Protein AF-A0A953LEV6-F1 (afdb_monomer_lite)

pLDDT: mean 77.61, std 18.02, range [25.05, 96.81]

InterPro domains:
  IPR009057 Homedomain-like superfamily [SSF46689] (168-214)
  IPR009057 Homedomain-like superfamily [SSF46689] (217-268)
  IPR018060 AraC-like, DNA binding HTH domain [PF12833] (187-265)
  IPR018060 AraC-like, DNA binding HTH domain [PS01124] (168-266)
  IPR018060 AraC-like, DNA binding HTH domain [SM00342] (181-264)
  IPR018062 HTH domain AraC-type, conserved site [PS00041] (218-260)
  IPR020449 Transcription regulator HTH, AraC- type, HTH domain [PR00032] (233-248)
  IPR020449 Transcription regulator HTH, AraC- type, HTH domain [PR00032] (248-264)
  IPR050204 AraC/XylS family transcriptional regulators [PTHR46796] (107-268)

Sequence (484 aa):
MSDGLGLPALHYLGEQRLALGARRTVEVPSVRYGRFVWSDSCSLLAVGEGVRGRWSCRVAQGEVLLLCPDEQVWVTSLSDHAGELRLLHFETRGEGHGHSIASWVPPVPVRLPGVEPALQARADAANGGSAPLIDFFRIQAHLYELMAAYLSGARRRPGQYSLLSYAEQVRSQMAAHSEREYSIELIARNSGVSPHRFYEAFRLLTGLTPHKYLSALRLRKALRLLAGGFRSVAEVAHAVGYEDEFYFSRVFKRELGLAPSAFVRQIRARPDVNVPCGDLAIFGLAAPPHEAAERVPESAASPPACPREEEEAPPGAAWSRRVRKLGQLLGLESVAAHWTAIMERRLCHLKGLVRSRFGDTPFLVVGVDTDGYRVFGPRHPGLGDLLYISGGFTPCRTVHGLREVRVASLDEVAAFGCRTALFLVQGRARPSLPAEWADAVGPEGTRCLAVGWCGVEDAARYEWLVERLTLHLLEPEFAADTSG

Secondary structure (DSSP, 8-state):
------PPEEEEEEEEEEEE-TT-EEEE---SSEEEEE-SS--EEEEEESTT-SEEEEE-TT-EEEEPTT-EEEEEE-SSS-EEEEEEEEEEE-SSTT--GGGG--SSPPEEPP-HHHHHHHHHHTTTT--HHHHHHHHHHHHHHHHHHHHHHHHS-TT---HHHHHHHHHHHHHH-TTS---HHHHHHHTTS-HHHHHHHHHHHHSS-HHHHHHHHHHHHHHHHHHH--S-HHHHHHHTT-S-HHHHHHHHHHHHSS-HHHHHHHHHT-------HHHHHTTTSS--HHHHTTS--S--PPPPPP------PPTT-HHHHHHHHHHHHHT-HHHHHHHHHHHHHHHHHHHHHHHHHHTT-EEEEEEE-SS-EEEE-TT-TTHHIIIIIIS-PEEPGGGTT-SEEEESSHHHHHTT--SEEEEEE-SS--TTHHHHHHHHH-STT-EEEEEE--S--SHHHHHHHHHHHHHHHTSHHHHGGG--

Organism: Symbiobacterium thermophilum (NCBI:txid2734)

Structure (mmCIF, N/CA/C/O backbone):
data_AF-A0A953LEV6-F1
#
_entry.id   AF-A0A953LEV6-F1
#
loop_
_atom_site.group_PDB
_atom_site.id
_atom_site.type_symbol
_atom_site.label_atom_id
_atom_site.label_alt_id
_atom_site.label_comp_id
_atom_site.label_asym_id
_atom_site.label_entity_id
_atom_site.label_seq_id
_atom_site.pdbx_PDB_ins_code
_atom_site.Cartn_x
_atom_site.Cartn_y
_atom_site.Cartn_z
_atom_site.occupancy
_atom_site.B_iso_or_equiv
_atom_site.auth_seq_id
_atom_site.auth_comp_id
_atom_site.auth_asym_id
_atom_site.auth_atom_id
_atom_site.pdbx_PDB_model_num
ATOM 1 N N . MET A 1 1 ? 37.311 -30.566 1.651 1.00 29.33 1 MET A N 1
ATOM 2 C CA . MET A 1 1 ? 38.624 -29.966 1.358 1.00 29.33 1 MET A CA 1
ATOM 3 C C . MET A 1 1 ? 38.607 -28.580 1.949 1.00 29.33 1 MET A C 1
ATOM 5 O O . MET A 1 1 ? 37.731 -27.792 1.625 1.00 29.33 1 MET A O 1
ATOM 9 N N . SER A 1 2 ? 39.452 -28.408 2.954 1.00 37.62 2 SER A N 1
ATOM 10 C CA . SER A 1 2 ? 39.679 -27.190 3.712 1.00 37.62 2 SER A CA 1
ATOM 11 C C . SER A 1 2 ? 40.311 -26.132 2.814 1.00 37.62 2 SER A C 1
ATOM 13 O O . SER A 1 2 ? 41.514 -26.188 2.577 1.00 37.62 2 SER A O 1
ATOM 15 N N . ASP A 1 3 ? 39.516 -25.171 2.360 1.00 30.66 3 ASP A N 1
ATOM 16 C CA . ASP A 1 3 ? 40.049 -23.846 2.063 1.00 30.66 3 ASP A CA 1
ATOM 17 C C . ASP A 1 3 ? 39.884 -23.006 3.327 1.00 30.66 3 ASP A C 1
ATOM 19 O O . ASP A 1 3 ? 38.802 -22.950 3.913 1.00 30.66 3 ASP A O 1
ATOM 23 N N . GLY A 1 4 ? 41.001 -22.442 3.785 1.00 37.12 4 GLY A N 1
ATOM 24 C CA . GLY A 1 4 ? 41.209 -21.800 5.081 1.00 37.12 4 GLY A CA 1
ATOM 25 C C . GLY A 1 4 ? 40.422 -20.510 5.302 1.00 37.12 4 GLY A C 1
ATOM 26 O O . GLY A 1 4 ? 40.998 -19.462 5.571 1.00 37.12 4 GLY A O 1
ATOM 27 N N . LEU A 1 5 ? 39.097 -20.585 5.256 1.00 39.28 5 LEU A N 1
ATOM 28 C CA . LEU A 1 5 ? 38.225 -19.645 5.941 1.00 39.28 5 LEU A CA 1
ATOM 29 C C . LEU A 1 5 ? 38.174 -20.097 7.398 1.00 39.28 5 LEU A C 1
ATOM 31 O O . LEU A 1 5 ? 37.342 -20.923 7.766 1.00 39.28 5 LEU A O 1
ATOM 35 N N . GLY A 1 6 ? 39.107 -19.602 8.215 1.00 45.94 6 GLY A N 1
ATOM 36 C CA . GLY A 1 6 ? 39.040 -19.727 9.670 1.00 45.94 6 GLY A CA 1
ATOM 37 C C . GLY A 1 6 ? 37.751 -19.077 10.166 1.00 45.94 6 GLY A C 1
ATOM 38 O O . GLY A 1 6 ? 37.707 -17.877 10.426 1.00 45.94 6 GLY A O 1
ATOM 39 N N . LEU A 1 7 ? 36.662 -19.846 10.197 1.00 54.78 7 LEU A N 1
ATOM 40 C CA . LEU A 1 7 ? 35.380 -19.375 10.695 1.00 54.78 7 LEU A CA 1
ATOM 41 C C . LEU A 1 7 ? 35.519 -19.136 12.204 1.00 54.78 7 LEU A C 1
ATOM 43 O O . LEU A 1 7 ? 36.106 -19.970 12.896 1.00 54.78 7 LEU A O 1
ATOM 47 N N . PRO A 1 8 ? 34.994 -18.018 12.729 1.00 64.69 8 PRO A N 1
ATOM 48 C CA . PRO A 1 8 ? 35.050 -17.734 14.157 1.00 64.69 8 PRO A CA 1
ATOM 49 C C . PRO A 1 8 ? 34.295 -18.824 14.926 1.00 64.69 8 PRO A C 1
ATOM 51 O O . PRO A 1 8 ? 33.095 -19.023 14.723 1.00 64.69 8 PRO A O 1
ATOM 54 N N . ALA A 1 9 ? 34.979 -19.510 15.836 1.00 75.62 9 ALA A N 1
ATOM 55 C CA . ALA A 1 9 ? 34.325 -20.380 16.798 1.00 75.62 9 ALA A CA 1
ATOM 56 C C . ALA A 1 9 ? 33.719 -19.504 17.898 1.00 75.62 9 ALA A C 1
ATOM 58 O O . ALA A 1 9 ? 34.428 -18.761 18.577 1.00 75.62 9 ALA A O 1
ATOM 59 N N . LEU A 1 10 ? 32.402 -19.562 18.071 1.00 83.31 10 LEU A N 1
ATOM 60 C CA . LEU A 1 10 ? 31.743 -18.928 19.209 1.00 83.31 10 LEU A CA 1
ATOM 61 C C . LEU A 1 10 ? 31.865 -19.865 20.406 1.00 83.31 10 LEU A C 1
ATOM 63 O O . LEU A 1 10 ? 31.602 -21.055 20.273 1.00 83.31 10 LEU A O 1
ATOM 67 N N . HIS A 1 11 ? 32.221 -19.351 21.573 1.00 83.88 11 HIS A N 1
ATOM 68 C CA . HIS A 1 11 ? 32.265 -20.118 22.812 1.00 83.88 11 HIS A CA 1
ATOM 69 C C . HIS A 1 11 ? 31.371 -19.453 23.843 1.00 83.88 11 HIS A C 1
ATOM 71 O O . HIS A 1 11 ? 31.568 -18.292 24.199 1.00 83.88 11 HIS A O 1
ATOM 77 N N . TYR A 1 12 ? 30.377 -20.195 24.316 1.00 84.31 12 TYR A N 1
ATOM 78 C CA . TYR A 1 12 ? 29.511 -19.747 25.394 1.00 84.31 12 TYR A CA 1
ATOM 79 C C . TYR A 1 12 ? 30.299 -19.590 26.704 1.00 84.31 12 TYR A C 1
ATOM 81 O O . TYR A 1 12 ? 31.036 -20.492 27.102 1.00 84.31 12 TYR A O 1
ATOM 89 N N . LEU A 1 13 ? 30.120 -18.451 27.376 1.00 83.69 13 LEU A N 1
ATOM 90 C CA . LEU A 1 13 ? 30.796 -18.119 28.636 1.00 83.69 13 LEU A CA 1
ATOM 91 C C . LEU A 1 13 ? 29.868 -18.166 29.853 1.00 83.69 13 LEU A C 1
ATOM 93 O O . LEU A 1 13 ? 30.341 -18.303 30.979 1.00 83.69 13 LEU A O 1
ATOM 97 N N . GLY A 1 14 ? 28.558 -18.032 29.654 1.00 80.75 14 GLY A N 1
ATOM 98 C CA . GLY A 1 14 ? 27.596 -17.986 30.750 1.00 80.75 14 GLY A CA 1
ATOM 99 C C . GLY A 1 14 ? 26.373 -17.134 30.438 1.00 80.75 14 GLY A C 1
ATOM 100 O O . GLY A 1 14 ? 26.323 -16.425 29.435 1.00 80.75 14 GLY A O 1
ATOM 101 N N . GLU A 1 15 ? 25.390 -17.193 31.332 1.00 82.94 15 GLU A N 1
ATOM 102 C CA . GLU A 1 15 ? 24.239 -16.295 31.336 1.00 82.94 15 GLU A CA 1
ATOM 103 C C . GLU A 1 15 ? 24.248 -15.505 32.645 1.00 82.94 15 GLU A C 1
ATOM 105 O O . GLU A 1 15 ? 24.465 -16.072 33.717 1.00 82.94 15 GLU A O 1
ATOM 110 N N . GLN A 1 16 ? 23.992 -14.207 32.558 1.00 85.94 16 GLN A N 1
ATOM 111 C CA . GLN A 1 16 ? 23.816 -13.324 33.698 1.00 85.94 16 GLN A CA 1
ATOM 112 C C . GLN A 1 16 ? 22.400 -12.753 33.693 1.00 85.94 16 GLN A C 1
ATOM 114 O O . GLN A 1 16 ? 21.848 -12.413 32.648 1.00 85.94 16 GLN A O 1
ATOM 119 N N . ARG A 1 17 ? 21.829 -12.618 34.888 1.00 88.62 17 ARG A N 1
ATOM 120 C CA . ARG A 1 17 ? 20.534 -11.980 35.116 1.00 88.62 17 ARG A CA 1
ATOM 121 C C . ARG A 1 17 ? 20.736 -10.746 35.971 1.00 88.62 17 ARG A C 1
ATOM 123 O O . ARG A 1 17 ? 21.427 -10.802 36.988 1.00 88.62 17 ARG A O 1
ATOM 130 N N . LEU A 1 18 ? 20.160 -9.633 35.544 1.00 89.44 18 LEU A N 1
ATOM 131 C CA . LEU A 1 18 ? 20.200 -8.370 36.264 1.00 89.44 18 LEU A CA 1
ATOM 132 C C . LEU A 1 18 ? 18.776 -7.958 36.615 1.00 89.44 18 LEU A C 1
ATOM 134 O O . LEU A 1 18 ? 17.909 -7.866 35.744 1.00 89.44 18 LEU A O 1
ATOM 138 N N . ALA A 1 19 ? 18.548 -7.686 37.899 1.00 88.81 19 ALA A N 1
ATOM 139 C CA . ALA A 1 19 ? 17.288 -7.125 38.354 1.00 88.81 19 ALA A CA 1
ATOM 140 C C . ALA A 1 19 ? 17.109 -5.733 37.739 1.00 88.81 19 ALA A C 1
ATOM 142 O O . ALA A 1 19 ? 17.946 -4.847 37.925 1.00 88.81 19 ALA A O 1
ATOM 143 N N . LEU A 1 20 ? 16.011 -5.541 37.014 1.00 87.94 20 LEU A N 1
ATOM 144 C CA . LEU A 1 20 ? 15.707 -4.290 36.344 1.00 87.94 20 LEU A CA 1
ATOM 145 C C . LEU A 1 20 ? 14.454 -3.687 36.976 1.00 87.94 20 LEU A C 1
ATOM 147 O O . LEU A 1 20 ? 13.328 -4.095 36.702 1.00 87.94 20 LEU A O 1
ATOM 151 N N . GLY A 1 21 ? 14.650 -2.715 37.866 1.00 85.25 21 GLY A N 1
ATOM 152 C CA . GLY A 1 21 ? 13.537 -2.037 38.529 1.00 85.25 21 GLY A CA 1
ATOM 153 C C . GLY A 1 21 ? 12.610 -1.314 37.542 1.00 85.25 21 GLY A C 1
ATOM 154 O O . GLY A 1 21 ? 13.029 -0.903 36.457 1.00 85.25 21 GLY A O 1
ATOM 155 N N . ALA A 1 22 ? 11.357 -1.108 37.947 1.00 83.50 22 ALA A N 1
ATOM 156 C CA . ALA A 1 22 ? 10.373 -0.346 37.177 1.00 83.50 22 ALA A CA 1
ATOM 157 C C . ALA A 1 22 ? 10.913 1.046 36.814 1.00 83.50 22 ALA A C 1
ATOM 159 O O . ALA A 1 22 ? 11.345 1.795 37.696 1.00 83.50 22 ALA A O 1
ATOM 160 N N . ARG A 1 23 ? 10.920 1.383 35.518 1.00 78.94 23 ARG A N 1
ATOM 161 C CA . ARG A 1 23 ? 11.503 2.627 34.971 1.00 78.94 23 ARG A CA 1
ATOM 162 C C . ARG A 1 23 ? 12.918 2.964 35.454 1.00 78.94 23 ARG A C 1
ATOM 164 O O . ARG A 1 23 ? 13.320 4.130 35.447 1.00 78.94 23 ARG A O 1
ATOM 171 N N . ARG A 1 24 ? 13.687 1.971 35.902 1.00 86.50 24 ARG A N 1
ATOM 172 C CA . ARG A 1 24 ? 15.080 2.162 36.307 1.00 86.50 24 ARG A CA 1
ATOM 173 C C . ARG A 1 24 ? 16.007 1.875 35.140 1.00 86.50 24 ARG A C 1
ATOM 175 O O . ARG A 1 24 ? 15.707 1.069 34.260 1.00 86.50 24 ARG A O 1
ATOM 182 N N . THR A 1 25 ? 17.144 2.555 35.171 1.00 88.38 25 THR A N 1
ATOM 183 C CA . THR A 1 25 ? 18.267 2.307 34.276 1.00 88.38 25 THR A CA 1
ATOM 184 C C . THR A 1 25 ? 19.286 1.456 35.007 1.00 88.38 25 THR A C 1
ATOM 186 O O . THR A 1 25 ? 19.654 1.775 36.137 1.00 88.38 25 THR A O 1
ATOM 189 N N . VAL A 1 26 ? 19.737 0.393 34.357 1.00 91.44 26 VAL A N 1
ATOM 190 C CA . VAL A 1 26 ? 20.862 -0.427 34.797 1.00 91.44 26 VAL A CA 1
ATOM 191 C C . VAL A 1 26 ? 22.005 -0.214 33.820 1.00 91.44 26 VAL A C 1
ATOM 193 O O . VAL A 1 26 ? 21.813 -0.179 32.604 1.00 91.44 26 VAL A O 1
ATOM 196 N N . GLU A 1 27 ? 23.198 -0.041 34.368 1.00 90.88 27 GLU A N 1
ATOM 197 C CA . GLU A 1 27 ? 24.417 0.006 33.581 1.00 90.88 27 GLU A CA 1
ATOM 198 C C . GLU A 1 27 ? 24.892 -1.415 33.274 1.00 90.88 27 GLU A C 1
ATOM 200 O O . GLU A 1 27 ? 25.015 -2.261 34.160 1.00 90.88 27 GLU A O 1
ATOM 205 N N . VAL A 1 28 ? 25.163 -1.663 31.999 1.00 90.44 28 VAL A N 1
ATOM 206 C CA . VAL A 1 28 ? 25.793 -2.874 31.494 1.00 90.44 28 VAL 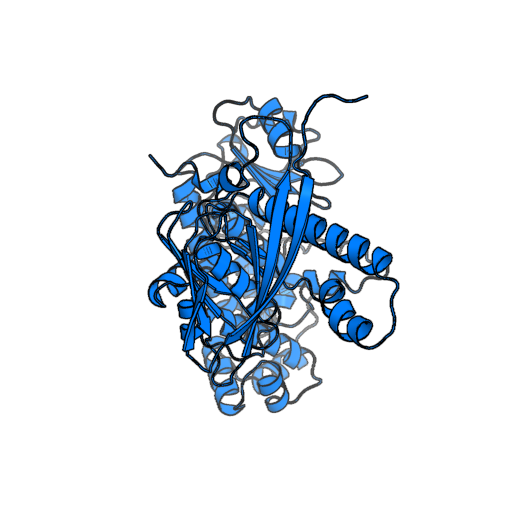A CA 1
ATOM 207 C C . VAL A 1 28 ? 27.232 -2.490 31.122 1.00 90.44 28 VAL A C 1
ATOM 209 O O . VAL A 1 28 ? 27.448 -1.856 30.083 1.00 90.44 28 VAL A O 1
ATOM 212 N N . PRO A 1 29 ? 28.223 -2.821 31.974 1.00 84.00 29 PRO A N 1
ATOM 213 C CA . PRO A 1 29 ? 29.586 -2.319 31.829 1.00 84.00 29 PRO A CA 1
ATOM 214 C C . PRO A 1 29 ? 30.242 -2.857 30.560 1.00 84.00 29 PRO A C 1
ATOM 216 O O . PRO A 1 29 ? 29.864 -3.915 30.055 1.00 84.00 29 PRO A O 1
ATOM 219 N N . SER A 1 30 ? 31.246 -2.150 30.058 1.00 85.62 30 SER A N 1
ATOM 220 C CA . SER A 1 30 ? 32.039 -2.592 28.910 1.00 85.62 30 SER A CA 1
ATOM 221 C C . SER A 1 30 ? 32.879 -3.835 29.248 1.00 85.62 30 SER A C 1
ATOM 223 O O . SER A 1 30 ? 33.445 -3.935 30.337 1.00 85.62 30 SER A O 1
ATOM 225 N N . VAL A 1 31 ? 32.926 -4.811 28.335 1.00 87.50 31 VAL A N 1
ATOM 226 C CA . VAL A 1 31 ? 33.660 -6.084 28.493 1.00 87.50 31 VAL A CA 1
ATOM 227 C C . VAL A 1 31 ? 34.287 -6.508 27.166 1.00 87.50 31 VAL A C 1
ATOM 229 O O . VAL A 1 31 ? 33.799 -6.138 26.105 1.00 87.50 31 VAL A O 1
ATOM 232 N N . ARG A 1 32 ? 35.326 -7.349 27.208 1.00 83.56 32 ARG A N 1
ATOM 233 C CA . ARG A 1 32 ? 36.086 -7.785 26.015 1.00 83.56 32 ARG A CA 1
ATOM 234 C C . ARG A 1 32 ? 35.421 -8.895 25.184 1.00 83.56 32 ARG A C 1
ATOM 236 O O . ARG A 1 32 ? 36.043 -9.438 24.276 1.00 83.56 32 ARG A O 1
ATOM 243 N N . TYR A 1 33 ? 34.188 -9.270 25.505 1.00 87.00 33 TYR A N 1
ATOM 244 C CA . TYR A 1 33 ? 33.454 -10.371 24.875 1.00 87.00 33 TYR A CA 1
ATOM 245 C C . TYR A 1 33 ? 32.042 -9.929 24.462 1.00 87.00 33 TYR A C 1
ATOM 247 O O . TYR A 1 33 ? 31.539 -8.900 24.912 1.00 87.00 33 TYR A O 1
ATOM 255 N N . GLY A 1 34 ? 31.410 -10.677 23.558 1.00 87.44 34 GLY A N 1
ATOM 256 C CA . GLY A 1 34 ? 30.091 -10.340 23.025 1.00 87.44 34 GLY A CA 1
ATOM 257 C C . GLY A 1 34 ? 28.971 -10.729 23.985 1.00 87.44 34 GLY A C 1
ATOM 258 O O . GLY A 1 34 ? 29.091 -11.696 24.745 1.00 87.44 34 GLY A O 1
ATOM 259 N N . ARG A 1 35 ? 27.868 -9.973 23.963 1.00 90.44 35 ARG A N 1
ATOM 260 C CA . ARG A 1 35 ? 26.691 -10.274 24.788 1.00 90.44 35 ARG A CA 1
ATOM 261 C C . ARG A 1 35 ? 25.405 -10.100 24.003 1.00 90.44 35 ARG A C 1
ATOM 263 O O . ARG A 1 35 ? 25.179 -9.042 23.427 1.00 90.44 35 ARG A O 1
ATOM 270 N N . PHE A 1 36 ? 24.535 -11.098 24.031 1.00 89.12 36 PHE A N 1
ATOM 271 C CA . PHE A 1 36 ? 23.142 -10.911 23.639 1.00 89.12 36 PHE A CA 1
ATOM 272 C C . PHE A 1 36 ? 22.331 -10.494 24.859 1.00 89.12 36 PHE A C 1
ATOM 274 O O . PHE A 1 36 ? 22.471 -11.107 25.914 1.00 89.12 36 PHE A O 1
ATOM 281 N N . VAL A 1 37 ? 21.508 -9.458 24.723 1.00 89.88 37 VAL A N 1
ATOM 282 C CA . VAL A 1 37 ? 20.691 -8.908 25.804 1.00 89.88 37 VAL A CA 1
ATOM 283 C C . VAL A 1 37 ? 19.219 -8.876 25.415 1.00 89.88 37 VAL A C 1
ATOM 285 O O . VAL A 1 37 ? 18.882 -8.487 24.296 1.00 89.88 37 VAL A O 1
ATOM 288 N N . TRP A 1 38 ? 18.346 -9.279 26.335 1.00 88.62 38 TRP A N 1
ATOM 289 C CA . TRP A 1 38 ? 16.894 -9.226 26.160 1.00 88.62 38 TRP A CA 1
ATOM 290 C C . TRP A 1 38 ? 16.172 -9.183 27.511 1.00 88.62 38 TRP A C 1
ATOM 292 O O . TRP A 1 38 ? 16.789 -9.325 28.571 1.00 88.62 38 TRP A O 1
ATOM 302 N N . SER A 1 39 ? 14.856 -8.981 27.478 1.00 87.00 39 SER A N 1
ATOM 303 C CA . SER A 1 39 ? 13.994 -9.157 28.645 1.00 87.00 39 SER A CA 1
ATOM 304 C C . SER A 1 39 ? 12.708 -9.870 28.254 1.00 87.00 39 SER A C 1
ATOM 306 O O . SER A 1 39 ? 12.046 -9.492 27.288 1.00 87.00 39 SER A O 1
ATOM 308 N N . ASP A 1 40 ? 12.341 -10.873 29.048 1.00 81.25 40 ASP A N 1
ATOM 309 C CA . ASP A 1 40 ? 11.124 -11.666 28.854 1.00 81.25 40 ASP A CA 1
ATOM 310 C C . ASP A 1 40 ? 9.891 -10.993 29.478 1.00 81.25 40 ASP A C 1
ATOM 312 O O . ASP A 1 40 ? 8.773 -11.458 29.283 1.00 81.25 40 ASP A O 1
ATOM 316 N N . SER A 1 41 ? 10.070 -9.913 30.249 1.00 78.56 41 SER A N 1
ATOM 317 C CA . SER A 1 41 ? 9.011 -9.305 31.071 1.00 78.56 41 SER A CA 1
ATOM 318 C C . SER A 1 41 ? 8.799 -7.811 30.841 1.00 78.56 41 SER A C 1
ATOM 320 O O . SER A 1 41 ? 7.786 -7.271 31.291 1.00 78.56 41 SER A O 1
ATOM 322 N N . CYS A 1 42 ? 9.710 -7.125 30.145 1.00 81.31 42 CYS A N 1
ATOM 323 C CA . CYS A 1 42 ? 9.587 -5.694 29.890 1.00 81.31 42 CYS A CA 1
ATOM 324 C C . CYS A 1 42 ? 10.219 -5.264 28.561 1.00 81.31 42 CYS A C 1
ATOM 326 O O . CYS A 1 42 ? 11.167 -5.867 28.071 1.00 81.31 42 CYS A O 1
ATOM 328 N N . SER A 1 43 ? 9.693 -4.183 27.980 1.00 82.56 43 SER A N 1
ATOM 329 C CA . SER A 1 43 ? 10.365 -3.487 26.875 1.00 82.56 43 SER A CA 1
ATOM 330 C C . SER A 1 43 ? 11.474 -2.583 27.410 1.00 82.56 43 SER A C 1
ATOM 332 O O . SER A 1 43 ? 11.350 -2.009 28.494 1.00 82.56 43 SER A O 1
ATOM 334 N N . LEU A 1 44 ? 12.532 -2.408 26.627 1.00 84.69 44 LEU A N 1
ATOM 335 C CA . LEU A 1 44 ? 13.763 -1.741 27.030 1.00 84.69 44 LEU A CA 1
ATOM 336 C C . LEU A 1 44 ? 14.080 -0.556 26.114 1.00 84.69 44 LEU A C 1
ATOM 338 O O . LEU A 1 44 ? 13.766 -0.561 24.923 1.00 84.69 44 LEU A O 1
ATOM 342 N N . LEU A 1 45 ? 14.766 0.445 26.656 1.00 81.50 45 LEU A N 1
ATOM 343 C CA . LEU A 1 45 ? 15.525 1.432 25.896 1.00 81.50 45 LEU A CA 1
ATOM 344 C C . LEU A 1 45 ? 17.004 1.238 26.226 1.00 81.50 45 LEU A C 1
ATOM 346 O O . LEU A 1 45 ? 17.426 1.522 27.342 1.00 81.50 45 LEU A O 1
ATOM 350 N N . ALA A 1 46 ? 17.777 0.760 25.260 1.00 82.56 46 ALA A N 1
ATOM 351 C CA . ALA A 1 46 ? 19.223 0.656 25.360 1.00 82.56 46 ALA A CA 1
ATOM 352 C C . ALA A 1 46 ? 19.868 1.895 24.733 1.00 82.56 46 ALA A C 1
ATOM 354 O O . ALA A 1 46 ? 19.518 2.280 23.619 1.00 82.56 46 ALA A O 1
ATOM 355 N N . VAL A 1 47 ? 20.803 2.517 25.437 1.00 74.25 47 VAL A N 1
ATOM 356 C CA . VAL A 1 47 ? 21.646 3.607 24.939 1.00 74.25 47 VAL A CA 1
ATOM 357 C C . VAL A 1 47 ? 23.083 3.156 25.102 1.00 74.25 47 VAL A C 1
ATOM 359 O O . VAL A 1 47 ? 23.461 2.776 26.204 1.00 74.25 47 VAL A O 1
ATOM 362 N N . GLY A 1 48 ? 23.869 3.165 24.033 1.00 78.00 48 GLY A N 1
ATOM 363 C CA . GLY A 1 48 ? 25.240 2.672 24.064 1.00 78.00 48 GLY A CA 1
ATOM 364 C C . GLY A 1 48 ? 26.240 3.641 23.461 1.00 78.00 48 GLY A C 1
ATOM 365 O O . GLY A 1 48 ? 25.889 4.514 22.662 1.00 78.00 48 GLY A O 1
ATOM 366 N N . GLU A 1 49 ? 27.490 3.470 23.871 1.00 74.94 49 GLU A N 1
ATOM 367 C CA . GLU A 1 49 ? 28.655 4.186 23.369 1.00 74.94 49 GLU A CA 1
ATOM 368 C C . GLU A 1 49 ? 29.845 3.219 23.275 1.00 74.94 49 GLU A C 1
ATOM 370 O O . GLU A 1 49 ? 30.044 2.371 24.149 1.00 74.94 49 GLU A O 1
ATOM 375 N N . GLY A 1 50 ? 30.617 3.305 22.189 1.00 75.19 50 GLY A N 1
ATOM 376 C CA . GLY A 1 50 ? 31.767 2.432 21.956 1.00 75.19 50 GLY A CA 1
ATOM 377 C C . GLY A 1 50 ? 32.057 2.239 20.472 1.00 75.19 50 GLY A C 1
ATOM 378 O O . GLY A 1 50 ? 32.042 3.197 19.702 1.00 75.19 50 GLY A O 1
ATOM 379 N N . VAL A 1 51 ? 32.297 0.992 20.060 1.00 65.62 51 VAL A N 1
ATOM 380 C CA . VAL A 1 51 ? 32.723 0.620 18.695 1.00 65.62 51 VAL A CA 1
ATOM 381 C C . VAL A 1 51 ? 31.764 1.119 17.599 1.00 65.62 51 VAL A C 1
ATOM 383 O O . VAL A 1 51 ? 32.212 1.464 16.509 1.00 65.62 51 VAL A O 1
ATOM 386 N N . ARG A 1 52 ? 30.456 1.215 17.880 1.00 62.06 52 ARG A N 1
ATOM 387 C CA . ARG A 1 52 ? 29.440 1.763 16.955 1.00 62.06 52 ARG A CA 1
ATOM 388 C C . ARG A 1 52 ? 29.250 3.287 17.049 1.00 62.06 52 ARG A C 1
ATOM 390 O O . ARG A 1 52 ? 28.349 3.831 16.416 1.00 62.06 52 ARG A O 1
ATOM 397 N N . GLY A 1 53 ? 30.040 3.991 17.856 1.00 65.12 53 GLY A N 1
ATOM 398 C CA . GLY A 1 53 ? 29.738 5.361 18.273 1.00 65.12 53 GLY A CA 1
ATOM 399 C C . GLY A 1 53 ? 28.550 5.412 19.240 1.00 65.12 53 GLY A C 1
ATOM 400 O O . GLY A 1 53 ? 28.239 4.424 19.906 1.00 65.12 53 GLY A O 1
ATOM 401 N N . ARG A 1 54 ? 27.888 6.570 19.342 1.00 63.50 54 ARG A N 1
ATOM 402 C CA . ARG A 1 54 ? 26.735 6.761 20.236 1.00 63.50 54 ARG A CA 1
ATOM 403 C C . ARG A 1 54 ? 25.439 6.322 19.557 1.00 63.50 54 ARG A C 1
ATOM 405 O O . ARG A 1 54 ? 25.097 6.834 18.493 1.00 63.50 54 ARG A O 1
ATOM 412 N N . TRP A 1 55 ? 24.681 5.438 20.198 1.00 70.69 55 TRP A N 1
ATOM 413 C CA . TRP A 1 55 ? 23.441 4.887 19.649 1.00 70.69 55 TRP A CA 1
ATOM 414 C C . TRP A 1 55 ? 22.348 4.731 20.708 1.00 70.69 55 TRP A C 1
ATOM 416 O O . TRP A 1 55 ? 22.608 4.693 21.909 1.00 70.69 55 TRP A O 1
ATOM 426 N N . SER A 1 56 ? 21.099 4.625 20.257 1.00 69.56 56 SER A N 1
ATOM 427 C CA . SER A 1 56 ? 19.977 4.210 21.097 1.00 69.56 56 SER A CA 1
ATOM 428 C C . SER A 1 56 ? 19.058 3.253 20.344 1.00 69.56 56 SER A C 1
ATOM 430 O O . SER A 1 56 ? 18.941 3.303 19.120 1.00 69.56 56 SER A O 1
ATOM 432 N N . CYS A 1 57 ? 18.434 2.334 21.073 1.00 72.56 57 CYS A N 1
ATOM 433 C CA . CYS A 1 57 ? 17.598 1.287 20.514 1.00 72.56 57 CYS A CA 1
ATOM 434 C C . CYS A 1 57 ? 16.499 0.906 21.500 1.00 72.56 57 CYS A C 1
ATOM 436 O O . CYS A 1 57 ? 16.778 0.542 22.640 1.00 72.56 57 CYS A O 1
ATOM 438 N N . ARG A 1 58 ? 15.242 0.944 21.053 1.00 73.44 58 ARG A N 1
ATOM 439 C CA . ARG A 1 58 ? 14.140 0.321 21.791 1.00 73.44 58 ARG A CA 1
ATOM 440 C C . ARG A 1 58 ? 14.081 -1.155 21.450 1.00 73.44 58 ARG A C 1
ATOM 442 O O . ARG A 1 58 ? 14.088 -1.483 20.271 1.00 73.44 58 ARG A O 1
ATOM 449 N N . VAL A 1 59 ? 14.029 -2.001 22.465 1.00 75.31 59 VAL A N 1
ATOM 450 C CA . VAL A 1 59 ? 13.957 -3.459 22.344 1.00 75.31 59 VAL A CA 1
ATOM 451 C C . VAL A 1 59 ? 12.621 -3.874 22.945 1.00 75.31 59 VAL A C 1
ATOM 453 O O . VAL A 1 59 ? 12.355 -3.565 24.108 1.00 75.31 59 VAL A O 1
ATOM 456 N N . ALA A 1 60 ? 11.739 -4.474 22.152 1.00 74.38 60 ALA A N 1
ATOM 457 C CA . ALA A 1 60 ? 10.472 -4.973 22.668 1.00 74.38 60 ALA A CA 1
ATOM 458 C C . ALA A 1 60 ? 10.705 -6.166 23.609 1.00 74.38 60 ALA A C 1
ATOM 460 O O . ALA A 1 60 ? 11.774 -6.774 23.620 1.00 74.38 60 ALA A O 1
ATOM 461 N N . GLN A 1 61 ? 9.695 -6.499 24.408 1.00 79.38 61 GLN A N 1
ATOM 462 C CA . GLN A 1 61 ? 9.710 -7.728 25.200 1.00 79.38 61 GLN A CA 1
ATOM 463 C C . GLN A 1 61 ? 9.955 -8.932 24.274 1.00 79.38 61 GLN A C 1
ATOM 465 O O . GLN A 1 61 ? 9.341 -9.018 23.211 1.00 79.38 61 GLN A O 1
ATOM 470 N N . GLY A 1 62 ? 10.885 -9.807 24.654 1.00 73.06 62 GLY A N 1
ATOM 471 C CA . GLY A 1 62 ? 11.300 -10.968 23.862 1.00 73.06 62 GLY A CA 1
ATOM 472 C C . GLY A 1 62 ? 12.295 -10.669 22.730 1.00 73.06 62 GLY A C 1
ATOM 473 O O . GLY A 1 62 ? 12.988 -11.582 22.289 1.00 73.06 62 GLY A O 1
ATOM 474 N N . GLU A 1 63 ? 12.447 -9.418 22.273 1.00 78.62 63 GLU A N 1
ATOM 475 C CA . GLU A 1 63 ? 13.455 -9.077 21.258 1.00 78.62 63 GLU A CA 1
ATOM 476 C C . GLU A 1 63 ? 14.876 -9.142 21.830 1.00 78.62 63 GLU A C 1
ATOM 478 O O . GLU A 1 63 ? 15.138 -8.739 22.965 1.00 78.62 63 GLU A O 1
ATOM 483 N N . VAL A 1 64 ? 15.817 -9.598 21.001 1.00 83.25 64 VAL A N 1
ATOM 484 C CA . VAL A 1 64 ? 17.219 -9.767 21.395 1.00 83.25 64 VAL A CA 1
ATOM 485 C C . VAL A 1 64 ? 18.096 -8.729 20.705 1.00 83.25 64 VAL A C 1
ATOM 487 O O . VAL A 1 64 ? 17.986 -8.495 19.501 1.00 83.25 64 VAL A O 1
ATOM 490 N N . LEU A 1 65 ? 19.003 -8.122 21.461 1.00 86.12 65 LEU A N 1
ATOM 491 C CA . LEU A 1 65 ? 19.968 -7.135 20.988 1.00 86.12 65 LEU A CA 1
ATOM 492 C C . LEU A 1 65 ? 21.401 -7.652 21.180 1.00 86.12 65 LEU A C 1
ATOM 494 O O . LEU A 1 65 ? 21.730 -8.171 22.242 1.00 86.12 65 LEU A O 1
ATOM 498 N N . LEU A 1 66 ? 22.277 -7.476 20.184 1.00 87.75 66 LEU A N 1
ATOM 499 C CA . LEU A 1 66 ? 23.710 -7.760 20.340 1.00 87.75 66 LEU A CA 1
ATOM 500 C C . LEU A 1 66 ? 24.480 -6.529 20.839 1.00 87.75 66 LEU A C 1
ATOM 502 O O . LEU A 1 66 ? 24.591 -5.524 20.127 1.00 87.75 66 LEU A O 1
ATOM 506 N N . LEU A 1 67 ? 25.104 -6.666 22.005 1.00 88.50 67 LEU A N 1
ATOM 507 C CA . LEU A 1 67 ? 26.110 -5.752 22.538 1.00 88.50 67 LEU A CA 1
ATOM 508 C C . LEU A 1 67 ? 27.501 -6.230 22.118 1.00 88.50 67 LEU A C 1
ATOM 510 O O . LEU A 1 67 ? 27.864 -7.393 22.335 1.00 88.50 67 LEU A O 1
ATOM 514 N N . CYS A 1 68 ? 28.275 -5.340 21.511 1.00 84.50 68 CYS A N 1
ATOM 515 C CA . CYS A 1 68 ? 29.613 -5.671 21.048 1.00 84.50 68 CYS A CA 1
ATOM 516 C C . CYS A 1 68 ? 30.640 -5.591 22.185 1.00 84.50 68 CYS A C 1
ATOM 518 O O . CYS A 1 68 ? 30.411 -4.892 23.178 1.00 84.50 68 CYS A O 1
ATOM 520 N N . PRO A 1 69 ? 31.777 -6.296 22.047 1.00 85.00 69 PRO A N 1
ATOM 521 C CA . PRO A 1 69 ? 32.937 -6.071 22.885 1.00 85.00 69 PRO A CA 1
ATOM 522 C C . PRO A 1 69 ? 33.281 -4.587 22.934 1.00 85.00 69 PRO A C 1
ATOM 524 O O . PRO A 1 69 ? 33.124 -3.864 21.949 1.00 85.00 69 PRO A O 1
ATOM 527 N N . ASP A 1 70 ? 33.740 -4.162 24.098 1.00 82.06 70 ASP A N 1
ATOM 528 C CA . ASP A 1 70 ? 34.185 -2.809 24.396 1.00 82.06 70 ASP A CA 1
ATOM 529 C C . ASP A 1 70 ? 33.085 -1.717 24.329 1.00 82.06 70 ASP A C 1
ATOM 531 O O . ASP A 1 70 ? 33.384 -0.540 24.527 1.00 82.06 70 ASP A O 1
ATOM 535 N N . GLU A 1 71 ? 31.802 -2.071 24.146 1.00 83.81 71 GLU A N 1
ATOM 536 C CA . GLU A 1 71 ? 30.667 -1.139 24.276 1.00 83.81 71 GLU A CA 1
ATOM 537 C C . GLU A 1 71 ? 30.165 -1.023 25.724 1.00 83.81 71 GLU A C 1
ATOM 539 O O . GLU A 1 71 ? 29.876 -2.025 26.390 1.00 83.81 71 GLU A O 1
ATOM 544 N N . GLN A 1 72 ? 29.979 0.215 26.183 1.00 86.94 72 GLN A N 1
ATOM 545 C CA . GLN A 1 72 ? 29.274 0.533 27.423 1.00 86.94 72 GLN A CA 1
ATOM 546 C C . GLN A 1 72 ? 27.816 0.864 27.101 1.00 86.94 72 GLN A C 1
ATOM 548 O O . GLN A 1 72 ? 27.539 1.614 26.163 1.00 86.94 72 GLN A O 1
ATOM 553 N N . VAL A 1 73 ? 26.874 0.282 27.849 1.00 89.50 73 VAL A N 1
ATOM 554 C CA . VAL A 1 73 ? 25.445 0.379 27.525 1.00 89.50 73 VAL A CA 1
ATOM 555 C C . VAL A 1 73 ? 24.620 0.629 28.778 1.00 89.50 73 VAL A C 1
ATOM 557 O O . VAL A 1 73 ? 24.762 -0.056 29.783 1.00 89.50 73 VAL A O 1
ATOM 560 N N . TRP A 1 74 ? 23.695 1.577 28.701 1.00 92.00 74 TRP A N 1
ATOM 561 C CA . TRP A 1 74 ? 22.680 1.836 29.713 1.00 92.00 74 TRP A CA 1
ATOM 562 C C . TRP A 1 74 ? 21.341 1.307 29.222 1.00 92.00 74 TRP A C 1
ATOM 564 O O . TRP A 1 74 ? 20.868 1.690 28.152 1.00 92.00 74 TRP A O 1
ATOM 574 N N . VAL A 1 75 ? 20.724 0.425 30.003 1.00 89.06 75 VAL A N 1
ATOM 575 C CA . VAL A 1 75 ? 19.442 -0.190 29.664 1.00 89.06 75 VAL A CA 1
ATOM 576 C C . VAL A 1 75 ? 18.381 0.296 30.635 1.00 89.06 75 VAL A C 1
ATOM 578 O O . VAL A 1 75 ? 18.447 0.034 31.834 1.00 89.06 75 VAL A O 1
ATOM 581 N N . THR A 1 76 ? 17.387 1.002 30.113 1.00 85.00 76 THR A N 1
ATOM 582 C CA . THR A 1 76 ? 16.251 1.521 30.874 1.00 85.00 76 THR A CA 1
ATOM 583 C C . THR A 1 76 ? 15.025 0.651 30.640 1.00 85.00 76 THR A C 1
ATOM 585 O O . THR A 1 76 ? 14.620 0.457 29.492 1.00 85.00 76 THR A O 1
ATOM 588 N N . SER A 1 77 ? 14.394 0.164 31.712 1.00 86.50 77 SER A N 1
ATOM 589 C CA . SER A 1 77 ? 13.062 -0.442 31.599 1.00 86.50 77 SER A CA 1
ATOM 590 C C . SER A 1 77 ? 12.047 0.612 31.176 1.00 86.50 77 SER A C 1
ATOM 592 O O . SER A 1 77 ? 11.976 1.696 31.753 1.00 86.50 77 SER A O 1
ATOM 594 N N . LEU A 1 78 ? 11.234 0.288 30.177 1.00 76.69 78 LEU A N 1
ATOM 595 C CA . LEU A 1 78 ? 10.093 1.100 29.760 1.00 76.69 78 LEU A CA 1
ATOM 596 C C . LEU A 1 78 ? 8.786 0.641 30.422 1.00 76.69 78 LEU A C 1
ATOM 598 O O . LEU A 1 78 ? 7.718 1.100 30.029 1.00 76.69 78 LEU A O 1
ATOM 602 N N . SER A 1 79 ? 8.865 -0.283 31.385 1.00 74.06 79 SER A N 1
ATOM 603 C CA . SER A 1 79 ? 7.718 -0.878 32.076 1.00 74.06 79 SER A CA 1
ATOM 604 C C . SER A 1 79 ? 7.555 -0.345 33.501 1.00 74.06 79 SER A C 1
ATOM 606 O O . SER A 1 79 ? 8.524 0.069 34.146 1.00 74.06 79 SER A O 1
ATOM 608 N N . ASP A 1 80 ? 6.309 -0.362 33.978 1.00 77.62 80 ASP A N 1
ATOM 609 C CA . ASP A 1 80 ? 5.917 0.111 35.315 1.00 77.62 80 ASP A CA 1
ATOM 610 C C . ASP A 1 80 ? 6.062 -0.968 36.400 1.00 77.62 80 ASP A C 1
ATOM 612 O O . ASP A 1 80 ? 5.950 -0.690 37.592 1.00 77.62 80 ASP A O 1
ATOM 616 N N . HIS A 1 81 ? 6.369 -2.196 35.994 1.00 79.81 81 HIS A N 1
ATOM 617 C CA . HIS A 1 81 ? 6.724 -3.313 36.856 1.00 79.81 81 HIS A CA 1
ATOM 618 C C . HIS A 1 81 ? 8.224 -3.601 36.784 1.00 79.81 81 HIS A C 1
ATOM 620 O O . HIS A 1 81 ? 8.903 -3.290 35.801 1.00 79.81 81 HIS A O 1
ATOM 626 N N . ALA A 1 82 ? 8.750 -4.186 37.861 1.00 84.69 82 ALA A N 1
ATOM 627 C CA . ALA A 1 82 ? 10.103 -4.718 37.851 1.00 84.69 82 ALA A CA 1
ATOM 628 C C . ALA A 1 82 ? 10.182 -5.891 36.864 1.00 84.69 82 ALA A C 1
ATOM 630 O O . ALA A 1 82 ? 9.270 -6.716 36.787 1.00 84.69 82 ALA A O 1
ATOM 631 N N . GLY A 1 83 ? 11.275 -5.941 36.117 1.00 86.38 83 GLY A N 1
ATOM 632 C CA . GLY A 1 83 ? 11.588 -7.007 35.185 1.00 86.38 83 GLY A CA 1
ATOM 633 C C . GLY A 1 83 ? 12.981 -7.566 35.432 1.00 86.38 83 GLY A C 1
ATOM 634 O O . GLY A 1 83 ? 13.673 -7.218 36.393 1.00 86.38 83 GLY A O 1
ATOM 635 N N . GLU A 1 84 ? 13.400 -8.432 34.523 1.00 88.25 84 GLU A N 1
ATOM 636 C CA . GLU A 1 84 ? 14.732 -9.022 34.531 1.00 88.25 84 GLU A CA 1
ATOM 637 C C . GLU A 1 84 ? 15.381 -8.792 33.171 1.00 88.25 84 GLU A C 1
ATOM 639 O O . GLU A 1 84 ? 14.756 -8.999 32.127 1.00 88.25 84 GLU A O 1
ATOM 644 N N . LEU A 1 85 ? 16.630 -8.340 33.193 1.00 89.19 85 LEU A N 1
ATOM 645 C CA . LEU A 1 85 ? 17.474 -8.248 32.016 1.00 89.19 85 LEU A CA 1
ATOM 646 C C . LEU A 1 85 ? 18.355 -9.494 31.959 1.00 89.19 85 LEU A C 1
ATOM 648 O O . LEU A 1 85 ? 19.081 -9.785 32.912 1.00 89.19 85 LEU A O 1
ATOM 652 N N . ARG A 1 86 ? 18.307 -10.215 30.843 1.00 88.81 86 ARG A N 1
ATOM 653 C CA . ARG A 1 86 ? 19.085 -11.434 30.619 1.00 88.81 86 ARG A CA 1
ATOM 654 C C . ARG A 1 86 ? 20.216 -11.140 29.651 1.00 88.81 86 ARG A C 1
ATOM 656 O O . ARG A 1 86 ? 20.005 -10.485 28.633 1.00 88.81 86 ARG A O 1
ATOM 663 N N . LEU A 1 87 ? 21.413 -11.604 29.989 1.00 89.12 87 LEU A N 1
ATOM 664 C CA . LEU A 1 87 ? 22.619 -11.429 29.195 1.00 89.12 87 LEU A CA 1
ATOM 665 C C . LEU A 1 87 ? 23.246 -12.790 28.926 1.00 89.12 87 LEU A C 1
ATOM 667 O O . LEU A 1 87 ? 23.647 -13.480 29.857 1.00 89.12 87 LEU A O 1
ATOM 671 N N . LEU A 1 88 ? 23.369 -13.162 27.657 1.00 87.31 88 LEU A N 1
ATOM 672 C CA . LEU A 1 88 ? 24.084 -14.359 27.225 1.00 87.31 88 LEU A CA 1
ATOM 673 C C . LEU A 1 88 ? 25.471 -13.960 26.732 1.00 87.31 88 LEU A C 1
ATOM 675 O O . LEU A 1 88 ? 25.598 -13.194 25.777 1.00 87.31 88 LEU A O 1
ATOM 679 N N . HIS A 1 89 ? 26.502 -14.458 27.406 1.00 88.75 89 HIS A N 1
ATOM 680 C CA . HIS A 1 89 ? 27.893 -14.080 27.189 1.00 88.75 89 HIS A CA 1
ATOM 681 C C . HIS A 1 89 ? 28.587 -15.094 26.285 1.00 88.75 89 HIS A C 1
ATOM 683 O O . HIS A 1 89 ? 28.438 -16.307 26.466 1.00 88.75 89 HIS A O 1
ATOM 689 N N . PHE A 1 90 ? 29.387 -14.604 25.341 1.00 88.50 90 PHE A N 1
ATOM 690 C CA . PHE A 1 90 ? 30.177 -15.460 24.468 1.00 88.50 90 PHE A CA 1
ATOM 691 C C . PHE A 1 90 ? 31.473 -14.790 24.013 1.00 88.50 90 PHE A C 1
ATOM 693 O O . PHE A 1 90 ? 31.537 -13.575 23.838 1.00 88.50 90 PHE A O 1
ATOM 700 N N . GLU A 1 91 ? 32.494 -15.597 23.751 1.00 88.06 91 GLU A N 1
ATOM 701 C CA . GLU A 1 91 ? 33.740 -15.168 23.114 1.00 88.06 91 GLU A CA 1
ATOM 702 C C . GLU A 1 91 ? 33.890 -15.764 21.712 1.00 88.06 91 GLU A C 1
ATOM 704 O O . GLU A 1 91 ? 33.287 -16.782 21.380 1.00 88.06 91 GLU A O 1
ATOM 709 N N . THR A 1 92 ? 34.708 -15.127 20.881 1.00 78.31 92 THR A N 1
ATOM 710 C CA . THR A 1 92 ? 35.088 -15.610 19.548 1.00 78.31 92 THR A CA 1
ATOM 711 C C . THR A 1 92 ? 36.525 -16.132 19.601 1.00 78.31 92 THR A C 1
ATOM 713 O O . THR A 1 92 ? 37.430 -15.362 19.922 1.00 78.31 92 THR A O 1
ATOM 716 N N . ARG A 1 93 ? 36.764 -17.406 19.268 1.00 70.62 93 ARG A N 1
ATOM 717 C CA . ARG A 1 93 ? 38.107 -17.993 19.107 1.00 70.62 93 ARG A CA 1
ATOM 718 C C . ARG A 1 93 ? 38.379 -18.305 17.633 1.00 70.62 93 ARG A C 1
ATOM 720 O O . ARG A 1 93 ? 37.496 -18.770 16.920 1.00 70.62 93 ARG A O 1
ATOM 727 N N . GLY A 1 94 ? 39.604 -18.067 17.179 1.00 58.38 94 GLY A N 1
ATOM 728 C CA . GLY A 1 94 ? 40.065 -18.418 15.834 1.00 58.38 94 GLY A CA 1
ATOM 729 C C . GLY A 1 94 ? 41.531 -18.033 15.643 1.00 58.38 94 GLY A C 1
ATOM 730 O O . GLY A 1 94 ? 41.989 -17.053 16.230 1.00 58.38 94 GLY A O 1
ATOM 731 N N . GLU A 1 95 ? 42.272 -18.804 14.852 1.00 47.22 95 GLU A N 1
ATOM 732 C CA . GLU A 1 95 ? 43.665 -18.504 14.508 1.00 47.22 95 GLU A CA 1
ATOM 733 C C . GLU A 1 95 ? 43.710 -17.515 13.330 1.00 47.22 95 GLU A C 1
ATOM 735 O O . GLU A 1 95 ? 43.451 -17.888 12.190 1.00 47.22 95 GLU A O 1
ATOM 740 N N . GLY A 1 96 ? 44.021 -16.240 13.600 1.00 46.91 96 GLY A N 1
ATOM 741 C CA . GLY A 1 96 ? 44.164 -15.213 12.559 1.00 46.91 96 GLY A CA 1
ATOM 742 C C . GLY A 1 96 ? 43.941 -13.778 13.051 1.00 46.91 96 GLY A C 1
ATOM 743 O O . GLY A 1 96 ? 43.177 -13.521 13.979 1.00 46.91 96 GLY A O 1
ATOM 744 N N . HIS A 1 97 ? 44.627 -12.810 12.435 1.00 38.47 97 HIS A N 1
ATOM 745 C CA . HIS A 1 97 ? 44.471 -11.383 12.742 1.00 38.47 97 HIS A CA 1
ATOM 746 C C . HIS A 1 97 ? 43.191 -10.853 12.066 1.00 38.47 97 HIS A C 1
ATOM 748 O O . HIS A 1 97 ? 43.152 -10.736 10.846 1.00 38.47 97 HIS A O 1
ATOM 754 N N . GLY A 1 98 ? 42.141 -10.544 12.841 1.00 45.28 98 GLY A N 1
ATOM 755 C CA . GLY A 1 98 ? 40.907 -9.918 12.318 1.00 45.28 98 GLY A CA 1
ATOM 756 C C . GLY A 1 98 ? 39.567 -10.483 12.813 1.00 45.28 98 GLY A C 1
ATOM 757 O O . GLY A 1 98 ? 38.519 -10.057 12.333 1.00 45.28 98 GLY A O 1
ATOM 758 N N . HIS A 1 99 ? 39.561 -11.418 13.767 1.00 53.00 99 HIS A N 1
ATOM 759 C CA . HIS A 1 99 ? 38.347 -12.134 14.200 1.00 53.00 99 HIS A CA 1
ATOM 760 C C . HIS A 1 99 ? 37.576 -11.485 15.360 1.00 53.00 99 HIS A C 1
ATOM 762 O O . HIS A 1 99 ? 36.722 -12.129 15.967 1.00 53.00 99 HIS A O 1
ATOM 768 N N . SER A 1 100 ? 37.856 -10.218 15.685 1.00 57.56 100 SER A N 1
ATOM 769 C CA . SER A 1 100 ? 36.993 -9.474 16.606 1.00 57.56 100 SER A CA 1
ATOM 770 C C . SER A 1 100 ? 35.636 -9.287 15.945 1.00 57.56 100 SER A C 1
ATOM 772 O O . SER A 1 100 ? 35.582 -8.790 14.822 1.00 57.56 100 SER A O 1
ATOM 774 N N . ILE A 1 101 ? 34.548 -9.637 16.640 1.00 61.47 101 ILE A N 1
ATOM 775 C CA . ILE A 1 101 ? 33.185 -9.475 16.118 1.00 61.47 101 ILE A CA 1
ATOM 776 C C . ILE A 1 101 ? 32.959 -8.063 15.564 1.00 61.47 101 ILE A C 1
ATOM 778 O O . ILE A 1 101 ? 32.246 -7.924 14.579 1.00 61.47 101 ILE A O 1
ATOM 782 N N . ALA A 1 102 ? 33.639 -7.059 16.142 1.00 57.94 102 ALA A N 1
ATOM 783 C CA . ALA A 1 102 ? 33.680 -5.659 15.725 1.00 57.94 102 ALA A CA 1
ATOM 784 C C . ALA A 1 102 ? 33.897 -5.453 14.215 1.00 57.94 102 ALA A C 1
ATOM 786 O O . ALA A 1 102 ? 33.345 -4.509 13.659 1.00 57.94 102 ALA A O 1
ATOM 787 N N . SER A 1 103 ? 34.640 -6.334 13.535 1.00 57.31 103 SER A N 1
ATOM 788 C CA . SER A 1 103 ? 34.888 -6.239 12.088 1.00 57.31 103 SER A CA 1
ATOM 789 C C . SER A 1 103 ? 33.655 -6.548 11.224 1.00 57.31 103 SER A C 1
ATOM 791 O O . SER A 1 103 ? 33.629 -6.196 10.045 1.00 57.31 103 SER A O 1
ATOM 793 N N . TRP A 1 104 ? 32.611 -7.156 11.799 1.00 55.38 104 TRP A N 1
ATOM 794 C CA . TRP A 1 104 ? 31.338 -7.487 11.139 1.00 55.38 104 TRP A CA 1
ATOM 795 C C . TRP A 1 104 ? 30.141 -6.737 11.732 1.00 55.38 104 TRP A C 1
ATOM 797 O O . TRP A 1 104 ? 28.985 -7.053 11.438 1.00 55.38 104 TRP A O 1
ATOM 807 N N . VAL A 1 105 ? 30.402 -5.765 12.605 1.00 59.75 105 VAL A N 1
ATOM 808 C CA . VAL A 1 105 ? 29.363 -5.031 13.321 1.00 59.75 105 VAL A CA 1
ATOM 809 C C . VAL A 1 105 ? 28.833 -3.890 12.454 1.00 59.75 105 VAL A C 1
ATOM 811 O O . VAL A 1 105 ? 29.608 -3.051 12.000 1.00 59.75 105 VAL A O 1
ATOM 814 N N . PRO A 1 106 ? 27.511 -3.804 12.245 1.00 55.62 106 PRO A N 1
ATOM 815 C CA . PRO A 1 106 ? 26.917 -2.655 11.600 1.00 55.62 106 PRO A CA 1
ATOM 816 C C . PRO A 1 106 ? 26.931 -1.427 12.519 1.00 55.62 106 PRO A C 1
ATOM 818 O O . PRO A 1 106 ? 26.876 -1.578 13.743 1.00 55.62 106 PRO A O 1
ATOM 821 N N . PRO A 1 107 ? 26.925 -0.205 11.952 1.00 48.91 107 PRO A N 1
ATOM 822 C CA . PRO A 1 107 ? 27.029 1.040 12.721 1.00 48.91 107 PRO A CA 1
ATOM 823 C C . PRO A 1 107 ? 25.784 1.343 13.572 1.00 48.91 107 PRO A C 1
ATOM 825 O O . PRO A 1 107 ? 25.745 2.338 14.285 1.00 48.91 107 PRO A O 1
ATOM 828 N N . VAL A 1 108 ? 24.749 0.501 13.493 1.00 51.28 108 VAL A N 1
ATOM 829 C CA . VAL A 1 108 ? 23.487 0.637 14.222 1.00 51.28 108 VAL A CA 1
ATOM 830 C C . VAL A 1 108 ? 23.168 -0.701 14.899 1.00 51.28 108 VAL A C 1
ATOM 832 O O . VAL A 1 108 ? 23.386 -1.751 14.290 1.00 51.28 108 VAL A O 1
ATOM 835 N N . PRO A 1 109 ? 22.637 -0.703 16.134 1.00 56.28 109 PRO A N 1
ATOM 836 C CA . PRO A 1 109 ? 22.178 -1.918 16.802 1.00 56.28 109 PRO A CA 1
ATOM 837 C C . PRO A 1 109 ? 21.148 -2.691 15.961 1.00 56.28 109 PRO A C 1
ATOM 839 O O . PRO A 1 109 ? 20.148 -2.132 15.507 1.00 56.28 109 PRO A O 1
ATOM 842 N N . VAL A 1 110 ? 21.374 -3.996 15.791 1.00 63.06 110 VAL A N 1
ATOM 843 C CA . VAL A 1 110 ? 20.441 -4.920 15.123 1.00 63.06 110 VAL A CA 1
ATOM 844 C C . VAL A 1 110 ? 19.639 -5.663 16.183 1.00 63.06 110 VAL A C 1
ATOM 846 O O . VAL A 1 110 ? 20.215 -6.227 17.115 1.00 63.06 110 VAL A O 1
ATOM 849 N N . ARG A 1 111 ? 18.313 -5.671 16.021 1.00 65.94 111 ARG A N 1
ATOM 850 C CA . ARG A 1 111 ? 17.385 -6.439 16.856 1.00 65.94 111 ARG A CA 1
ATOM 851 C C . ARG A 1 111 ? 16.983 -7.719 16.150 1.00 65.94 111 ARG A C 1
ATOM 853 O O . ARG A 1 111 ? 16.727 -7.706 14.946 1.00 65.94 111 ARG A O 1
ATOM 860 N N . LEU A 1 112 ? 16.897 -8.793 16.913 1.00 67.88 112 LEU A N 1
ATOM 861 C CA . LEU A 1 112 ? 16.358 -10.065 16.468 1.00 67.88 112 LEU A CA 1
ATOM 862 C C . LEU A 1 112 ? 14.941 -10.220 17.032 1.00 67.88 112 LEU A C 1
ATOM 864 O O . LEU A 1 112 ? 14.759 -9.998 18.233 1.00 67.88 112 LEU A O 1
ATOM 868 N N . PRO A 1 113 ? 13.943 -10.584 16.205 1.00 58.78 113 PRO A N 1
ATOM 869 C CA . PRO A 1 113 ? 12.633 -10.979 16.711 1.00 58.78 113 PRO A CA 1
ATOM 870 C C . PRO A 1 113 ? 12.771 -12.207 17.623 1.00 58.78 113 PRO A C 1
ATOM 872 O O . PRO A 1 113 ? 13.691 -13.007 17.442 1.00 58.78 113 PRO A O 1
ATOM 875 N N . GLY A 1 114 ? 11.881 -12.314 18.613 1.00 57.56 114 GLY A N 1
ATOM 876 C CA . GLY A 1 114 ? 12.027 -13.210 19.761 1.00 57.56 114 GLY A CA 1
ATOM 877 C C . GLY A 1 114 ? 12.401 -14.647 19.413 1.00 57.56 114 GLY A C 1
ATOM 878 O O . GLY A 1 114 ? 11.740 -15.323 18.627 1.00 57.56 114 GLY A O 1
ATOM 879 N N . VAL A 1 115 ? 13.489 -15.123 20.018 1.00 55.88 115 VAL A N 1
ATOM 880 C CA . VAL A 1 115 ? 14.080 -16.458 19.785 1.00 55.88 115 VAL A CA 1
ATOM 881 C C . VAL A 1 115 ? 13.473 -17.476 20.763 1.00 55.88 115 VAL A C 1
ATOM 883 O O . VAL A 1 115 ? 14.141 -18.319 21.364 1.00 55.88 115 VAL A O 1
ATOM 886 N N . GLU A 1 116 ? 12.165 -17.337 20.971 1.00 53.34 116 GLU A N 1
ATOM 887 C CA . GLU A 1 116 ? 11.448 -17.821 22.149 1.00 53.34 116 GLU A CA 1
ATOM 888 C C . GLU A 1 116 ? 11.300 -19.351 22.251 1.00 53.34 116 GLU A C 1
ATOM 890 O O . GLU A 1 116 ? 11.384 -19.843 23.370 1.00 53.34 116 GLU A O 1
ATOM 895 N N . PRO A 1 117 ? 11.216 -20.188 21.197 1.00 46.41 117 PRO A N 1
ATOM 896 C CA . PRO A 1 117 ? 11.036 -21.630 21.425 1.00 46.41 117 PRO A CA 1
ATOM 897 C C . PRO A 1 117 ? 12.253 -22.308 22.077 1.00 46.41 117 PRO A C 1
ATOM 899 O O . PRO A 1 117 ? 12.125 -23.291 22.804 1.00 46.41 117 PRO A O 1
ATOM 902 N N . ALA A 1 118 ? 13.451 -21.784 21.822 1.00 49.59 118 ALA A N 1
ATOM 903 C CA . ALA A 1 118 ? 14.703 -22.473 22.101 1.00 49.59 118 ALA A CA 1
ATOM 904 C C . ALA A 1 118 ? 15.312 -22.061 23.460 1.00 49.59 118 ALA A C 1
ATOM 906 O O . ALA A 1 118 ? 15.876 -22.899 24.170 1.00 49.59 118 ALA A O 1
ATOM 907 N N . LEU A 1 119 ? 15.158 -20.787 23.847 1.00 52.38 119 LEU A N 1
ATOM 908 C CA . LEU A 1 119 ? 15.598 -20.245 25.141 1.00 52.38 119 LEU A CA 1
ATOM 909 C C . LEU A 1 119 ? 14.582 -20.498 26.269 1.00 52.38 119 LEU A C 1
ATOM 911 O O . LEU A 1 119 ? 14.994 -20.625 27.426 1.00 52.38 119 LEU A O 1
ATOM 915 N N . GLN A 1 120 ? 13.287 -20.634 25.948 1.00 50.03 120 GLN A N 1
ATOM 916 C CA . GLN A 1 120 ? 12.231 -20.942 26.923 1.00 50.03 120 GLN A CA 1
ATOM 917 C C . GLN A 1 120 ? 12.304 -22.392 27.418 1.00 50.03 120 GLN A C 1
ATOM 919 O O . GLN A 1 120 ? 12.152 -22.633 28.612 1.00 50.03 120 GLN A O 1
ATOM 924 N N . ALA A 1 121 ? 12.679 -23.341 26.546 1.00 48.66 121 ALA A N 1
ATOM 925 C CA . ALA A 1 121 ? 12.906 -24.749 26.908 1.00 48.66 121 ALA A CA 1
ATOM 926 C C . ALA A 1 121 ? 13.952 -24.937 28.035 1.00 48.66 121 ALA A C 1
ATOM 928 O O . ALA A 1 121 ? 14.016 -25.987 28.672 1.00 48.66 121 ALA A O 1
ATOM 929 N N . ARG A 1 122 ? 14.763 -23.906 28.309 1.00 52.81 122 ARG A N 1
ATOM 930 C CA . ARG A 1 122 ? 15.745 -23.841 29.401 1.00 52.81 122 ARG A CA 1
ATOM 931 C C . ARG A 1 122 ? 15.109 -23.564 30.767 1.00 52.81 122 ARG A C 1
ATOM 933 O O . ARG A 1 122 ? 15.606 -24.077 31.766 1.00 52.81 122 ARG A O 1
ATOM 940 N N . ALA A 1 123 ? 14.040 -22.764 30.815 1.00 48.88 123 ALA A N 1
ATOM 941 C CA . ALA A 1 123 ? 13.298 -22.507 32.052 1.00 48.88 123 ALA A CA 1
ATOM 942 C C . ALA A 1 123 ? 12.648 -23.797 32.577 1.00 48.88 123 ALA A C 1
ATOM 944 O O . ALA A 1 123 ? 12.629 -24.028 33.784 1.00 48.88 123 ALA A O 1
ATOM 945 N N . ASP A 1 124 ? 12.228 -24.669 31.659 1.00 44.12 124 ASP A N 1
ATOM 946 C CA . ASP A 1 124 ? 11.614 -25.953 31.992 1.00 44.12 124 ASP A CA 1
ATOM 947 C C . ASP A 1 124 ? 12.664 -27.038 32.307 1.00 44.12 124 ASP A C 1
ATOM 949 O O . ASP A 1 124 ? 12.483 -27.821 33.238 1.00 44.12 124 ASP A O 1
ATOM 953 N N . ALA A 1 125 ? 13.806 -27.058 31.601 1.00 47.56 125 ALA A N 1
ATOM 954 C CA . ALA A 1 125 ? 14.876 -28.044 31.816 1.00 47.56 125 ALA A CA 1
ATOM 955 C C . ALA A 1 125 ? 15.684 -27.829 33.112 1.00 47.56 125 ALA A C 1
ATOM 957 O O . ALA A 1 125 ? 16.143 -28.799 33.715 1.00 47.56 125 ALA A O 1
ATOM 958 N N . ALA A 1 126 ? 15.807 -26.587 33.600 1.00 48.22 126 ALA A N 1
ATOM 959 C CA . ALA A 1 126 ? 16.455 -26.297 34.886 1.00 48.22 126 ALA A CA 1
ATOM 960 C C . ALA A 1 126 ? 15.742 -26.955 36.087 1.00 48.22 126 ALA A C 1
ATOM 962 O O . ALA A 1 126 ? 16.352 -27.142 37.138 1.00 48.22 126 ALA A O 1
ATOM 963 N N . ASN A 1 127 ? 14.476 -27.352 35.915 1.00 50.44 127 ASN A N 1
ATOM 964 C CA . ASN A 1 127 ? 13.679 -28.047 36.923 1.00 50.44 127 ASN A CA 1
ATOM 965 C C . ASN A 1 127 ? 13.684 -29.581 36.764 1.00 50.44 127 ASN A C 1
ATOM 967 O O . ASN A 1 127 ? 13.033 -30.271 37.548 1.00 50.44 127 ASN A O 1
ATOM 971 N N . GLY A 1 128 ? 14.409 -30.139 35.785 1.00 50.91 128 GLY A N 1
ATOM 972 C CA . GLY A 1 128 ? 14.346 -31.565 35.463 1.00 50.91 128 GLY A CA 1
ATOM 973 C C . GLY A 1 128 ? 15.644 -32.142 34.906 1.00 50.91 128 GLY A C 1
ATOM 974 O O . GLY A 1 128 ? 15.716 -32.414 33.717 1.00 50.91 128 GLY A O 1
ATOM 975 N N . GLY A 1 129 ? 16.634 -32.375 35.775 1.00 53.44 129 GLY A N 1
ATOM 976 C CA . GLY A 1 129 ? 17.673 -33.415 35.648 1.00 53.44 129 GLY A CA 1
ATOM 977 C C . GLY A 1 129 ? 18.268 -33.729 34.264 1.00 53.44 129 GLY A C 1
ATOM 978 O O . GLY A 1 129 ? 18.539 -34.899 33.992 1.00 53.44 129 GLY A O 1
ATOM 979 N N . SER A 1 130 ? 18.476 -32.751 33.379 1.00 53.81 130 SER A N 1
ATOM 980 C CA . SER A 1 130 ? 19.137 -32.976 32.090 1.00 53.81 130 SER A CA 1
ATOM 981 C C . SER A 1 130 ? 20.637 -33.218 32.276 1.00 53.81 130 SER A C 1
ATOM 983 O O . SER A 1 130 ? 21.295 -32.620 33.128 1.00 53.81 130 SER A O 1
ATOM 985 N N . ALA A 1 131 ? 21.204 -34.126 31.474 1.00 60.94 131 ALA A N 1
ATOM 986 C CA . ALA A 1 131 ? 22.639 -34.386 31.475 1.00 60.94 131 ALA A CA 1
ATOM 987 C C . ALA A 1 131 ? 23.403 -33.116 31.022 1.00 60.94 131 ALA A C 1
ATOM 989 O O . ALA A 1 131 ? 23.129 -32.633 29.920 1.00 60.94 131 ALA A O 1
ATOM 990 N N . PRO A 1 132 ? 24.396 -32.610 31.787 1.00 67.12 132 PRO A N 1
ATOM 991 C CA . PRO A 1 132 ? 25.073 -31.324 31.541 1.00 67.12 132 PRO A CA 1
ATOM 992 C C . PRO A 1 132 ? 25.629 -31.127 30.121 1.00 67.12 132 PRO A C 1
ATOM 994 O O . PRO A 1 132 ? 25.732 -30.009 29.620 1.00 67.12 132 PRO A O 1
ATOM 997 N N . LEU A 1 133 ? 25.979 -32.229 29.453 1.00 66.12 133 LEU A N 1
ATOM 998 C CA . LEU A 1 133 ? 26.509 -32.232 28.093 1.00 66.12 133 LEU A CA 1
ATOM 999 C C . LEU A 1 133 ? 25.443 -31.890 27.033 1.00 66.12 133 LEU A C 1
ATOM 1001 O O . LEU A 1 133 ? 25.750 -31.232 26.042 1.00 66.12 133 LEU A O 1
ATOM 1005 N N . ILE A 1 134 ? 24.188 -32.301 27.241 1.00 67.12 134 ILE A N 1
ATOM 1006 C CA . ILE A 1 134 ? 23.075 -32.006 26.324 1.00 67.12 134 ILE A CA 1
ATOM 1007 C C . ILE A 1 134 ? 22.767 -30.506 26.348 1.00 67.12 134 ILE A C 1
ATOM 1009 O O . ILE A 1 134 ? 22.578 -29.894 25.295 1.00 67.12 134 ILE A O 1
ATOM 1013 N N . ASP A 1 135 ? 22.771 -29.903 27.537 1.00 66.00 135 ASP A N 1
ATOM 1014 C CA . ASP A 1 135 ? 22.525 -28.470 27.700 1.00 66.00 135 ASP A CA 1
ATOM 1015 C C . ASP A 1 135 ? 23.645 -27.632 27.091 1.00 66.00 135 ASP A C 1
ATOM 1017 O O . ASP A 1 135 ? 23.366 -26.635 26.425 1.00 66.00 135 ASP A O 1
ATOM 1021 N N . PHE A 1 136 ? 24.899 -28.073 27.231 1.00 71.19 136 PHE A N 1
ATOM 1022 C CA . PHE A 1 136 ? 26.035 -27.450 26.557 1.00 71.19 136 PHE A CA 1
ATOM 1023 C C . PHE A 1 136 ? 25.835 -27.395 25.034 1.00 71.19 136 PHE A C 1
ATOM 1025 O O . PHE A 1 136 ? 25.901 -26.313 24.452 1.00 71.19 136 PHE A O 1
ATOM 1032 N N . PHE A 1 137 ? 25.529 -28.525 24.384 1.00 73.62 137 PHE A N 1
ATOM 1033 C CA . PHE A 1 137 ? 25.345 -28.553 22.927 1.00 73.62 137 PHE A CA 1
ATOM 1034 C C . PHE A 1 137 ? 24.141 -27.734 22.458 1.00 73.62 137 PHE A C 1
ATOM 1036 O O . PHE A 1 137 ? 24.225 -27.080 21.420 1.00 73.62 137 PHE A O 1
ATOM 1043 N N . ARG A 1 138 ? 23.045 -27.716 23.225 1.00 71.56 138 ARG A N 1
ATOM 1044 C CA . ARG A 1 138 ? 21.874 -26.881 22.918 1.00 71.56 138 ARG A CA 1
ATOM 1045 C C . ARG A 1 138 ? 22.201 -25.394 23.003 1.00 71.56 138 ARG A C 1
ATOM 1047 O O . ARG A 1 138 ? 21.926 -24.663 22.063 1.00 71.56 138 ARG A O 1
ATOM 1054 N N . ILE A 1 139 ? 22.838 -24.952 24.088 1.00 71.06 139 ILE A N 1
ATOM 1055 C CA . ILE A 1 139 ? 23.244 -23.547 24.256 1.00 71.06 139 ILE A CA 1
ATOM 1056 C C . ILE A 1 139 ? 24.202 -23.130 23.140 1.00 71.06 139 ILE A C 1
ATOM 1058 O O . ILE A 1 139 ? 24.079 -22.044 22.576 1.00 71.06 139 ILE A O 1
ATOM 1062 N N . GLN A 1 140 ? 25.139 -24.012 22.804 1.00 78.44 140 GLN A N 1
ATOM 1063 C CA . GLN A 1 140 ? 26.105 -23.772 21.750 1.00 78.44 140 GLN A CA 1
ATOM 1064 C C . GLN A 1 140 ? 25.432 -23.659 20.371 1.00 78.44 140 GLN A C 1
ATOM 1066 O O . GLN A 1 140 ? 25.777 -22.754 19.613 1.00 78.44 140 GLN A O 1
ATOM 1071 N N . ALA A 1 141 ? 24.452 -24.513 20.055 1.00 75.44 141 ALA A N 1
ATOM 1072 C CA . ALA A 1 141 ? 23.661 -24.421 18.825 1.00 75.44 141 ALA A CA 1
ATOM 1073 C C . ALA A 1 141 ? 22.868 -23.106 18.755 1.00 75.44 141 ALA A C 1
ATOM 1075 O O . ALA A 1 141 ? 22.956 -22.393 17.758 1.00 75.44 141 ALA A O 1
ATOM 1076 N N . HIS A 1 142 ? 22.195 -22.722 19.842 1.00 74.56 142 HIS A N 1
ATOM 1077 C CA . HIS A 1 142 ? 21.408 -21.485 19.907 1.00 74.56 142 HIS A CA 1
ATOM 1078 C C . HIS A 1 142 ? 22.267 -20.237 19.754 1.00 74.56 142 HIS A C 1
ATOM 1080 O O . HIS A 1 142 ? 21.858 -19.273 19.116 1.00 74.56 142 HIS A O 1
ATOM 1086 N N . LEU A 1 143 ? 23.474 -20.242 20.320 1.00 80.38 143 LEU A N 1
ATOM 1087 C CA . LEU A 1 143 ? 24.432 -19.159 20.133 1.00 80.38 143 LEU A CA 1
ATOM 1088 C C . LEU A 1 143 ? 24.813 -19.006 18.651 1.00 80.38 143 LEU A C 1
ATOM 1090 O O . LEU A 1 143 ? 24.872 -17.883 18.144 1.00 80.38 143 LEU A O 1
ATOM 1094 N N . TYR A 1 144 ? 25.024 -20.119 17.944 1.00 80.94 144 TYR A N 1
ATOM 1095 C CA . TYR A 1 144 ? 25.260 -20.094 16.500 1.00 80.94 144 TYR A CA 1
ATOM 1096 C C . TYR A 1 144 ? 24.024 -19.650 15.711 1.00 80.94 144 TYR A C 1
ATOM 1098 O O . TYR A 1 144 ? 24.177 -18.887 14.761 1.00 80.94 144 TYR A O 1
ATOM 1106 N N . GLU A 1 145 ? 22.814 -20.043 16.110 1.00 76.88 145 GLU A N 1
ATOM 1107 C CA . GLU A 1 145 ? 21.564 -19.585 15.487 1.00 76.88 145 GLU A CA 1
ATOM 1108 C C . GLU A 1 145 ? 21.343 -18.080 15.676 1.00 76.88 145 GLU A C 1
ATOM 1110 O O . GLU A 1 145 ? 21.066 -17.374 14.707 1.00 76.88 145 GLU A O 1
ATOM 1115 N N . LEU A 1 146 ? 21.541 -17.563 16.893 1.00 78.31 146 LEU A N 1
ATOM 1116 C CA . LEU A 1 146 ? 21.485 -16.133 17.202 1.00 78.31 146 LEU A CA 1
ATOM 1117 C C . LEU A 1 146 ? 22.497 -15.349 16.370 1.00 78.31 146 LEU A C 1
ATOM 1119 O O . LEU A 1 146 ? 22.161 -14.314 15.791 1.00 78.31 146 LEU A O 1
ATOM 1123 N N . MET A 1 147 ? 23.730 -15.852 16.269 1.00 81.12 147 MET A N 1
ATOM 1124 C CA . MET A 1 147 ? 24.756 -15.218 15.450 1.00 81.12 147 MET A CA 1
ATOM 1125 C C . MET A 1 147 ? 24.421 -15.289 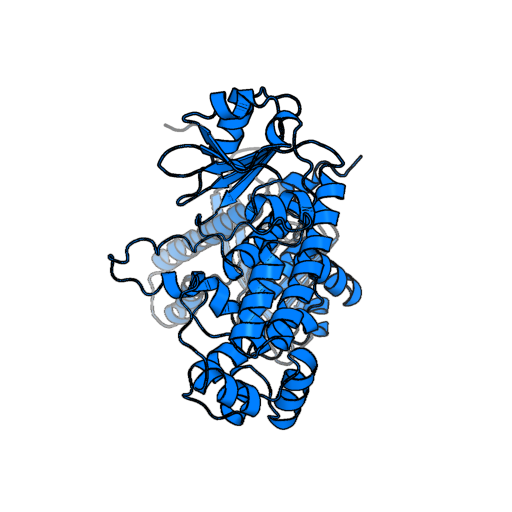13.961 1.00 81.12 147 MET A C 1
ATOM 1127 O O . MET A 1 147 ? 24.585 -14.300 13.254 1.00 81.12 147 MET A O 1
ATOM 1131 N N . ALA A 1 148 ? 23.915 -16.416 13.465 1.00 74.62 148 ALA A N 1
ATOM 1132 C CA . ALA A 1 148 ? 23.501 -16.562 12.074 1.00 74.62 148 ALA A CA 1
ATOM 1133 C C . ALA A 1 148 ? 22.324 -15.635 11.739 1.00 74.62 148 ALA A C 1
ATOM 1135 O O . ALA A 1 148 ? 22.334 -14.998 10.685 1.00 74.62 148 ALA A O 1
ATOM 1136 N N . ALA A 1 149 ? 21.347 -15.500 12.639 1.00 70.94 149 ALA A N 1
ATOM 1137 C CA . ALA A 1 149 ? 20.227 -14.574 12.509 1.00 70.94 149 ALA A CA 1
ATOM 1138 C C . ALA A 1 149 ? 20.703 -13.114 12.535 1.00 70.94 149 ALA A C 1
ATOM 1140 O O . ALA A 1 149 ? 20.306 -12.326 11.676 1.00 70.94 149 ALA A O 1
ATOM 1141 N N . TYR A 1 150 ? 21.616 -12.772 13.448 1.00 76.19 150 TYR A N 1
ATOM 1142 C CA . TYR A 1 150 ? 22.264 -11.461 13.507 1.00 76.19 150 TYR A CA 1
ATOM 1143 C C . TYR A 1 150 ? 23.026 -11.145 12.226 1.00 76.19 150 TYR A C 1
ATOM 1145 O O . TYR A 1 150 ? 22.796 -10.100 11.628 1.00 76.19 150 TYR A O 1
ATOM 1153 N N . LEU A 1 151 ? 23.876 -12.055 11.751 1.00 72.00 151 LEU A N 1
ATOM 1154 C CA . LEU A 1 151 ? 24.650 -11.873 10.526 1.00 72.00 151 LEU A CA 1
ATOM 1155 C C . LEU A 1 151 ? 23.752 -11.850 9.283 1.00 72.00 151 LEU A C 1
ATOM 1157 O O . LEU A 1 151 ? 24.036 -11.110 8.348 1.00 72.00 151 LEU A O 1
ATOM 1161 N N . SER A 1 152 ? 22.643 -12.590 9.269 1.00 64.56 152 SER A N 1
ATOM 1162 C CA . SER A 1 152 ? 21.644 -12.536 8.191 1.00 64.56 152 SER A CA 1
ATOM 1163 C C . SER A 1 152 ? 20.887 -11.206 8.191 1.00 64.56 152 SER A C 1
ATOM 1165 O O . SER A 1 152 ? 20.671 -10.617 7.131 1.00 64.56 152 SER A O 1
ATOM 1167 N N . GLY A 1 153 ? 20.541 -10.694 9.375 1.00 57.72 153 GLY A N 1
ATOM 1168 C CA . GLY A 1 153 ? 19.990 -9.354 9.566 1.00 57.72 153 GLY A CA 1
ATOM 1169 C C . GLY A 1 153 ? 20.992 -8.242 9.239 1.00 57.72 153 GLY A C 1
ATOM 1170 O O . GLY A 1 153 ? 20.595 -7.220 8.697 1.00 57.72 153 GLY A O 1
ATOM 1171 N N . ALA A 1 154 ? 22.287 -8.457 9.488 1.00 53.88 154 ALA A N 1
ATOM 1172 C CA . ALA A 1 154 ? 23.369 -7.516 9.194 1.00 53.88 154 ALA A CA 1
ATOM 1173 C C . ALA A 1 154 ? 23.822 -7.545 7.719 1.00 53.88 154 ALA A C 1
ATOM 1175 O O . ALA A 1 154 ? 24.266 -6.527 7.194 1.00 53.88 154 ALA A O 1
ATOM 1176 N N . ARG A 1 155 ? 23.690 -8.681 7.014 1.00 47.00 155 ARG A N 1
ATOM 1177 C CA . ARG A 1 155 ? 23.922 -8.793 5.557 1.00 47.00 155 ARG A CA 1
ATOM 1178 C C . ARG A 1 155 ? 22.803 -8.150 4.738 1.00 47.00 155 ARG A C 1
ATOM 1180 O O . ARG A 1 155 ? 23.049 -7.685 3.627 1.00 47.00 155 ARG A O 1
ATOM 1187 N N . ARG A 1 156 ? 21.591 -8.054 5.293 1.00 46.38 156 ARG A N 1
ATOM 1188 C CA . ARG A 1 156 ? 20.547 -7.139 4.811 1.00 46.38 156 ARG A CA 1
ATOM 1189 C C . ARG A 1 156 ? 20.939 -5.724 5.239 1.00 46.38 156 ARG A C 1
ATOM 1191 O O . ARG A 1 156 ? 20.545 -5.284 6.309 1.00 46.38 156 ARG A O 1
ATOM 1198 N N . ARG A 1 157 ? 21.797 -5.071 4.441 1.00 35.75 157 ARG A N 1
ATOM 1199 C CA . ARG A 1 157 ? 22.447 -3.774 4.725 1.00 35.75 157 ARG A CA 1
ATOM 1200 C C . ARG A 1 157 ? 21.696 -2.904 5.759 1.00 35.75 157 ARG A C 1
ATOM 1202 O O . ARG A 1 157 ? 20.693 -2.273 5.423 1.00 35.75 157 ARG A O 1
ATOM 1209 N N . PRO A 1 158 ? 22.214 -2.786 6.989 1.00 37.72 158 PRO A N 1
ATOM 1210 C CA . PRO A 1 158 ? 21.728 -1.854 7.997 1.00 37.72 158 PRO A CA 1
ATOM 1211 C C . PRO A 1 158 ? 22.280 -0.461 7.689 1.00 37.72 158 PRO A C 1
ATOM 1213 O O . PRO A 1 158 ? 23.278 -0.013 8.245 1.00 37.72 158 PRO A O 1
ATOM 1216 N N . GLY A 1 159 ? 21.628 0.204 6.739 1.00 37.78 159 GLY A N 1
ATOM 1217 C CA . GLY A 1 159 ? 21.835 1.622 6.444 1.00 37.78 159 GLY A CA 1
ATOM 1218 C C . GLY A 1 159 ? 20.540 2.429 6.391 1.00 37.78 159 GLY A C 1
ATOM 1219 O O . GLY A 1 159 ? 20.587 3.650 6.468 1.00 37.78 159 GLY A O 1
ATOM 1220 N N . GLN A 1 160 ? 19.374 1.786 6.264 1.00 38.00 160 GLN A N 1
ATOM 1221 C CA . GLN A 1 160 ? 18.108 2.486 6.048 1.00 38.00 160 GLN A CA 1
ATOM 1222 C C . GLN A 1 160 ? 16.910 1.652 6.532 1.00 38.00 160 GLN A C 1
ATOM 1224 O O . GLN A 1 160 ? 16.160 1.122 5.720 1.00 38.00 160 GLN A O 1
ATOM 1229 N N . TYR A 1 161 ? 16.616 1.631 7.836 1.00 43.69 161 TYR A N 1
ATOM 1230 C CA . TYR A 1 161 ? 15.194 1.769 8.169 1.00 43.69 161 TYR A CA 1
ATOM 1231 C C . TYR A 1 161 ? 14.869 3.239 7.925 1.00 43.69 161 TYR A C 1
ATOM 1233 O O . TYR A 1 161 ? 14.927 4.070 8.829 1.00 43.69 161 TYR A O 1
ATOM 1241 N N . SER A 1 162 ? 14.637 3.598 6.660 1.00 59.78 162 SER A N 1
ATOM 1242 C CA . SER A 1 162 ? 14.099 4.915 6.361 1.00 59.78 162 SER A CA 1
ATOM 1243 C C . SER A 1 162 ? 12.759 5.007 7.079 1.00 59.78 162 SER A C 1
ATOM 1245 O O . SER A 1 162 ? 12.049 4.012 7.241 1.00 59.78 162 SER A O 1
ATOM 1247 N N . LEU A 1 163 ? 12.377 6.199 7.503 1.00 65.75 163 LEU A N 1
ATOM 1248 C CA . LEU A 1 163 ? 11.044 6.443 8.036 1.00 65.75 163 LEU A CA 1
ATOM 1249 C C . LEU A 1 163 ? 9.922 5.865 7.137 1.00 65.75 163 LEU A C 1
ATOM 1251 O O . LEU A 1 163 ? 8.848 5.538 7.633 1.00 65.75 163 LEU A O 1
ATOM 1255 N N . LEU A 1 164 ? 10.200 5.668 5.839 1.00 67.19 164 LEU A N 1
ATOM 1256 C CA . LEU A 1 164 ? 9.332 4.974 4.888 1.00 67.19 164 LEU A CA 1
ATOM 1257 C C . LEU A 1 164 ? 9.169 3.480 5.175 1.00 67.19 164 LEU A C 1
ATOM 1259 O O . LEU A 1 164 ? 8.054 2.993 5.087 1.00 67.19 164 LEU A O 1
ATOM 1263 N N . SER A 1 165 ? 10.224 2.759 5.554 1.00 63.25 165 SER A N 1
ATOM 1264 C CA . SER A 1 165 ? 10.124 1.337 5.929 1.00 63.25 165 SER A CA 1
ATOM 1265 C C . SER A 1 165 ? 9.258 1.125 7.177 1.00 63.25 165 SER A C 1
ATOM 1267 O O . SER A 1 165 ? 8.419 0.229 7.213 1.00 63.25 165 SER A O 1
ATOM 1269 N N . TYR A 1 166 ? 9.382 2.003 8.178 1.00 67.88 166 TYR A N 1
ATOM 1270 C CA . TYR A 1 166 ? 8.506 1.968 9.347 1.00 67.88 166 TYR A CA 1
ATOM 1271 C C . TYR A 1 166 ? 7.066 2.362 8.983 1.00 67.88 166 TYR A C 1
ATOM 1273 O O . TYR A 1 166 ? 6.113 1.715 9.413 1.00 67.88 166 TYR A O 1
ATOM 1281 N N . ALA A 1 167 ? 6.888 3.387 8.143 1.00 77.81 167 ALA A N 1
ATOM 1282 C CA . ALA A 1 167 ? 5.573 3.738 7.613 1.00 77.81 167 ALA A CA 1
ATOM 1283 C C . ALA A 1 167 ? 4.945 2.588 6.801 1.00 77.81 167 ALA A C 1
ATOM 1285 O O . ALA A 1 167 ? 3.734 2.395 6.871 1.00 77.81 167 ALA A O 1
ATOM 1286 N N . GLU A 1 168 ? 5.748 1.802 6.080 1.00 74.06 168 GLU A N 1
ATOM 1287 C CA . GLU A 1 168 ? 5.313 0.629 5.318 1.00 74.06 168 GLU A CA 1
ATOM 1288 C C . GLU A 1 168 ? 4.836 -0.488 6.236 1.00 74.06 168 GLU A C 1
ATOM 1290 O O . GLU A 1 168 ? 3.724 -0.988 6.047 1.00 74.06 168 GLU A O 1
ATOM 1295 N N . GLN A 1 169 ? 5.585 -0.770 7.302 1.00 70.06 169 GLN A N 1
ATOM 1296 C CA . GLN A 1 169 ? 5.163 -1.706 8.337 1.00 70.06 169 GLN A CA 1
ATOM 1297 C C . GLN A 1 169 ? 3.820 -1.287 8.955 1.00 70.06 169 GLN A C 1
ATOM 1299 O O . GLN A 1 169 ? 2.906 -2.105 9.068 1.00 70.06 169 GLN A O 1
ATOM 1304 N N . VAL A 1 170 ? 3.663 -0.007 9.312 1.00 78.12 170 VAL A N 1
ATOM 1305 C CA . VAL A 1 170 ? 2.409 0.521 9.877 1.00 78.12 170 VAL A CA 1
ATOM 1306 C C . VAL A 1 170 ? 1.265 0.438 8.865 1.00 78.12 170 VAL A C 1
ATOM 1308 O O . VAL A 1 170 ? 0.162 0.027 9.222 1.00 78.12 170 VAL A O 1
ATOM 1311 N N . ARG A 1 171 ? 1.509 0.791 7.597 1.00 84.12 171 ARG A N 1
ATOM 1312 C CA . ARG A 1 171 ? 0.526 0.672 6.510 1.00 84.12 171 ARG A CA 1
ATOM 1313 C C . ARG A 1 171 ? 0.051 -0.775 6.374 1.00 84.12 171 ARG A C 1
ATOM 1315 O O . ARG A 1 171 ? -1.154 -1.009 6.340 1.00 84.12 171 ARG A O 1
ATOM 1322 N N . SER A 1 172 ? 0.978 -1.733 6.342 1.00 73.88 172 SER A N 1
ATOM 1323 C CA . SER A 1 172 ? 0.684 -3.168 6.263 1.00 73.88 172 SER A CA 1
ATOM 1324 C C . SER A 1 172 ? -0.146 -3.644 7.462 1.00 73.88 172 SER A C 1
ATOM 1326 O O . SER A 1 172 ? -1.171 -4.307 7.295 1.00 73.88 172 SER A O 1
ATOM 1328 N N . GLN A 1 173 ? 0.210 -3.208 8.676 1.00 71.81 173 GLN A N 1
ATOM 1329 C CA . GLN A 1 173 ? -0.566 -3.497 9.885 1.00 71.81 173 GLN A CA 1
ATOM 1330 C C . GLN A 1 173 ? -1.990 -2.933 9.817 1.00 71.81 173 GLN A C 1
ATOM 1332 O O . GLN A 1 173 ? -2.930 -3.646 10.160 1.00 71.81 173 GLN A O 1
ATOM 1337 N N . MET A 1 174 ? -2.158 -1.681 9.374 1.00 84.38 174 MET A N 1
ATOM 1338 C CA . MET A 1 174 ? -3.474 -1.054 9.192 1.00 84.38 174 MET A CA 1
ATOM 1339 C C . MET A 1 174 ? -4.314 -1.779 8.141 1.00 84.38 174 MET A C 1
ATOM 1341 O O . MET A 1 174 ? -5.509 -1.971 8.352 1.00 84.38 174 MET A O 1
ATOM 1345 N N . ALA A 1 175 ? -3.703 -2.197 7.029 1.00 76.44 175 ALA A N 1
ATOM 1346 C CA . ALA A 1 175 ? -4.380 -2.941 5.972 1.00 76.44 175 ALA A CA 1
ATOM 1347 C C . ALA A 1 175 ? -4.898 -4.301 6.465 1.00 76.44 175 ALA A C 1
ATOM 1349 O O . ALA A 1 175 ? -6.018 -4.682 6.130 1.00 76.44 175 ALA A O 1
ATOM 1350 N N . ALA A 1 176 ? -4.113 -4.999 7.291 1.00 72.06 176 ALA A N 1
ATOM 1351 C CA . ALA A 1 176 ? -4.491 -6.292 7.857 1.00 72.06 176 ALA A CA 1
ATOM 1352 C C . ALA A 1 176 ? -5.524 -6.184 8.996 1.00 72.06 176 ALA A C 1
ATOM 1354 O O . ALA A 1 176 ? -6.392 -7.043 9.112 1.00 72.06 176 ALA A O 1
ATOM 1355 N N . HIS A 1 177 ? -5.447 -5.135 9.824 1.00 77.56 177 HIS A N 1
ATOM 1356 C CA . HIS A 1 177 ? -6.214 -5.028 11.073 1.00 77.56 177 HIS A CA 1
ATOM 1357 C C . HIS A 1 177 ? -6.887 -3.661 11.248 1.00 77.56 177 HIS A C 1
ATOM 1359 O O . HIS A 1 177 ? -6.775 -3.012 12.289 1.00 77.56 177 HIS A O 1
ATOM 1365 N N . SER A 1 178 ? -7.609 -3.199 10.225 1.00 86.94 178 SER A N 1
ATOM 1366 C CA . SER A 1 178 ? -8.208 -1.854 10.215 1.00 86.94 178 SER A CA 1
ATOM 1367 C C . SER A 1 178 ? -9.194 -1.587 11.364 1.00 86.94 178 SER A C 1
ATOM 1369 O O . SER A 1 178 ? -9.465 -0.431 11.683 1.00 86.94 178 SER A O 1
ATOM 1371 N N . GLU A 1 179 ? -9.760 -2.640 11.964 1.00 86.56 179 GLU A N 1
ATOM 1372 C CA . GLU A 1 179 ? -10.685 -2.547 13.100 1.00 86.56 179 GLU A CA 1
ATOM 1373 C C . GLU A 1 179 ? -10.015 -2.145 14.416 1.00 86.56 179 GLU A C 1
ATOM 1375 O O . GLU A 1 179 ? -10.703 -1.697 15.328 1.00 86.56 179 GLU A O 1
ATOM 1380 N N . ARG A 1 180 ? -8.689 -2.279 14.526 1.00 84.50 180 ARG A N 1
ATOM 1381 C CA . ARG A 1 180 ? -7.960 -1.912 15.742 1.00 84.50 180 ARG A CA 1
ATOM 1382 C C . ARG A 1 180 ? -7.877 -0.400 15.907 1.00 84.50 180 ARG A C 1
ATOM 1384 O O . ARG A 1 180 ? -7.996 0.367 14.946 1.00 84.50 180 ARG A O 1
ATOM 1391 N N . GLU A 1 181 ? -7.647 0.026 17.140 1.00 82.12 181 GLU A N 1
ATOM 1392 C CA . GLU A 1 181 ? -7.331 1.411 17.457 1.00 82.12 181 GLU A CA 1
ATOM 1393 C C . GLU A 1 181 ? -5.847 1.699 17.184 1.00 82.12 181 GLU A C 1
ATOM 1395 O O . GLU A 1 181 ? -4.968 0.900 17.512 1.00 82.12 181 GLU A O 1
ATOM 1400 N N . TYR A 1 182 ? -5.565 2.847 16.565 1.00 81.25 182 TYR A N 1
ATOM 1401 C CA . TYR A 1 182 ? -4.210 3.278 16.228 1.00 81.25 182 TYR A CA 1
ATOM 1402 C C . TYR A 1 182 ? -3.967 4.684 16.779 1.00 81.25 182 TYR A C 1
ATOM 1404 O O . TYR A 1 182 ? -4.550 5.650 16.287 1.00 81.25 182 TYR A O 1
ATOM 1412 N N . SER A 1 183 ? -3.050 4.818 17.743 1.00 82.75 183 SER A N 1
ATOM 1413 C CA . SER A 1 183 ? -2.505 6.125 18.129 1.00 82.75 183 SER A CA 1
ATOM 1414 C C . SER A 1 183 ? -1.353 6.486 17.195 1.00 82.75 183 SER A C 1
ATOM 1416 O O . SER A 1 183 ? -0.241 5.964 17.321 1.00 82.75 183 SER A O 1
ATOM 1418 N N . ILE A 1 184 ? -1.612 7.382 16.242 1.00 79.31 184 ILE A N 1
ATOM 1419 C CA . ILE A 1 184 ? -0.609 7.811 15.257 1.00 79.31 184 ILE A CA 1
ATOM 1420 C C . ILE A 1 184 ? 0.555 8.534 15.943 1.00 79.31 184 ILE A C 1
ATOM 1422 O O . ILE A 1 184 ? 1.705 8.412 15.528 1.00 79.31 184 ILE A O 1
ATOM 1426 N N . GLU A 1 185 ? 0.279 9.231 17.041 1.00 75.88 185 GLU A N 1
ATOM 1427 C CA . GLU A 1 185 ? 1.265 9.918 17.868 1.00 75.88 185 GLU A CA 1
ATOM 1428 C C . GLU A 1 185 ? 2.213 8.921 18.538 1.00 75.88 185 GLU A C 1
ATOM 1430 O O . GLU A 1 185 ? 3.427 9.136 18.545 1.00 75.88 185 GLU A O 1
ATOM 1435 N N . LEU A 1 186 ? 1.680 7.819 19.077 1.00 69.31 186 LEU A N 1
ATOM 1436 C CA . LEU A 1 186 ? 2.484 6.756 19.675 1.00 69.31 186 LEU A CA 1
ATOM 1437 C C . LEU A 1 186 ? 3.313 6.029 18.613 1.00 69.31 186 LEU A C 1
ATOM 1439 O O . LEU A 1 186 ? 4.504 5.806 18.817 1.00 69.31 186 LEU A O 1
ATOM 1443 N N . ILE A 1 187 ? 2.707 5.724 17.464 1.00 69.31 187 ILE A N 1
ATOM 1444 C CA . ILE A 1 187 ? 3.382 5.111 16.314 1.00 69.31 187 ILE A CA 1
ATOM 1445 C C . ILE A 1 187 ? 4.555 5.987 15.855 1.00 69.31 187 ILE A C 1
ATOM 1447 O O . ILE A 1 187 ? 5.683 5.514 15.734 1.00 69.31 187 ILE A O 1
ATOM 1451 N N . ALA A 1 188 ? 4.339 7.294 15.701 1.00 65.56 188 ALA A N 1
ATOM 1452 C CA . ALA A 1 188 ? 5.410 8.215 15.346 1.00 65.56 188 ALA A CA 1
ATOM 1453 C C . ALA A 1 188 ? 6.516 8.267 16.412 1.00 65.56 188 ALA A C 1
ATOM 1455 O O . ALA A 1 188 ? 7.694 8.164 16.075 1.00 65.56 188 ALA A O 1
ATOM 1456 N N . ARG A 1 189 ? 6.172 8.337 17.705 1.00 61.09 189 ARG A N 1
ATOM 1457 C CA . ARG A 1 189 ? 7.173 8.291 18.789 1.00 61.09 189 ARG A CA 1
ATOM 1458 C C . ARG A 1 189 ? 7.982 6.993 18.778 1.00 61.09 189 ARG A C 1
ATOM 1460 O O . ARG A 1 189 ? 9.182 7.022 19.035 1.00 61.09 189 ARG A O 1
ATOM 1467 N N . ASN A 1 190 ? 7.350 5.867 18.460 1.00 51.97 190 ASN A N 1
ATOM 1468 C CA . ASN A 1 190 ? 8.009 4.563 18.388 1.00 51.97 190 ASN A CA 1
ATOM 1469 C C . ASN A 1 190 ? 8.999 4.461 17.221 1.00 51.97 190 ASN A C 1
ATOM 1471 O O . ASN A 1 190 ? 9.964 3.710 17.318 1.00 51.97 190 ASN A O 1
ATOM 1475 N N . SER A 1 191 ? 8.818 5.272 16.176 1.00 53.41 191 SER A N 1
ATOM 1476 C CA . SER A 1 191 ? 9.772 5.407 15.068 1.00 53.41 191 SER A CA 1
ATOM 1477 C C . SER A 1 191 ? 10.977 6.308 15.359 1.00 53.41 191 SER A C 1
ATOM 1479 O O . SER A 1 191 ? 11.868 6.428 14.523 1.00 53.41 191 SER A O 1
ATOM 1481 N N . GLY A 1 192 ? 11.012 6.970 16.523 1.00 52.19 192 GLY A N 1
ATOM 1482 C CA . GLY A 1 192 ? 12.095 7.883 16.898 1.00 52.19 192 GLY A CA 1
ATOM 1483 C C . GLY A 1 192 ? 12.075 9.237 16.176 1.00 52.19 192 GLY A C 1
ATOM 1484 O O . GLY A 1 192 ? 13.018 10.011 16.327 1.00 52.19 192 GLY A O 1
ATOM 1485 N N . VAL A 1 193 ? 11.018 9.557 15.415 1.00 59.16 193 VAL A N 1
ATOM 1486 C CA . VAL A 1 193 ? 10.849 10.862 14.751 1.00 59.16 193 VAL A CA 1
ATOM 1487 C C . VAL A 1 193 ? 9.634 11.630 15.273 1.00 59.16 193 VAL A C 1
ATOM 1489 O O . VAL A 1 193 ? 8.763 11.089 15.953 1.00 59.16 193 VAL A O 1
ATOM 1492 N N . SER A 1 194 ? 9.548 12.920 14.935 1.00 68.50 194 SER A N 1
ATOM 1493 C CA . SER A 1 194 ? 8.350 13.707 15.229 1.00 68.50 194 SER A CA 1
ATOM 1494 C C . SER A 1 194 ? 7.134 13.184 14.446 1.00 68.50 194 SER A C 1
ATOM 1496 O O . SER A 1 194 ? 7.298 12.719 13.311 1.00 68.50 194 SER A O 1
ATOM 1498 N N . PRO A 1 195 ? 5.904 13.328 14.985 1.00 77.56 195 PRO A N 1
ATOM 1499 C CA . PRO A 1 195 ? 4.674 13.002 14.266 1.00 77.56 195 PRO A CA 1
ATOM 1500 C C . PRO A 1 195 ? 4.659 13.581 12.860 1.00 77.56 195 PRO A C 1
ATOM 1502 O O . PRO A 1 195 ? 4.498 12.837 11.903 1.00 77.56 195 PRO A O 1
ATOM 1505 N N . HIS A 1 196 ? 4.957 14.871 12.709 1.00 81.06 196 HIS A N 1
ATOM 1506 C CA . HIS A 1 196 ? 4.993 15.529 11.404 1.00 81.06 196 HIS A CA 1
ATOM 1507 C C . HIS A 1 196 ? 5.849 14.783 10.366 1.00 81.06 196 HIS A C 1
ATOM 1509 O O . HIS A 1 196 ? 5.398 14.552 9.247 1.00 81.06 196 HIS A O 1
ATOM 1515 N N . ARG A 1 197 ? 7.067 14.350 10.729 1.00 74.25 197 ARG A N 1
ATOM 1516 C CA . ARG A 1 197 ? 7.929 13.600 9.801 1.00 74.25 197 ARG A CA 1
ATOM 1517 C C . ARG A 1 197 ? 7.311 12.252 9.438 1.00 74.25 197 ARG A C 1
ATOM 1519 O O . ARG A 1 197 ? 7.362 11.871 8.272 1.00 74.25 197 ARG A O 1
ATOM 1526 N N . PHE A 1 198 ? 6.716 11.549 10.403 1.00 80.06 198 PHE A N 1
ATOM 1527 C CA . PHE A 1 198 ? 6.019 10.288 10.140 1.00 80.06 198 PHE A CA 1
ATOM 1528 C C . PHE A 1 198 ? 4.814 10.487 9.211 1.00 80.06 198 PHE A C 1
ATOM 1530 O O . PHE A 1 198 ? 4.650 9.729 8.261 1.00 80.06 198 PHE A O 1
ATOM 1537 N N . TYR A 1 199 ? 4.011 11.533 9.429 1.00 86.75 199 TYR A N 1
ATOM 1538 C CA . TYR A 1 199 ? 2.896 11.895 8.550 1.00 86.75 199 TYR A CA 1
ATOM 1539 C C . TYR A 1 199 ? 3.364 12.148 7.112 1.00 86.75 199 TYR A C 1
ATOM 1541 O O . TYR A 1 199 ? 2.751 11.630 6.180 1.00 86.75 199 TYR A O 1
ATOM 1549 N N . GLU A 1 200 ? 4.456 12.894 6.929 1.00 82.75 200 GLU A N 1
ATOM 1550 C CA . GLU A 1 200 ? 5.035 13.147 5.606 1.00 82.75 200 GLU A CA 1
ATOM 1551 C C . GLU A 1 200 ? 5.545 11.863 4.949 1.00 82.75 200 GLU A C 1
ATOM 1553 O O . GLU A 1 200 ? 5.244 11.621 3.785 1.00 82.75 200 GLU A O 1
ATOM 1558 N N . ALA A 1 201 ? 6.239 10.993 5.684 1.00 80.50 201 ALA A N 1
ATOM 1559 C CA . ALA A 1 201 ? 6.694 9.714 5.145 1.00 80.50 201 ALA A CA 1
ATOM 1560 C C . ALA A 1 201 ? 5.534 8.772 4.797 1.00 80.50 201 ALA A C 1
ATOM 1562 O O . ALA A 1 201 ? 5.546 8.130 3.752 1.00 80.50 201 ALA A O 1
ATOM 1563 N N . PHE A 1 202 ? 4.495 8.715 5.628 1.00 86.62 202 PHE A N 1
ATOM 1564 C CA . PHE A 1 202 ? 3.313 7.904 5.352 1.00 86.62 202 PHE A CA 1
ATOM 1565 C C . PHE A 1 202 ? 2.539 8.433 4.139 1.00 86.62 202 PHE A C 1
ATOM 1567 O O . PHE A 1 202 ? 2.054 7.654 3.315 1.00 86.62 202 PHE A O 1
ATOM 1574 N N . ARG A 1 203 ? 2.460 9.761 3.985 1.00 87.25 203 ARG A N 1
ATOM 1575 C CA . ARG A 1 203 ? 1.889 10.396 2.794 1.00 87.25 203 ARG A CA 1
ATOM 1576 C C . ARG A 1 203 ? 2.742 10.134 1.562 1.00 87.25 203 ARG A C 1
ATOM 1578 O O . ARG A 1 203 ? 2.187 9.821 0.517 1.00 87.25 203 ARG A O 1
ATOM 1585 N N . LEU A 1 204 ? 4.063 10.200 1.694 1.00 81.94 204 LEU A N 1
ATOM 1586 C CA . LEU A 1 204 ? 5.002 9.842 0.637 1.00 81.94 204 LEU A CA 1
ATOM 1587 C C . LEU A 1 204 ? 4.838 8.373 0.222 1.00 81.94 204 LEU A C 1
ATOM 1589 O O . LEU A 1 204 ? 4.971 8.062 -0.951 1.00 81.94 204 LEU A O 1
ATOM 1593 N N . LEU A 1 205 ? 4.483 7.485 1.148 1.00 81.38 205 LEU A N 1
ATOM 1594 C CA . LEU A 1 205 ? 4.247 6.074 0.861 1.00 81.38 205 LEU A CA 1
ATOM 1595 C C . LEU A 1 205 ? 2.879 5.793 0.213 1.00 81.38 205 LEU A C 1
ATOM 1597 O O . LEU A 1 205 ? 2.774 4.957 -0.676 1.00 81.38 205 LEU A O 1
ATOM 1601 N N . THR A 1 206 ? 1.815 6.447 0.687 1.00 82.69 206 THR A N 1
ATOM 1602 C CA . THR A 1 206 ? 0.421 6.042 0.392 1.00 82.69 206 THR A CA 1
ATOM 1603 C C . THR A 1 206 ? -0.395 7.076 -0.387 1.00 82.69 206 THR A C 1
ATOM 1605 O O . THR A 1 206 ? -1.536 6.807 -0.772 1.00 82.69 206 THR A O 1
ATOM 1608 N N . GLY A 1 207 ? 0.135 8.288 -0.563 1.00 83.06 207 GLY A N 1
ATOM 1609 C CA . GLY A 1 207 ? -0.594 9.462 -1.054 1.00 83.06 207 GLY A CA 1
ATOM 1610 C C . GLY A 1 207 ? -1.619 10.034 -0.061 1.00 83.06 207 GLY A C 1
ATOM 1611 O O . GLY A 1 207 ? -2.282 11.028 -0.361 1.00 83.06 207 GLY A O 1
ATOM 1612 N N . LEU A 1 208 ? -1.778 9.433 1.125 1.00 87.88 208 LEU A N 1
ATOM 1613 C CA . LEU A 1 208 ? -2.779 9.793 2.132 1.00 87.88 208 LEU A CA 1
ATOM 1614 C C . LEU A 1 208 ? -2.134 9.986 3.509 1.00 87.88 208 LEU A C 1
ATOM 1616 O O . LEU A 1 208 ? -1.076 9.447 3.809 1.00 87.88 208 LEU A O 1
ATOM 1620 N N . THR A 1 209 ? -2.788 10.745 4.388 1.00 90.19 209 THR A N 1
ATOM 1621 C CA . THR A 1 209 ? -2.389 10.770 5.803 1.00 90.19 209 THR A CA 1
ATOM 1622 C C . THR A 1 209 ? -2.821 9.467 6.496 1.00 90.19 209 THR A C 1
ATOM 1624 O O . THR A 1 209 ? -3.829 8.886 6.079 1.00 90.19 209 THR A O 1
ATOM 1627 N N . PRO A 1 210 ? -2.148 9.030 7.580 1.00 91.50 210 PRO A N 1
ATOM 1628 C CA . PRO A 1 210 ? -2.497 7.806 8.310 1.00 91.50 210 PRO A CA 1
ATOM 1629 C C . PRO A 1 210 ? -3.987 7.699 8.673 1.00 91.50 210 PRO A C 1
ATOM 1631 O O . PRO A 1 210 ? -4.628 6.695 8.376 1.00 91.50 210 PRO A O 1
ATOM 1634 N N . HIS A 1 211 ? -4.586 8.765 9.218 1.00 92.06 211 HIS A N 1
ATOM 1635 C CA . HIS A 1 211 ? -6.015 8.775 9.555 1.00 92.06 211 HIS A CA 1
ATOM 1636 C C . HIS A 1 211 ? -6.935 8.631 8.336 1.00 92.06 211 HIS A C 1
ATOM 1638 O O . HIS A 1 211 ? -7.946 7.931 8.411 1.00 92.06 211 HIS A O 1
ATOM 1644 N N . LYS A 1 212 ? -6.603 9.276 7.207 1.00 91.06 212 LYS A N 1
ATOM 1645 C CA . LYS A 1 212 ? -7.384 9.150 5.965 1.00 91.06 212 LYS A CA 1
ATOM 1646 C C . LYS A 1 212 ? -7.258 7.748 5.378 1.00 91.06 212 LYS A C 1
ATOM 1648 O O . LYS A 1 212 ? -8.255 7.203 4.918 1.00 91.06 212 LYS A O 1
ATOM 1653 N N . TYR A 1 213 ? -6.063 7.165 5.431 1.00 91.56 213 TYR A N 1
ATOM 1654 C CA . TYR A 1 213 ? -5.815 5.797 4.990 1.00 91.56 213 TYR A CA 1
ATOM 1655 C C . TYR A 1 213 ? -6.616 4.787 5.822 1.00 91.56 213 TYR A C 1
ATOM 1657 O O . TYR A 1 213 ? -7.381 4.007 5.260 1.00 91.56 213 TYR A O 1
ATOM 1665 N N . LEU A 1 214 ? -6.535 4.871 7.155 1.00 93.56 214 LEU A N 1
ATOM 1666 C CA . LEU A 1 214 ? -7.305 4.010 8.056 1.00 93.56 214 LEU A CA 1
ATOM 1667 C C . LEU A 1 214 ? -8.817 4.173 7.840 1.00 93.56 214 LEU A C 1
ATOM 1669 O O . LEU A 1 214 ? -9.532 3.182 7.718 1.00 93.56 214 LEU A O 1
ATOM 1673 N N . SER A 1 215 ? -9.305 5.411 7.719 1.00 93.12 215 SER A N 1
ATOM 1674 C CA . SER A 1 215 ? -10.725 5.677 7.444 1.00 93.12 215 SER A CA 1
ATOM 1675 C C . SER A 1 215 ? -11.175 5.058 6.116 1.00 93.12 215 SER A C 1
ATOM 1677 O O . SER A 1 215 ? -12.234 4.438 6.063 1.00 93.12 215 SER A O 1
ATOM 1679 N N . ALA A 1 216 ? -10.362 5.158 5.059 1.00 91.62 216 ALA A N 1
ATOM 1680 C CA . ALA A 1 216 ? -10.661 4.549 3.764 1.00 91.62 216 ALA A CA 1
ATOM 1681 C C . ALA A 1 216 ? -10.722 3.013 3.843 1.00 91.62 216 ALA A C 1
ATOM 1683 O O . ALA A 1 216 ? -11.637 2.407 3.284 1.00 91.62 216 ALA A O 1
ATOM 1684 N N . LEU A 1 217 ? -9.803 2.377 4.583 1.00 92.00 217 LEU A N 1
ATOM 1685 C CA . LEU A 1 217 ? -9.831 0.929 4.822 1.00 92.00 217 LEU A CA 1
ATOM 1686 C C . LEU A 1 217 ? -11.109 0.498 5.552 1.00 92.00 217 LEU A C 1
ATOM 1688 O O . LEU A 1 217 ? -11.789 -0.434 5.115 1.00 92.00 217 LEU A O 1
ATOM 1692 N N . ARG A 1 218 ? -11.472 1.214 6.624 1.00 95.25 218 ARG A N 1
ATOM 1693 C CA . ARG A 1 218 ? -12.681 0.936 7.412 1.00 95.25 218 ARG A CA 1
ATOM 1694 C C . ARG A 1 218 ? -13.950 1.097 6.581 1.00 95.25 218 ARG A C 1
ATOM 1696 O O . ARG A 1 218 ? -14.809 0.220 6.615 1.00 95.25 218 ARG A O 1
ATOM 1703 N N . LEU A 1 219 ? -14.052 2.159 5.781 1.00 94.94 219 LEU A N 1
ATOM 1704 C CA . LEU A 1 219 ? -15.191 2.379 4.884 1.00 94.94 219 LEU A CA 1
ATOM 1705 C C . LEU A 1 219 ? -15.282 1.312 3.792 1.00 94.94 219 LEU A C 1
ATOM 1707 O O . LEU A 1 219 ? -16.371 0.810 3.524 1.00 94.94 219 LEU A O 1
ATOM 1711 N N . ARG A 1 220 ? -14.154 0.893 3.210 1.00 92.06 220 ARG A N 1
ATOM 1712 C CA . ARG A 1 220 ? -14.129 -0.201 2.228 1.00 92.06 220 ARG A CA 1
ATOM 1713 C C . ARG A 1 220 ? -14.573 -1.528 2.845 1.00 92.06 220 ARG A C 1
ATOM 1715 O O . ARG A 1 220 ? -15.330 -2.275 2.227 1.00 92.06 220 ARG A O 1
ATOM 1722 N N . LYS A 1 221 ? -14.135 -1.830 4.071 1.00 92.62 221 LYS A N 1
ATOM 1723 C CA . LYS A 1 221 ? -14.606 -2.998 4.837 1.00 92.62 221 LYS A CA 1
ATOM 1724 C C . LYS A 1 221 ? -16.104 -2.881 5.143 1.00 92.62 221 LYS A C 1
ATOM 1726 O O . LYS A 1 221 ? -16.827 -3.856 4.969 1.00 92.62 221 LYS A O 1
ATOM 1731 N N . ALA A 1 222 ? -16.583 -1.691 5.504 1.00 95.06 222 ALA A N 1
ATOM 1732 C CA . ALA A 1 222 ? -17.992 -1.443 5.791 1.00 95.06 222 ALA A CA 1
ATOM 1733 C C . ALA A 1 222 ? -18.884 -1.642 4.560 1.00 95.06 222 ALA A C 1
ATOM 1735 O O . ALA A 1 222 ? -19.892 -2.333 4.665 1.00 95.06 222 ALA A O 1
ATOM 1736 N N . LEU A 1 223 ? -18.494 -1.116 3.392 1.00 94.62 223 LEU A N 1
ATOM 1737 C CA . LEU A 1 223 ? -19.202 -1.338 2.126 1.00 94.62 223 LEU A CA 1
ATOM 1738 C C . LEU A 1 223 ? -19.388 -2.836 1.850 1.00 94.62 223 LEU A C 1
ATOM 1740 O O . LEU A 1 223 ? -20.501 -3.270 1.565 1.00 94.62 223 LEU A O 1
ATOM 1744 N N . ARG A 1 224 ? -18.324 -3.635 2.022 1.00 91.81 224 ARG A N 1
ATOM 1745 C CA . ARG A 1 224 ? -18.378 -5.098 1.857 1.00 91.81 224 ARG A CA 1
ATOM 1746 C C . ARG A 1 224 ? -19.335 -5.770 2.835 1.00 91.81 224 ARG A C 1
ATOM 1748 O O . ARG A 1 224 ? -20.164 -6.580 2.430 1.00 91.81 224 ARG A O 1
ATOM 1755 N N . LEU A 1 225 ? -19.233 -5.439 4.121 1.00 92.50 225 LEU A N 1
ATOM 1756 C CA . LEU A 1 225 ? -20.080 -6.044 5.151 1.00 92.50 225 LEU A CA 1
ATOM 1757 C C . LEU A 1 225 ? -21.561 -5.677 4.968 1.00 92.50 225 LEU A C 1
ATOM 1759 O O . LEU A 1 225 ? -22.423 -6.540 5.122 1.00 92.50 225 LEU A O 1
ATOM 1763 N N . LEU A 1 226 ? -21.850 -4.428 4.594 1.00 93.38 226 LEU A N 1
ATOM 1764 C CA . LEU A 1 226 ? -23.209 -3.956 4.319 1.00 93.38 226 LEU A CA 1
ATOM 1765 C C . LEU A 1 226 ? -23.793 -4.608 3.062 1.00 93.38 226 LEU A C 1
ATOM 1767 O O . LEU A 1 226 ? -24.952 -5.016 3.075 1.00 93.38 226 LEU A O 1
ATOM 1771 N N . ALA A 1 227 ? -22.995 -4.746 1.999 1.00 90.25 227 ALA A N 1
ATOM 1772 C CA . ALA A 1 227 ? -23.419 -5.414 0.770 1.00 90.25 227 ALA A CA 1
ATOM 1773 C C . ALA A 1 227 ? -23.683 -6.914 0.979 1.00 90.25 227 ALA A C 1
ATOM 1775 O O . ALA A 1 227 ? -24.578 -7.467 0.347 1.00 90.25 227 ALA A O 1
ATOM 1776 N N . GLY A 1 228 ? -22.951 -7.559 1.896 1.00 84.75 228 GLY A N 1
ATOM 1777 C CA . GLY A 1 228 ? -23.171 -8.958 2.269 1.00 84.75 228 GLY A CA 1
ATOM 1778 C C . GLY A 1 228 ? -24.503 -9.217 2.985 1.00 84.75 228 GLY A C 1
ATOM 1779 O O . GLY A 1 228 ? -24.985 -10.339 2.964 1.00 84.75 228 GLY A O 1
ATOM 1780 N N . GLY A 1 229 ? -25.125 -8.204 3.599 1.00 75.50 229 GLY A N 1
ATOM 1781 C CA . GLY A 1 229 ? -26.500 -8.283 4.113 1.00 75.50 229 GLY A CA 1
ATOM 1782 C C . GLY A 1 229 ? -26.712 -9.056 5.424 1.00 75.50 229 GLY A C 1
ATOM 1783 O O . GLY A 1 229 ? -27.846 -9.120 5.891 1.00 75.50 229 GLY A O 1
ATOM 1784 N N . PHE A 1 230 ? -25.658 -9.595 6.042 1.00 66.50 230 PHE A N 1
ATOM 1785 C CA . PHE A 1 230 ? -25.755 -10.449 7.238 1.00 66.50 230 PHE A CA 1
ATOM 1786 C C . PHE A 1 230 ? -25.641 -9.710 8.582 1.00 66.50 230 PHE A C 1
ATOM 1788 O O . PHE A 1 230 ? -25.644 -10.363 9.620 1.00 66.50 230 PHE A O 1
ATOM 1795 N N . ARG A 1 231 ? -25.473 -8.380 8.585 1.00 82.38 231 ARG A N 1
ATOM 1796 C CA . ARG A 1 231 ? -25.184 -7.596 9.800 1.00 82.38 231 ARG A CA 1
ATOM 1797 C C . ARG A 1 231 ? -25.990 -6.302 9.861 1.00 82.38 231 ARG A C 1
ATOM 1799 O O . ARG A 1 231 ? -26.246 -5.681 8.826 1.00 82.38 231 ARG A O 1
ATOM 1806 N N . SER A 1 232 ? -26.358 -5.880 11.068 1.00 90.88 232 SER A N 1
ATOM 1807 C CA . SER A 1 232 ? -26.947 -4.561 11.321 1.00 90.88 232 SER A CA 1
ATOM 1808 C C . SER A 1 232 ? -25.913 -3.439 11.136 1.00 90.88 232 SER A C 1
ATOM 1810 O O . SER A 1 232 ? -24.704 -3.675 11.147 1.00 90.88 232 SER A O 1
ATOM 1812 N N . VAL A 1 233 ? -26.366 -2.190 10.974 1.00 92.19 233 VAL A N 1
ATOM 1813 C CA . VAL A 1 233 ? -25.456 -1.032 10.849 1.00 92.19 233 VAL A CA 1
ATOM 1814 C C . VAL A 1 233 ? -24.572 -0.884 12.096 1.00 92.19 233 VAL A C 1
ATOM 1816 O O . VAL A 1 233 ? -23.382 -0.606 11.953 1.00 92.19 233 VAL A O 1
ATOM 1819 N N . ALA A 1 234 ? -25.125 -1.146 13.285 1.00 93.88 234 ALA A N 1
ATOM 1820 C CA . ALA A 1 234 ? -24.403 -1.150 14.557 1.00 93.88 234 ALA A CA 1
ATOM 1821 C C . ALA A 1 234 ? -23.268 -2.187 14.573 1.00 93.88 234 ALA A C 1
ATOM 1823 O O . ALA A 1 234 ? -22.113 -1.867 14.860 1.00 93.88 234 ALA A O 1
ATOM 1824 N N . GLU A 1 235 ? -23.582 -3.428 14.188 1.00 94.31 235 GLU A N 1
ATOM 1825 C CA . GLU A 1 235 ? -22.614 -4.527 14.116 1.00 94.31 235 GLU A CA 1
ATOM 1826 C C . GLU A 1 235 ? -21.515 -4.251 13.091 1.00 94.31 235 GLU A C 1
ATOM 1828 O O . GLU A 1 235 ? -20.350 -4.578 13.323 1.00 94.31 235 GLU A O 1
ATOM 1833 N N . VAL A 1 236 ? -21.860 -3.639 11.952 1.00 95.19 236 VAL A N 1
ATOM 1834 C CA . VAL A 1 236 ? -20.864 -3.220 10.962 1.00 95.19 236 VAL A CA 1
ATOM 1835 C C . VAL A 1 236 ? -19.960 -2.134 11.533 1.00 95.19 236 VAL A C 1
ATOM 1837 O O . VAL A 1 236 ? -18.747 -2.250 11.373 1.00 95.19 236 VAL A O 1
ATOM 1840 N N . ALA A 1 237 ? -20.511 -1.121 12.210 1.00 95.50 237 ALA A N 1
ATOM 1841 C CA . ALA A 1 237 ? -19.724 -0.055 12.828 1.00 95.50 237 ALA A CA 1
ATOM 1842 C C . ALA A 1 237 ? -18.657 -0.635 13.770 1.00 95.50 237 ALA A C 1
ATOM 1844 O O . ALA A 1 237 ? -17.469 -0.354 13.596 1.00 95.50 237 ALA A O 1
ATOM 1845 N N . HIS A 1 238 ? -19.063 -1.538 14.667 1.00 94.31 238 HIS A N 1
ATOM 1846 C CA . HIS A 1 238 ? -18.151 -2.209 15.595 1.00 94.31 238 HIS A CA 1
ATOM 1847 C C . HIS A 1 238 ? -17.132 -3.093 14.863 1.00 94.31 238 HIS A C 1
ATOM 1849 O O . HIS A 1 238 ? -15.933 -3.014 15.122 1.00 94.31 238 HIS A O 1
ATOM 1855 N N . ALA A 1 239 ? -17.569 -3.890 13.883 1.00 92.50 239 ALA A N 1
ATOM 1856 C CA . ALA A 1 239 ? -16.695 -4.807 13.145 1.00 92.50 239 ALA A CA 1
ATOM 1857 C C . ALA A 1 239 ? -15.608 -4.114 12.301 1.00 92.50 239 ALA A C 1
ATOM 1859 O O . ALA A 1 239 ? -14.619 -4.750 11.911 1.00 92.50 239 ALA A O 1
ATOM 1860 N N . VAL A 1 240 ? -15.795 -2.832 11.976 1.00 94.00 240 VAL A N 1
ATOM 1861 C CA . VAL A 1 240 ? -14.797 -2.019 11.271 1.00 94.00 240 VAL A CA 1
ATOM 1862 C C . VAL A 1 240 ? -14.049 -1.055 12.197 1.00 94.00 240 VAL A C 1
ATOM 1864 O O . VAL A 1 240 ? -13.234 -0.280 11.708 1.00 94.00 240 VAL A O 1
ATOM 1867 N N . GLY A 1 241 ? -14.262 -1.120 13.515 1.00 92.75 241 GLY A N 1
ATOM 1868 C CA . GLY A 1 241 ? -13.485 -0.368 14.506 1.00 92.75 241 GLY A CA 1
ATOM 1869 C C . GLY A 1 241 ? -14.043 1.007 14.880 1.00 92.75 241 GLY A C 1
ATOM 1870 O O . GLY A 1 241 ? -13.269 1.896 15.240 1.00 92.75 241 GLY A O 1
ATOM 1871 N N . TYR A 1 242 ? -15.356 1.220 14.755 1.00 93.81 242 TYR A N 1
ATOM 1872 C CA . TYR A 1 242 ? -16.049 2.365 15.352 1.00 93.81 242 TYR A CA 1
ATOM 1873 C C . TYR A 1 242 ? -16.862 1.915 16.565 1.00 93.81 242 TYR A C 1
ATOM 1875 O O . TYR A 1 242 ? -17.701 1.025 16.451 1.00 93.81 242 TYR A O 1
ATOM 1883 N N . GLU A 1 243 ? -16.647 2.575 17.699 1.00 90.06 243 GLU A N 1
ATOM 1884 C CA . GLU A 1 243 ? -17.389 2.316 18.941 1.00 90.06 243 GLU A CA 1
ATOM 1885 C C . GLU A 1 243 ? -18.824 2.857 18.884 1.00 90.06 243 GLU A C 1
ATOM 1887 O O . GLU A 1 243 ? -19.745 2.255 19.422 1.00 90.06 243 GLU A O 1
ATOM 1892 N N . ASP A 1 244 ? -19.029 3.984 18.196 1.00 93.19 244 ASP A N 1
ATOM 1893 C CA . ASP A 1 244 ? -20.328 4.650 18.079 1.00 93.19 244 ASP A CA 1
ATOM 1894 C C . ASP A 1 244 ? -20.892 4.513 16.654 1.00 93.19 244 ASP A C 1
ATOM 1896 O O . ASP A 1 244 ? -20.315 5.001 15.672 1.00 93.19 244 ASP A O 1
ATOM 1900 N N . GLU A 1 245 ? -22.063 3.882 16.541 1.00 94.75 245 GLU A N 1
ATOM 1901 C CA . GLU A 1 245 ? -22.798 3.708 15.286 1.00 94.75 245 GLU A CA 1
ATOM 1902 C C . GLU A 1 245 ? -23.262 5.032 14.656 1.00 94.75 245 GLU A C 1
ATOM 1904 O O . GLU A 1 245 ? -23.308 5.158 13.424 1.00 94.75 245 GLU A O 1
ATOM 1909 N N . PHE A 1 246 ? -23.573 6.045 15.469 1.00 95.00 246 PHE A N 1
ATOM 1910 C CA . PHE A 1 246 ? -24.000 7.359 15.001 1.00 95.00 246 PHE A CA 1
ATOM 1911 C C . PHE A 1 246 ? -22.804 8.139 14.469 1.00 95.00 246 PHE A C 1
ATOM 1913 O O . PHE A 1 246 ? -22.898 8.809 13.435 1.00 95.00 246 PHE A O 1
ATOM 1920 N N . TYR A 1 247 ? -21.653 8.040 15.137 1.00 95.75 247 TYR A N 1
ATOM 1921 C CA . TYR A 1 247 ? -20.396 8.550 14.603 1.00 95.75 247 TYR A CA 1
ATOM 1922 C C . TYR A 1 247 ? -20.024 7.862 13.286 1.00 95.75 247 TYR A C 1
ATOM 1924 O O . TYR A 1 247 ? -19.794 8.559 12.294 1.00 95.75 247 TYR A O 1
ATOM 1932 N N . PHE A 1 248 ? -20.058 6.526 13.232 1.00 96.62 248 PHE A N 1
ATOM 1933 C CA . PHE A 1 248 ? -19.835 5.773 11.996 1.00 96.62 248 PHE A CA 1
ATOM 1934 C C . PHE A 1 248 ? -20.768 6.240 10.876 1.00 96.62 248 PHE A C 1
ATOM 1936 O O . PHE A 1 248 ? -20.303 6.563 9.787 1.00 96.62 248 PHE A O 1
ATOM 1943 N N . SER A 1 249 ? -22.069 6.354 11.145 1.00 96.62 249 SER A N 1
ATOM 1944 C CA . SER A 1 249 ? -23.060 6.772 10.148 1.00 96.62 249 SER A CA 1
ATOM 1945 C C . SER A 1 249 ? -22.799 8.184 9.618 1.00 96.62 249 SER A C 1
ATOM 1947 O O . SER A 1 249 ? -22.952 8.429 8.419 1.00 96.62 249 SER A O 1
ATOM 1949 N N . ARG A 1 250 ? -22.360 9.112 10.482 1.00 96.38 250 ARG A N 1
ATOM 1950 C CA . ARG A 1 250 ? -21.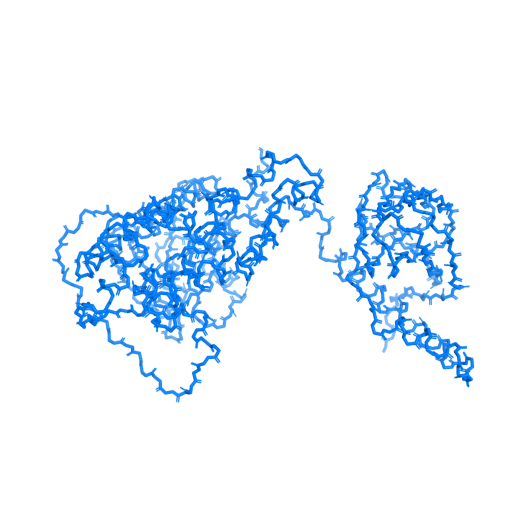943 10.464 10.076 1.00 96.38 250 ARG A CA 1
ATOM 1951 C C . ARG A 1 250 ? -20.698 10.432 9.196 1.00 96.38 250 ARG A C 1
ATOM 1953 O O . ARG A 1 250 ? -20.687 11.103 8.167 1.00 96.38 250 ARG A O 1
ATOM 1960 N N . VAL A 1 251 ? -19.677 9.658 9.570 1.00 95.56 251 VAL A N 1
ATOM 1961 C CA . VAL A 1 251 ? -18.449 9.502 8.773 1.00 95.56 251 VAL A CA 1
ATOM 1962 C C . VAL A 1 251 ? -18.767 8.863 7.424 1.00 95.56 251 VAL A C 1
ATOM 1964 O O . VAL A 1 251 ? -18.410 9.420 6.392 1.00 95.56 251 VAL A O 1
ATOM 1967 N N . PHE A 1 252 ? -19.511 7.759 7.414 1.00 96.75 252 PHE A N 1
ATOM 1968 C CA . PHE A 1 252 ? -19.926 7.057 6.204 1.00 96.75 252 PHE A CA 1
ATOM 1969 C C . PHE A 1 252 ? -20.693 7.989 5.258 1.00 96.75 252 PHE A C 1
ATOM 1971 O O . PHE A 1 252 ? -20.323 8.116 4.094 1.00 96.75 252 PHE A O 1
ATOM 1978 N N . LYS A 1 253 ? -21.695 8.723 5.761 1.00 96.81 253 LYS A N 1
ATOM 1979 C CA . LYS A 1 253 ? -22.458 9.683 4.950 1.00 96.81 253 LYS A CA 1
ATOM 1980 C C . LYS A 1 253 ? -21.603 10.845 4.448 1.00 96.81 253 LYS A C 1
ATOM 1982 O O . LYS A 1 253 ? -21.774 11.260 3.307 1.00 96.81 253 LYS A O 1
ATOM 1987 N N . ARG A 1 254 ? -20.703 11.379 5.278 1.00 95.38 254 ARG A N 1
ATOM 1988 C CA . ARG A 1 254 ? -19.815 12.484 4.892 1.00 95.38 254 ARG A CA 1
ATOM 1989 C C . ARG A 1 254 ? -18.866 12.076 3.769 1.00 95.38 254 ARG A C 1
ATOM 1991 O O . ARG A 1 254 ? -18.683 12.842 2.834 1.00 95.38 254 ARG A O 1
ATOM 1998 N N . GLU A 1 255 ? -18.259 10.898 3.881 1.00 93.31 255 GLU A N 1
ATOM 1999 C CA . GLU A 1 255 ? -17.241 10.446 2.931 1.00 93.31 255 GLU A CA 1
ATOM 2000 C C . GLU A 1 255 ? -17.859 9.860 1.656 1.00 93.31 255 GLU A C 1
ATOM 2002 O O . GLU A 1 255 ? -17.366 10.131 0.564 1.00 93.31 255 GLU A O 1
ATOM 2007 N N . LEU A 1 256 ? -18.942 9.085 1.780 1.00 94.50 256 LEU A N 1
ATOM 2008 C CA . LEU A 1 256 ? -19.548 8.340 0.671 1.00 94.50 256 LEU A CA 1
ATOM 2009 C C . LEU A 1 256 ? -20.823 8.979 0.120 1.00 94.50 256 LEU A C 1
ATOM 2011 O O . LEU A 1 256 ? -21.354 8.483 -0.864 1.00 94.50 256 LEU A O 1
ATOM 2015 N N . GLY A 1 257 ? -21.340 10.050 0.726 1.00 94.44 257 GLY A N 1
ATOM 2016 C CA . GLY A 1 257 ? -22.494 10.823 0.242 1.00 94.44 257 GLY A CA 1
ATOM 2017 C C . GLY A 1 257 ? -23.878 10.257 0.584 1.00 94.44 257 GLY A C 1
ATOM 2018 O O . GLY A 1 257 ? -24.875 10.961 0.437 1.00 94.44 257 GLY A O 1
ATOM 2019 N N . LEU A 1 258 ? -23.968 9.029 1.098 1.00 95.06 258 LEU A N 1
ATOM 2020 C CA . LEU A 1 258 ? -25.227 8.392 1.498 1.00 95.06 258 LEU A CA 1
ATOM 2021 C C . LEU A 1 258 ? -25.105 7.696 2.853 1.00 95.06 258 LEU A C 1
ATOM 2023 O O . LEU A 1 258 ? -24.023 7.281 3.244 1.00 95.06 258 LEU A O 1
ATOM 2027 N N . ALA A 1 259 ? -26.212 7.572 3.586 1.00 95.44 259 ALA A N 1
ATOM 2028 C CA . ALA A 1 259 ? -26.223 6.866 4.869 1.00 95.44 259 ALA A CA 1
ATOM 2029 C C . ALA A 1 259 ? -26.060 5.339 4.679 1.00 95.44 259 ALA A C 1
ATOM 2031 O O . ALA A 1 259 ? -26.514 4.818 3.655 1.00 95.44 259 ALA A O 1
ATOM 2032 N N . PRO A 1 260 ? -25.517 4.597 5.667 1.00 95.50 260 PRO A N 1
ATOM 2033 C CA . PRO A 1 260 ? -25.350 3.140 5.574 1.00 95.50 260 PRO A CA 1
ATOM 2034 C C . PRO A 1 260 ? -26.639 2.386 5.212 1.00 95.50 260 PRO A C 1
ATOM 2036 O O . PRO A 1 260 ? -26.633 1.498 4.364 1.00 95.50 260 PRO A O 1
ATOM 2039 N N . SER A 1 261 ? -27.773 2.776 5.801 1.00 92.81 261 SER A N 1
ATOM 2040 C CA . SER A 1 261 ? -29.084 2.178 5.512 1.00 92.81 261 SER A CA 1
ATOM 2041 C C . SER A 1 261 ? -29.561 2.450 4.081 1.00 92.81 261 SER A C 1
ATOM 2043 O O . SER A 1 261 ? -30.123 1.566 3.434 1.00 92.81 261 SER A O 1
ATOM 2045 N N . ALA A 1 262 ? -29.302 3.654 3.562 1.00 93.12 262 ALA A N 1
ATOM 2046 C CA . ALA A 1 262 ? -29.602 4.004 2.177 1.00 93.12 262 ALA A CA 1
ATOM 2047 C C . ALA A 1 262 ? -28.738 3.192 1.203 1.00 93.12 262 ALA A C 1
ATOM 2049 O O . ALA A 1 262 ? -29.262 2.697 0.209 1.00 93.12 262 ALA A O 1
ATOM 2050 N N . PHE A 1 263 ? -27.457 2.987 1.528 1.00 94.75 263 PHE A N 1
ATOM 2051 C CA . PHE A 1 263 ? -26.560 2.128 0.756 1.00 94.75 263 PHE A CA 1
ATOM 2052 C C . PHE A 1 263 ? -27.082 0.687 0.680 1.00 94.75 263 PHE A C 1
ATOM 2054 O O . PHE A 1 263 ? -27.221 0.149 -0.413 1.00 94.75 263 PHE A O 1
ATOM 2061 N N . VAL A 1 264 ? -27.463 0.084 1.812 1.00 92.38 264 VAL A N 1
ATOM 2062 C CA . VAL A 1 264 ? -28.026 -1.282 1.837 1.00 92.38 264 VAL A CA 1
ATOM 2063 C C . VAL A 1 264 ? -29.279 -1.391 0.966 1.00 92.38 264 VAL A C 1
ATOM 2065 O O . VAL A 1 264 ? -29.426 -2.353 0.213 1.00 92.38 264 VAL A O 1
ATOM 2068 N N . ARG A 1 265 ? -30.177 -0.401 1.034 1.00 90.75 265 ARG A N 1
ATOM 2069 C CA . ARG A 1 265 ? -31.378 -0.365 0.188 1.00 90.75 265 ARG A CA 1
ATOM 2070 C C . ARG A 1 265 ? -31.018 -0.312 -1.298 1.00 90.75 265 ARG A C 1
ATOM 2072 O O . ARG A 1 265 ? -31.617 -1.045 -2.077 1.00 90.75 265 ARG A O 1
ATOM 2079 N N . GLN A 1 266 ? -30.035 0.509 -1.663 1.00 90.69 266 GLN A N 1
ATOM 2080 C CA . GLN A 1 266 ? -29.570 0.646 -3.041 1.00 90.69 266 GLN A CA 1
ATOM 2081 C C . GLN A 1 266 ? -28.973 -0.664 -3.569 1.00 90.69 266 GLN A C 1
ATOM 2083 O O . GLN A 1 266 ? -29.334 -1.113 -4.651 1.00 90.69 266 GLN A O 1
ATOM 2088 N N . ILE A 1 267 ? -28.124 -1.328 -2.776 1.00 89.31 267 ILE A N 1
ATOM 2089 C CA . ILE A 1 267 ? -27.517 -2.610 -3.154 1.00 89.31 267 ILE A CA 1
ATOM 2090 C C . ILE A 1 267 ? -28.560 -3.711 -3.342 1.00 89.31 267 ILE A C 1
ATOM 2092 O O . ILE A 1 267 ? -28.437 -4.509 -4.266 1.00 89.31 267 ILE A O 1
ATOM 2096 N N . ARG A 1 268 ? -29.599 -3.757 -2.501 1.00 86.19 268 ARG A N 1
ATOM 2097 C CA . ARG A 1 268 ? -30.684 -4.744 -2.634 1.00 86.19 268 ARG A CA 1
ATOM 2098 C C . ARG A 1 268 ? -31.535 -4.535 -3.885 1.00 86.19 268 ARG A C 1
ATOM 2100 O O . ARG A 1 268 ? -32.078 -5.501 -4.401 1.00 86.19 268 ARG A O 1
ATOM 2107 N N . ALA A 1 269 ? -31.655 -3.293 -4.345 1.00 85.00 269 ALA A N 1
ATOM 2108 C CA . ALA A 1 269 ? -32.431 -2.919 -5.525 1.00 85.00 269 ALA A CA 1
ATOM 2109 C C . ALA A 1 269 ? -31.583 -2.839 -6.809 1.00 85.00 269 ALA A C 1
ATOM 2111 O O . ALA A 1 269 ? -32.074 -2.360 -7.831 1.00 85.00 269 ALA A O 1
ATOM 2112 N N . ARG A 1 270 ? -30.307 -3.246 -6.760 1.00 82.12 270 ARG A N 1
ATOM 2113 C CA . ARG A 1 270 ? -29.389 -3.075 -7.889 1.00 82.12 270 ARG A CA 1
ATOM 2114 C C . ARG A 1 270 ? -29.795 -3.954 -9.083 1.00 82.12 270 ARG A C 1
ATOM 2116 O O . ARG A 1 270 ? -30.233 -5.086 -8.872 1.00 82.12 270 ARG A O 1
ATOM 2123 N N . PRO A 1 271 ? -29.583 -3.483 -10.321 1.00 77.12 271 PRO A N 1
ATOM 2124 C CA . PRO A 1 271 ? -29.686 -4.335 -11.498 1.00 77.12 271 PRO A CA 1
ATOM 2125 C C . PRO A 1 271 ? -28.547 -5.364 -11.529 1.00 77.12 271 PRO A C 1
ATOM 2127 O O . PRO A 1 271 ? -27.458 -5.113 -11.004 1.00 77.12 271 PRO A O 1
ATOM 2130 N N . ASP A 1 272 ? -28.775 -6.504 -12.183 1.00 77.88 272 ASP A N 1
ATOM 2131 C CA . ASP A 1 272 ? -27.693 -7.427 -12.526 1.00 77.88 272 ASP A CA 1
ATOM 2132 C C . ASP A 1 272 ? -26.812 -6.783 -13.602 1.00 77.88 272 ASP A C 1
ATOM 2134 O O . ASP A 1 272 ? -27.243 -6.540 -14.730 1.00 77.88 272 ASP A O 1
ATOM 2138 N N . VAL A 1 273 ? -25.568 -6.473 -13.237 1.00 79.00 273 VAL A N 1
ATOM 2139 C CA . VAL A 1 273 ? -24.589 -5.853 -14.134 1.00 79.00 273 VAL A CA 1
ATOM 2140 C C . VAL A 1 273 ? -23.460 -6.843 -14.396 1.00 79.00 273 VAL A C 1
ATOM 2142 O O . VAL A 1 273 ? -22.774 -7.271 -13.468 1.00 79.00 273 VAL A O 1
ATOM 2145 N N . ASN A 1 274 ? -23.237 -7.181 -15.667 1.00 80.12 274 ASN A N 1
ATOM 2146 C CA . ASN A 1 274 ? -22.122 -8.028 -16.083 1.00 80.12 274 ASN A CA 1
ATOM 2147 C C . ASN A 1 274 ? -20.853 -7.181 -16.276 1.00 80.12 274 ASN A C 1
ATOM 2149 O O . ASN A 1 274 ? -20.626 -6.613 -17.343 1.00 80.12 274 ASN A O 1
ATOM 2153 N N . VAL A 1 275 ? -20.051 -7.055 -15.219 1.00 81.75 275 VAL A N 1
ATOM 2154 C CA . VAL A 1 275 ? -18.790 -6.294 -15.190 1.00 81.75 275 VAL A CA 1
ATOM 2155 C C . VAL A 1 275 ? -17.709 -7.065 -14.423 1.00 81.75 275 VAL A C 1
ATOM 2157 O O . VAL A 1 275 ? -18.044 -7.917 -13.594 1.00 81.75 275 VAL A O 1
ATOM 2160 N N . PRO A 1 276 ? -16.411 -6.774 -14.649 1.00 81.12 276 PRO A N 1
ATOM 2161 C CA . PRO A 1 276 ? -15.323 -7.408 -13.908 1.00 81.12 276 PRO A CA 1
ATOM 2162 C C . PRO A 1 276 ? -15.500 -7.294 -12.388 1.00 81.12 276 PRO A C 1
ATOM 2164 O O . PRO A 1 276 ? -15.853 -6.235 -11.863 1.00 81.12 276 PRO A O 1
ATOM 2167 N N . CYS A 1 277 ? -15.197 -8.367 -11.655 1.00 83.62 277 CYS A N 1
ATOM 2168 C CA . CYS A 1 277 ? -15.389 -8.409 -10.204 1.00 83.62 277 CYS A CA 1
ATOM 2169 C C . CYS A 1 277 ? -14.610 -7.308 -9.463 1.00 83.62 277 CYS A C 1
ATOM 2171 O O . CYS A 1 277 ? -15.118 -6.753 -8.490 1.00 83.62 277 CYS A O 1
ATOM 2173 N N . GLY A 1 278 ? -13.422 -6.919 -9.936 1.00 84.88 278 GLY A N 1
ATOM 2174 C CA . GLY A 1 278 ? -12.666 -5.829 -9.323 1.00 84.88 278 GLY A CA 1
ATOM 2175 C C . GLY A 1 278 ? -13.259 -4.433 -9.557 1.00 84.88 278 GLY A C 1
ATOM 2176 O O . GLY A 1 278 ? -13.061 -3.561 -8.712 1.00 84.88 278 GLY A O 1
ATOM 2177 N N . ASP A 1 279 ? -14.054 -4.225 -10.615 1.00 89.50 279 ASP A N 1
ATOM 2178 C CA . ASP A 1 279 ? -14.830 -2.988 -10.804 1.00 89.50 279 ASP A CA 1
ATOM 2179 C C . ASP A 1 279 ? -16.025 -2.932 -9.830 1.00 89.50 279 ASP A C 1
ATOM 2181 O O . ASP A 1 279 ? -16.428 -1.855 -9.406 1.00 89.50 279 ASP A O 1
ATOM 2185 N N . LEU A 1 280 ? -16.569 -4.079 -9.408 1.00 89.81 280 LEU A N 1
ATOM 2186 C CA . LEU A 1 280 ? -17.599 -4.154 -8.361 1.00 89.81 280 LEU A CA 1
ATOM 2187 C C . LEU A 1 280 ? -17.009 -4.062 -6.945 1.00 89.81 280 LEU A C 1
ATOM 2189 O O . LEU A 1 280 ? -17.657 -3.558 -6.023 1.00 89.81 280 LEU A O 1
ATOM 2193 N N . ALA A 1 281 ? -15.771 -4.520 -6.754 1.00 88.81 281 ALA A N 1
ATOM 2194 C CA . ALA A 1 281 ? -15.112 -4.554 -5.451 1.00 88.81 281 ALA A CA 1
ATOM 2195 C C . ALA A 1 281 ? -14.918 -3.157 -4.831 1.00 88.81 281 ALA A C 1
ATOM 2197 O O . ALA A 1 281 ? -14.932 -3.032 -3.605 1.00 88.81 281 ALA A O 1
ATOM 2198 N N . ILE A 1 282 ? -14.782 -2.098 -5.640 1.00 90.25 282 ILE A N 1
ATOM 2199 C CA . ILE A 1 282 ? -14.680 -0.712 -5.134 1.00 90.25 282 ILE A CA 1
ATOM 2200 C C . ILE A 1 282 ? -15.986 -0.227 -4.483 1.00 90.25 282 ILE A C 1
ATOM 2202 O O . ILE A 1 282 ? -15.951 0.624 -3.600 1.00 90.25 282 ILE A O 1
ATOM 2206 N N . PHE A 1 283 ? -17.123 -0.819 -4.862 1.00 91.75 283 PHE A N 1
ATOM 2207 C CA . PHE A 1 283 ? -18.438 -0.573 -4.264 1.00 91.75 283 PHE A CA 1
ATOM 2208 C C . PHE A 1 283 ? -18.753 -1.545 -3.116 1.00 91.75 283 PHE A C 1
ATOM 2210 O O . PHE A 1 283 ? -19.848 -1.514 -2.565 1.00 91.75 283 PHE A O 1
ATOM 2217 N N . GLY A 1 284 ? -17.817 -2.433 -2.759 1.00 88.69 284 GLY A N 1
ATOM 2218 C CA . GLY A 1 284 ? -18.022 -3.484 -1.759 1.00 88.69 284 GLY A CA 1
ATOM 2219 C C . GLY A 1 284 ? -18.851 -4.674 -2.249 1.00 88.69 284 GLY A C 1
ATOM 2220 O O . GLY A 1 284 ? -19.274 -5.488 -1.439 1.00 88.69 284 GLY A O 1
ATOM 2221 N N . LEU A 1 285 ? -19.078 -4.795 -3.559 1.00 87.88 285 LEU A N 1
ATOM 2222 C CA 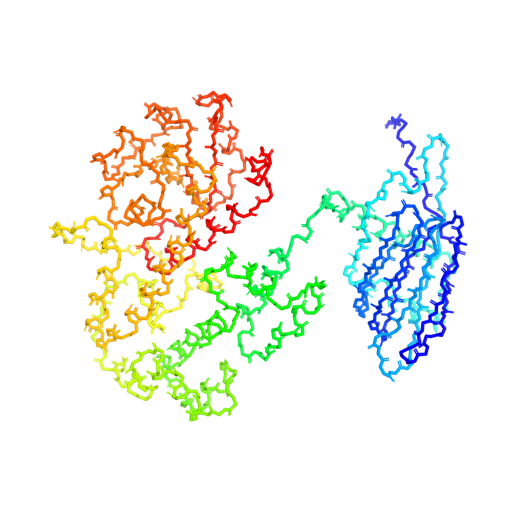. LEU A 1 285 ? -20.012 -5.765 -4.141 1.00 87.88 285 LEU A CA 1
ATOM 2223 C C . LEU A 1 285 ? -19.374 -7.086 -4.588 1.00 87.88 285 LEU A C 1
ATOM 2225 O O . LEU A 1 285 ? -20.075 -7.973 -5.069 1.00 87.88 285 LEU A O 1
ATOM 2229 N N . ALA A 1 286 ? -18.060 -7.210 -4.435 1.00 80.94 286 ALA A N 1
ATOM 2230 C CA . ALA A 1 286 ? -17.290 -8.414 -4.702 1.00 80.94 286 ALA A CA 1
ATOM 2231 C C . ALA A 1 286 ? -16.076 -8.465 -3.765 1.00 80.94 286 ALA A C 1
ATOM 2233 O O . ALA A 1 286 ? -15.597 -7.425 -3.293 1.00 80.94 286 ALA A O 1
ATOM 2234 N N . ALA A 1 287 ? -15.570 -9.670 -3.497 1.00 65.44 287 ALA A N 1
ATOM 2235 C CA . ALA A 1 287 ? -14.315 -9.828 -2.775 1.00 65.44 287 ALA A CA 1
ATOM 2236 C C . ALA A 1 287 ? -13.156 -9.275 -3.626 1.00 65.44 287 ALA A C 1
ATOM 2238 O O . ALA A 1 287 ? -13.118 -9.519 -4.837 1.00 65.44 287 ALA A O 1
ATOM 2239 N N . PRO A 1 288 ? -12.212 -8.525 -3.033 1.00 60.12 288 PRO A N 1
ATOM 2240 C CA . PRO A 1 288 ? -11.044 -8.072 -3.761 1.00 60.12 288 PRO A CA 1
ATOM 2241 C C . PRO A 1 288 ? -10.221 -9.281 -4.246 1.00 60.12 288 PRO A C 1
ATOM 2243 O O . PRO A 1 288 ? -10.117 -10.287 -3.539 1.00 60.12 288 PRO A O 1
ATOM 2246 N N . PRO A 1 289 ? -9.579 -9.191 -5.422 1.00 55.75 289 PRO A N 1
ATOM 2247 C CA . PRO A 1 289 ? -8.943 -10.347 -6.055 1.00 55.75 289 PRO A CA 1
ATOM 2248 C C . PRO A 1 289 ? -7.835 -11.035 -5.235 1.00 55.75 289 PRO A C 1
ATOM 2250 O O . PRO A 1 289 ? -7.559 -12.209 -5.453 1.00 55.75 289 PRO A O 1
ATOM 2253 N N . HIS A 1 290 ? -7.183 -10.322 -4.308 1.00 51.06 290 HIS A N 1
ATOM 2254 C CA . HIS A 1 290 ? -6.128 -10.878 -3.447 1.00 51.06 290 HIS A CA 1
ATOM 2255 C C . HIS A 1 290 ? -6.687 -11.755 -2.308 1.00 51.06 290 HIS A C 1
ATOM 2257 O O . HIS A 1 290 ? -5.990 -12.640 -1.829 1.00 51.06 290 HIS A O 1
ATOM 2263 N N . GLU A 1 291 ? -7.940 -11.547 -1.892 1.00 44.62 291 GLU A N 1
ATOM 2264 C CA . GLU A 1 291 ? -8.625 -12.403 -0.905 1.00 44.62 291 GLU A CA 1
ATOM 2265 C C . GLU A 1 291 ? -9.310 -13.604 -1.582 1.00 44.62 291 GLU A C 1
ATOM 2267 O O . GLU A 1 291 ? -9.455 -14.666 -0.984 1.00 44.62 291 GLU A O 1
ATOM 2272 N N . ALA A 1 292 ? -9.703 -13.465 -2.855 1.00 44.22 292 ALA A N 1
ATOM 2273 C CA . AL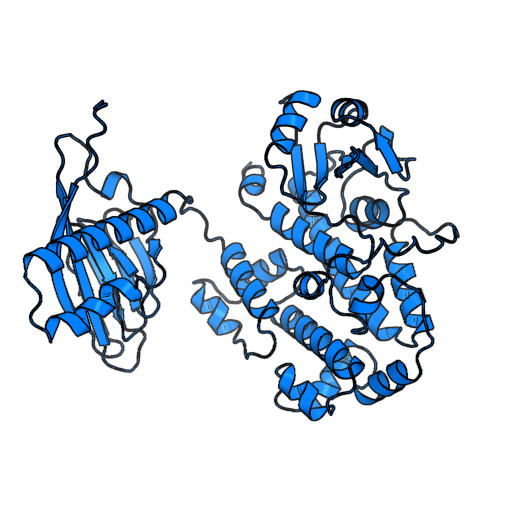A A 1 292 ? -10.276 -14.559 -3.643 1.00 44.22 292 ALA A CA 1
ATOM 2274 C C . ALA A 1 292 ? -9.251 -15.666 -3.967 1.00 44.22 292 ALA A C 1
ATOM 2276 O O . ALA A 1 292 ? -9.637 -16.813 -4.155 1.00 44.22 292 ALA A O 1
ATOM 2277 N N . ALA A 1 293 ? -7.952 -15.345 -3.988 1.00 39.84 293 ALA A N 1
ATOM 2278 C CA . ALA A 1 293 ? -6.880 -16.301 -4.275 1.00 39.84 293 ALA A CA 1
ATOM 2279 C C . ALA A 1 293 ? -6.727 -17.414 -3.213 1.00 39.84 293 ALA A C 1
ATOM 2281 O O . ALA A 1 293 ? -6.210 -18.478 -3.535 1.00 39.84 293 ALA A O 1
ATOM 2282 N N . GLU A 1 294 ? -7.218 -17.216 -1.983 1.00 31.53 294 GLU A N 1
ATOM 2283 C CA . GLU A 1 294 ? -7.255 -18.261 -0.941 1.00 31.53 294 GLU A CA 1
ATOM 2284 C C . GLU A 1 294 ? -8.484 -19.185 -1.049 1.00 31.53 294 GLU A C 1
ATOM 2286 O O . GLU A 1 294 ? -8.605 -20.161 -0.311 1.00 31.53 294 GLU A O 1
ATOM 2291 N N . ARG A 1 295 ? -9.406 -18.915 -1.982 1.00 33.06 295 ARG A N 1
ATOM 2292 C CA . ARG A 1 295 ? -10.576 -19.759 -2.257 1.00 33.06 295 ARG A CA 1
ATOM 2293 C C . ARG A 1 295 ? -10.764 -19.943 -3.758 1.00 33.06 295 ARG A C 1
ATOM 2295 O O . ARG A 1 295 ? -11.583 -19.257 -4.362 1.00 33.06 295 ARG A O 1
ATOM 2302 N N . VAL A 1 296 ? -10.069 -20.907 -4.357 1.00 31.92 296 VAL A N 1
ATOM 2303 C CA . VAL A 1 296 ? -10.400 -21.363 -5.715 1.00 31.92 296 VAL A CA 1
ATOM 2304 C C . VAL A 1 296 ? -10.285 -22.890 -5.802 1.00 31.92 296 VAL A C 1
ATOM 2306 O O . VAL A 1 296 ? -9.190 -23.414 -5.614 1.00 31.92 296 VAL A O 1
ATOM 2309 N N . PRO A 1 297 ? -11.372 -23.623 -6.115 1.00 29.55 297 PRO A N 1
ATOM 2310 C CA . PRO A 1 297 ? -11.266 -24.868 -6.864 1.00 29.55 297 PRO A CA 1
ATOM 2311 C C . PRO A 1 297 ? -10.868 -24.539 -8.310 1.00 29.55 297 PRO A C 1
ATOM 2313 O O . PRO A 1 297 ? -11.474 -23.672 -8.943 1.00 29.55 297 PRO A O 1
ATOM 2316 N N . GLU A 1 298 ? -9.844 -25.220 -8.819 1.00 30.31 298 GLU A N 1
ATOM 2317 C CA . GLU A 1 298 ? -9.324 -25.128 -10.189 1.00 30.31 298 GLU A CA 1
ATOM 2318 C C . GLU A 1 298 ? -10.411 -25.419 -11.238 1.00 30.31 298 GLU A C 1
ATOM 2320 O O . GLU A 1 298 ? -10.605 -26.562 -11.628 1.00 30.31 298 GLU A O 1
ATOM 2325 N N . SER A 1 299 ? -11.160 -24.402 -11.674 1.00 33.81 299 SER A N 1
ATOM 2326 C CA . SER A 1 299 ? -11.902 -24.363 -12.949 1.00 33.81 299 SER A CA 1
ATOM 2327 C C . SER A 1 299 ? -12.794 -23.115 -12.992 1.00 33.81 299 SER A C 1
ATOM 2329 O O . SER A 1 299 ? -14.016 -23.192 -12.852 1.00 33.81 299 SER A O 1
ATOM 2331 N N . ALA A 1 300 ? -12.206 -21.943 -13.216 1.00 31.52 300 ALA A N 1
ATOM 2332 C CA . ALA A 1 300 ? -12.964 -20.785 -13.679 1.00 31.52 300 ALA A CA 1
ATOM 2333 C C . ALA A 1 300 ? -12.254 -20.212 -14.905 1.00 31.52 300 ALA A C 1
ATOM 2335 O O . ALA A 1 300 ? -11.190 -19.603 -14.797 1.00 31.52 300 ALA A O 1
ATOM 2336 N N . ALA A 1 301 ? -12.833 -20.477 -16.076 1.00 32.97 301 ALA A N 1
ATOM 2337 C CA . ALA A 1 301 ? -12.438 -19.872 -17.337 1.00 32.97 301 ALA A CA 1
ATOM 2338 C C . ALA A 1 301 ? -12.384 -18.341 -17.209 1.00 32.97 301 ALA A C 1
ATOM 2340 O O . ALA A 1 301 ? -13.174 -17.741 -16.475 1.00 32.97 301 ALA A O 1
ATOM 2341 N N . SER A 1 302 ? -11.448 -17.715 -17.927 1.00 33.44 302 SER A N 1
ATOM 2342 C CA . SER A 1 302 ? -11.317 -16.260 -18.004 1.00 33.44 302 SER A CA 1
ATOM 2343 C C . SER A 1 302 ? -12.680 -15.612 -18.289 1.00 33.44 302 SER A C 1
ATOM 2345 O O . SER A 1 302 ? -13.339 -16.013 -19.252 1.00 33.44 302 SER A O 1
ATOM 2347 N N . PRO A 1 303 ? -13.130 -14.623 -17.493 1.00 34.16 303 PRO A N 1
ATOM 2348 C CA . PRO A 1 303 ? -14.359 -13.913 -17.812 1.00 34.16 303 PRO A CA 1
ATOM 2349 C C . PRO A 1 303 ? -14.170 -13.167 -19.145 1.00 34.16 303 PRO A C 1
ATOM 2351 O O . PRO A 1 303 ? -13.066 -12.682 -19.419 1.00 34.16 303 PRO A O 1
ATOM 2354 N N . PRO A 1 304 ? -15.207 -13.082 -19.995 1.00 33.06 304 PRO A N 1
ATOM 2355 C CA . PRO A 1 304 ? -15.084 -12.449 -21.298 1.00 33.06 304 PRO A CA 1
ATOM 2356 C C . PRO A 1 304 ? -14.782 -10.956 -21.142 1.00 33.06 304 PRO A C 1
ATOM 2358 O O . PRO A 1 304 ? -15.234 -10.298 -20.201 1.00 33.06 304 PRO A O 1
ATOM 2361 N N . ALA A 1 305 ? -14.006 -10.418 -22.083 1.00 38.41 305 ALA A N 1
ATOM 2362 C CA . ALA A 1 305 ? -13.737 -8.992 -22.173 1.00 38.41 305 ALA A CA 1
ATOM 2363 C C . ALA A 1 305 ? -15.057 -8.219 -22.335 1.00 38.41 305 ALA A C 1
ATOM 2365 O O . ALA A 1 305 ? -15.863 -8.520 -23.214 1.00 38.41 305 ALA A O 1
ATOM 2366 N N . CYS A 1 306 ? -15.268 -7.216 -21.481 1.00 32.53 306 CYS A N 1
ATOM 2367 C CA . CYS A 1 306 ? -16.389 -6.283 -21.592 1.00 32.53 306 CYS A CA 1
ATOM 2368 C C . CYS A 1 306 ? -16.376 -5.626 -22.993 1.00 32.53 306 CYS A C 1
ATOM 2370 O O . CYS A 1 306 ? -15.283 -5.279 -23.460 1.00 32.53 306 CYS A O 1
ATOM 2372 N N . PRO A 1 307 ? -17.528 -5.405 -23.660 1.00 31.83 307 PRO A N 1
ATOM 2373 C CA . PRO A 1 307 ? -17.548 -4.683 -24.923 1.00 31.83 307 PRO A CA 1
ATOM 2374 C C . PRO A 1 307 ? -17.071 -3.250 -24.670 1.00 31.83 307 PRO A C 1
ATOM 2376 O O . PRO A 1 307 ? -17.714 -2.463 -23.975 1.00 31.83 307 PRO A O 1
ATOM 2379 N N . ARG A 1 308 ? -15.882 -2.932 -25.187 1.00 46.25 308 ARG A N 1
ATOM 2380 C CA . ARG A 1 308 ? -15.304 -1.589 -25.174 1.00 46.25 308 ARG A CA 1
ATOM 2381 C C . ARG A 1 308 ? -16.051 -0.770 -26.233 1.00 46.25 308 ARG A C 1
ATOM 2383 O O . ARG A 1 308 ? -15.597 -0.706 -27.367 1.00 46.25 308 ARG A O 1
ATOM 2390 N N . GLU A 1 309 ? -17.213 -0.206 -25.898 1.00 39.50 309 GLU A N 1
ATOM 2391 C CA . GLU A 1 309 ? -17.866 0.784 -26.768 1.00 39.50 309 GLU A CA 1
ATOM 2392 C C . GLU A 1 309 ? -16.928 1.989 -26.940 1.00 39.50 309 GLU A C 1
ATOM 2394 O O . GLU A 1 309 ? -16.599 2.701 -25.986 1.00 39.50 309 GLU A O 1
ATOM 2399 N N . GLU A 1 310 ? -16.438 2.147 -28.169 1.00 43.66 310 GLU A N 1
ATOM 2400 C CA . GLU A 1 310 ? -15.512 3.181 -28.618 1.00 43.66 310 GLU A CA 1
ATOM 2401 C C . GLU A 1 310 ? -16.248 4.505 -28.829 1.00 43.66 310 GLU A C 1
ATOM 2403 O O . GLU A 1 310 ? -16.531 4.910 -29.950 1.00 43.66 310 GLU A O 1
ATOM 2408 N N . GLU A 1 311 ? -16.557 5.207 -27.747 1.00 44.94 311 GLU A N 1
ATOM 2409 C CA . GLU A 1 311 ? -16.865 6.635 -27.824 1.00 44.94 311 GLU A CA 1
ATOM 2410 C C . GLU A 1 311 ? -15.581 7.391 -27.455 1.00 44.94 311 GLU A C 1
ATOM 2412 O O . GLU A 1 311 ? -15.093 7.250 -26.326 1.00 44.94 311 GLU A O 1
ATOM 2417 N N . GLU A 1 312 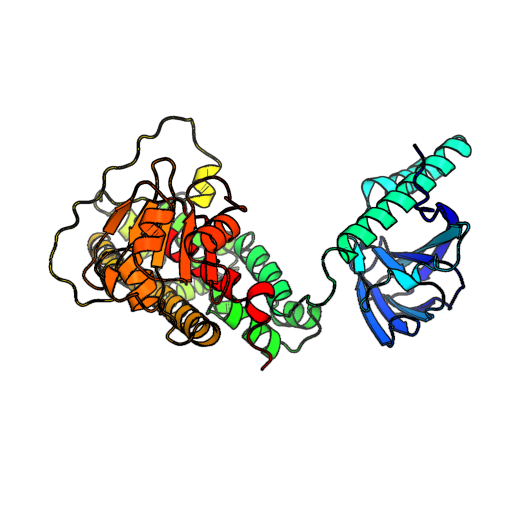? -14.983 8.109 -28.422 1.00 51.62 312 GLU A N 1
ATOM 2418 C CA . GLU A 1 312 ? -13.682 8.788 -28.291 1.00 51.62 312 GLU A CA 1
ATOM 2419 C C . GLU A 1 312 ? -13.640 9.668 -27.035 1.00 51.62 312 GLU A C 1
ATOM 2421 O O . GLU A 1 312 ? -14.115 10.799 -26.966 1.00 51.62 312 GLU A O 1
ATOM 2426 N N . ALA A 1 313 ? -13.070 9.090 -25.984 1.00 50.41 313 ALA A N 1
ATOM 2427 C CA . ALA A 1 313 ? -12.831 9.734 -24.718 1.00 50.41 313 ALA A CA 1
ATOM 2428 C C . ALA A 1 313 ? -11.752 10.813 -24.868 1.00 50.41 313 ALA A C 1
ATOM 2430 O O . ALA A 1 313 ? -10.720 10.516 -25.473 1.00 50.41 313 ALA A O 1
ATOM 2431 N N . PRO A 1 314 ? -11.873 11.992 -24.221 1.00 51.41 314 PRO A N 1
ATOM 2432 C CA . PRO A 1 314 ? -10.687 12.785 -23.926 1.00 51.41 314 PRO A CA 1
ATOM 2433 C C . PRO A 1 314 ? -9.618 11.903 -23.245 1.00 51.41 314 PRO A C 1
ATOM 2435 O O . PRO A 1 314 ? -9.975 11.100 -22.370 1.00 51.41 314 PRO A O 1
ATOM 2438 N N . PRO A 1 315 ? -8.332 12.034 -23.623 1.00 53.22 315 PRO A N 1
ATOM 2439 C CA . PRO A 1 315 ? -7.234 11.303 -22.992 1.00 53.22 315 PRO A CA 1
ATOM 2440 C C . PRO A 1 315 ? -7.223 11.550 -21.476 1.00 53.22 315 PRO A C 1
ATOM 2442 O O . PRO A 1 315 ? -7.361 12.693 -21.044 1.00 53.22 315 PRO A O 1
ATOM 2445 N N . GLY A 1 316 ? -7.047 10.512 -20.658 1.00 57.25 316 GLY A N 1
ATOM 2446 C CA . GLY A 1 316 ? -6.928 10.608 -19.193 1.00 57.25 316 GLY A CA 1
ATOM 2447 C C . GLY A 1 316 ? -8.153 10.149 -18.401 1.00 57.25 316 GLY A C 1
ATOM 2448 O O . GLY A 1 316 ? -8.108 10.135 -17.171 1.00 57.25 316 GLY A O 1
ATOM 2449 N N . ALA A 1 317 ? -9.270 9.835 -19.064 1.00 63.16 317 ALA A N 1
ATOM 2450 C CA . ALA A 1 317 ? -10.561 9.634 -18.400 1.00 63.16 317 ALA A CA 1
ATOM 2451 C C . ALA A 1 317 ? -11.221 8.275 -18.669 1.00 63.16 317 ALA A C 1
ATOM 2453 O O . ALA A 1 317 ? -12.381 8.084 -18.297 1.00 63.16 317 ALA A O 1
ATOM 2454 N N . ALA A 1 318 ? -10.553 7.341 -19.341 1.00 77.50 318 ALA A N 1
ATOM 2455 C CA . ALA A 1 318 ? -11.186 6.113 -19.811 1.00 77.50 318 ALA A CA 1
ATOM 2456 C C . ALA A 1 318 ? -11.527 5.168 -18.646 1.00 77.50 318 ALA A C 1
ATOM 2458 O O . ALA A 1 318 ? -12.686 4.762 -18.499 1.00 77.50 318 ALA A O 1
ATOM 2459 N N . TRP A 1 319 ? -10.572 4.887 -17.753 1.00 82.69 319 TRP A N 1
ATOM 2460 C CA . TRP A 1 319 ? -10.839 4.038 -16.583 1.00 82.69 319 TRP A CA 1
ATOM 2461 C C . TRP A 1 319 ? -11.765 4.722 -15.563 1.00 82.69 319 TRP A C 1
ATOM 2463 O O . TRP A 1 319 ? -12.656 4.080 -15.004 1.00 82.69 319 TRP A O 1
ATOM 2473 N N . SER A 1 320 ? -11.614 6.033 -15.347 1.00 86.00 320 SER A N 1
ATOM 2474 C CA . SER A 1 320 ? -12.428 6.779 -14.376 1.00 86.00 320 SER A CA 1
ATOM 2475 C C . SER A 1 320 ? -13.870 6.973 -14.857 1.00 86.00 320 SER A C 1
ATOM 2477 O O . SER A 1 320 ? -14.808 6.907 -14.059 1.00 86.00 320 SER A O 1
ATOM 2479 N N . ARG A 1 321 ? -14.095 7.123 -16.171 1.00 87.00 321 ARG A N 1
ATOM 2480 C CA . ARG A 1 321 ? -15.442 7.132 -16.762 1.00 87.00 321 ARG A CA 1
ATOM 2481 C C . ARG A 1 321 ? -16.137 5.792 -16.598 1.00 87.00 321 ARG A C 1
ATOM 2483 O O . ARG A 1 321 ? -17.318 5.793 -16.261 1.00 87.00 321 ARG A O 1
ATOM 2490 N N . ARG A 1 322 ? -15.430 4.674 -16.796 1.00 87.75 322 ARG A N 1
ATOM 2491 C CA . ARG A 1 322 ? -15.987 3.330 -16.575 1.00 87.75 322 ARG A CA 1
ATOM 2492 C C . ARG A 1 322 ? -16.527 3.192 -15.151 1.00 87.75 322 ARG A C 1
ATOM 2494 O O . ARG A 1 322 ? -17.679 2.808 -14.972 1.00 87.75 322 ARG A O 1
ATOM 2501 N N . VAL A 1 323 ? -15.740 3.602 -14.156 1.00 90.56 323 VAL A N 1
ATOM 2502 C CA . VAL A 1 323 ? -16.153 3.598 -12.743 1.00 90.56 323 VAL A CA 1
ATOM 2503 C C . VAL A 1 323 ? -17.331 4.541 -12.482 1.00 90.56 323 VAL A C 1
ATOM 2505 O O . VAL A 1 323 ? -18.268 4.167 -11.781 1.00 90.56 323 VAL A O 1
ATOM 2508 N N . ARG A 1 324 ? -17.341 5.738 -13.081 1.00 92.25 324 ARG A N 1
ATOM 2509 C CA . ARG A 1 324 ? -18.457 6.689 -12.953 1.00 92.25 324 ARG A CA 1
ATOM 2510 C C . ARG A 1 324 ? -19.758 6.155 -13.560 1.00 92.25 324 ARG A C 1
ATOM 2512 O O . ARG A 1 324 ? -20.796 6.255 -12.914 1.00 92.25 324 ARG A O 1
ATOM 2519 N N . LYS A 1 325 ? -19.699 5.564 -14.760 1.00 91.62 325 LYS A N 1
ATOM 2520 C CA . LYS A 1 325 ? -20.848 4.934 -15.439 1.00 91.62 325 LYS A CA 1
ATOM 2521 C C . LYS A 1 325 ? -21.389 3.777 -14.601 1.00 91.62 325 LYS A C 1
ATOM 2523 O O . LYS A 1 325 ? -22.593 3.686 -14.398 1.00 91.62 325 LYS A O 1
ATOM 2528 N N . LEU A 1 326 ? -20.507 2.946 -14.041 1.00 91.25 326 LEU A N 1
ATOM 2529 C CA . LEU A 1 326 ? -20.912 1.880 -13.125 1.00 91.25 326 LEU A CA 1
ATOM 2530 C C . LEU A 1 326 ? -21.563 2.437 -11.848 1.00 91.25 326 LEU A C 1
ATOM 2532 O O . LEU A 1 326 ? -22.595 1.932 -11.421 1.00 91.25 326 LEU A O 1
ATOM 2536 N N . GLY A 1 327 ? -21.023 3.522 -11.288 1.00 93.12 327 GLY A N 1
ATOM 2537 C CA . GLY A 1 327 ? -21.643 4.243 -10.175 1.00 93.12 327 GLY A CA 1
ATOM 2538 C C . GLY A 1 327 ? -23.065 4.706 -10.492 1.00 93.12 327 GLY A C 1
ATOM 2539 O O . GLY A 1 327 ? -23.957 4.468 -9.690 1.00 93.12 327 GLY A O 1
ATOM 2540 N N . GLN A 1 328 ? -23.298 5.292 -11.669 1.00 93.06 328 GLN A N 1
ATOM 2541 C CA . GLN A 1 328 ? -24.636 5.708 -12.118 1.00 93.06 328 GLN A CA 1
ATOM 2542 C C . GLN A 1 328 ? -25.593 4.522 -12.265 1.00 93.06 328 GLN A C 1
ATOM 2544 O O . GLN A 1 328 ? -26.713 4.563 -11.767 1.00 93.06 328 GLN A O 1
ATOM 2549 N N . LEU A 1 329 ? -25.139 3.432 -12.892 1.00 90.81 329 LEU A N 1
ATOM 2550 C CA . LEU A 1 329 ? -25.947 2.219 -13.063 1.00 90.81 329 LEU A CA 1
ATOM 2551 C C . LEU A 1 329 ? -26.361 1.594 -11.724 1.00 90.81 329 LEU A C 1
ATOM 2553 O O . LEU A 1 329 ? -27.443 1.025 -11.613 1.00 90.81 329 LEU A O 1
ATOM 2557 N N . LEU A 1 330 ? -25.506 1.705 -10.707 1.00 90.75 330 LEU A N 1
ATOM 2558 C CA . LEU A 1 330 ? -25.775 1.194 -9.366 1.00 90.75 330 LEU A CA 1
ATOM 2559 C C . LEU A 1 330 ? -26.510 2.210 -8.469 1.00 90.75 330 LEU A C 1
ATOM 2561 O O . LEU A 1 330 ? -26.937 1.834 -7.379 1.00 90.75 330 LEU A O 1
ATOM 2565 N N . GLY A 1 331 ? -26.657 3.475 -8.882 1.00 92.06 331 GLY A N 1
ATOM 2566 C CA . GLY A 1 331 ? -27.103 4.588 -8.024 1.00 92.06 331 GLY A CA 1
ATOM 2567 C C . GLY A 1 331 ? -26.168 4.847 -6.834 1.00 92.06 331 GLY A C 1
ATOM 2568 O O . GLY A 1 331 ? -26.605 5.082 -5.707 1.00 92.06 331 GLY A O 1
ATOM 2569 N N . LEU A 1 332 ? -24.863 4.699 -7.072 1.00 94.75 332 LEU A N 1
ATOM 2570 C CA . LEU A 1 332 ? -23.755 4.873 -6.132 1.00 94.75 332 LEU A CA 1
ATOM 2571 C C . LEU A 1 332 ? -22.739 5.900 -6.658 1.00 94.75 332 LEU A C 1
ATOM 2573 O O . LEU A 1 332 ? -21.524 5.732 -6.518 1.00 94.75 332 LEU A O 1
ATOM 2577 N N . GLU A 1 333 ? -23.215 6.970 -7.287 1.00 95.31 333 GLU A N 1
ATOM 2578 C CA . GLU A 1 333 ? -22.386 7.999 -7.921 1.00 95.31 333 GLU A CA 1
ATOM 2579 C C . GLU A 1 333 ? -21.415 8.639 -6.932 1.00 95.31 333 GLU A C 1
ATOM 2581 O O . GLU A 1 333 ? -20.253 8.878 -7.258 1.00 95.31 333 GLU A O 1
ATOM 2586 N N . SER A 1 334 ? -21.866 8.873 -5.701 1.00 95.00 334 SER A N 1
ATOM 2587 C CA . SER A 1 334 ? -21.041 9.451 -4.645 1.00 95.00 334 SER A CA 1
ATOM 2588 C C . SER A 1 334 ? -19.937 8.498 -4.168 1.00 95.00 334 SER A C 1
ATOM 2590 O O . SER A 1 334 ? -18.835 8.954 -3.867 1.00 95.00 334 SER A O 1
ATOM 2592 N N . VAL A 1 335 ? -20.170 7.179 -4.186 1.00 94.50 335 VAL A N 1
ATOM 2593 C CA . VAL A 1 335 ? -19.137 6.164 -3.899 1.00 94.50 335 VAL A CA 1
ATOM 2594 C C . VAL A 1 335 ? -18.104 6.126 -5.026 1.00 94.50 335 VAL A C 1
ATOM 2596 O O . VAL A 1 335 ? -16.900 6.137 -4.761 1.00 94.50 335 VAL A O 1
ATOM 2599 N N . ALA A 1 336 ? -18.558 6.153 -6.284 1.00 94.06 336 ALA A N 1
ATOM 2600 C CA . ALA A 1 336 ? -17.676 6.214 -7.448 1.00 94.06 336 ALA A CA 1
ATOM 2601 C C . ALA A 1 336 ? -16.814 7.487 -7.438 1.00 94.06 336 ALA A C 1
ATOM 2603 O O . ALA A 1 336 ? -15.605 7.421 -7.668 1.00 94.06 336 ALA A O 1
ATOM 2604 N N . ALA A 1 337 ? -17.415 8.640 -7.129 1.00 92.94 337 ALA A N 1
ATOM 2605 C CA . ALA A 1 337 ? -16.715 9.916 -7.016 1.00 92.94 337 ALA A CA 1
ATOM 2606 C C . ALA A 1 337 ? -15.681 9.901 -5.881 1.00 92.94 337 ALA A C 1
ATOM 2608 O O . ALA A 1 337 ? -14.545 10.330 -6.085 1.00 92.94 337 ALA A O 1
ATOM 2609 N N . HIS A 1 338 ? -16.040 9.354 -4.715 1.00 92.94 338 HIS A N 1
ATOM 2610 C CA . HIS A 1 338 ? -15.128 9.208 -3.582 1.00 92.94 338 HIS A CA 1
ATOM 2611 C C . HIS A 1 338 ? -13.895 8.368 -3.944 1.00 92.94 338 HIS A C 1
ATOM 2613 O O . HIS A 1 338 ? -12.761 8.807 -3.738 1.00 92.94 338 HIS A O 1
ATOM 2619 N N . TRP A 1 339 ? -14.101 7.182 -4.527 1.00 92.62 339 TRP A N 1
ATOM 2620 C CA . TRP A 1 339 ? -12.995 6.313 -4.932 1.00 92.62 339 TRP A CA 1
ATOM 2621 C C . TRP A 1 339 ? -12.132 6.962 -6.025 1.00 92.62 339 TRP A C 1
ATOM 2623 O O . TRP A 1 339 ? -10.905 6.955 -5.921 1.00 92.62 339 TRP A O 1
ATOM 2633 N N . THR A 1 340 ? -12.758 7.607 -7.016 1.00 92.06 340 THR A N 1
ATOM 2634 C CA . THR A 1 340 ? -12.043 8.318 -8.091 1.00 92.06 340 THR A CA 1
ATOM 2635 C C . THR A 1 340 ? -11.148 9.419 -7.522 1.00 92.06 340 THR A C 1
ATOM 2637 O O . THR A 1 340 ? -9.971 9.479 -7.864 1.00 92.06 340 THR A O 1
ATOM 2640 N N . ALA A 1 341 ? -11.646 10.222 -6.576 1.00 90.12 341 ALA A N 1
ATOM 2641 C CA . ALA A 1 341 ? -10.865 11.281 -5.939 1.00 90.12 341 ALA A CA 1
ATOM 2642 C C . ALA A 1 341 ? -9.669 10.745 -5.125 1.00 90.12 341 ALA A C 1
ATOM 2644 O O . ALA A 1 341 ? -8.611 11.380 -5.070 1.00 90.12 341 ALA A O 1
ATOM 2645 N N . ILE A 1 342 ? -9.806 9.579 -4.480 1.00 89.50 342 ILE A N 1
ATOM 2646 C CA . ILE A 1 342 ? -8.679 8.909 -3.809 1.00 89.50 342 ILE A CA 1
ATOM 2647 C C . ILE A 1 342 ? -7.642 8.459 -4.839 1.00 89.50 342 ILE A C 1
ATOM 2649 O O . ILE A 1 342 ? -6.447 8.701 -4.654 1.00 89.50 342 ILE A O 1
ATOM 2653 N N . MET A 1 343 ? -8.092 7.826 -5.920 1.00 90.00 343 MET A N 1
ATOM 2654 C CA . MET A 1 343 ? -7.217 7.308 -6.965 1.00 90.00 343 MET A CA 1
ATOM 2655 C C . MET A 1 343 ? -6.470 8.431 -7.697 1.00 90.00 343 MET A C 1
ATOM 2657 O O . MET A 1 343 ? -5.262 8.334 -7.888 1.00 90.00 343 MET A O 1
ATOM 2661 N N . GLU A 1 344 ? -7.137 9.543 -8.014 1.00 89.81 344 GLU A N 1
ATOM 2662 C CA . GLU A 1 344 ? -6.520 10.738 -8.609 1.00 89.81 344 GLU A CA 1
ATOM 2663 C C . GLU A 1 344 ? -5.415 11.322 -7.721 1.00 89.81 344 GLU A C 1
ATOM 2665 O O . GLU A 1 344 ? -4.350 11.689 -8.218 1.00 89.81 344 GLU A O 1
ATOM 2670 N N . ARG A 1 345 ? -5.611 11.358 -6.395 1.00 89.38 345 ARG A N 1
ATOM 2671 C CA . ARG A 1 345 ? -4.556 11.781 -5.457 1.00 89.38 345 ARG A CA 1
ATOM 2672 C C . ARG A 1 345 ? -3.357 10.837 -5.486 1.00 89.38 345 ARG A C 1
ATOM 2674 O O . ARG A 1 345 ? -2.224 11.313 -5.505 1.00 89.38 345 ARG A O 1
ATOM 2681 N N . ARG A 1 346 ? -3.590 9.520 -5.515 1.00 90.00 346 ARG A N 1
ATOM 2682 C CA . ARG A 1 346 ? -2.514 8.518 -5.617 1.00 90.00 346 ARG A CA 1
ATOM 2683 C C . ARG A 1 346 ? -1.768 8.609 -6.946 1.00 90.00 346 ARG A C 1
ATOM 2685 O O . ARG A 1 346 ? -0.548 8.521 -6.955 1.00 90.00 346 ARG A O 1
ATOM 2692 N N . LEU A 1 347 ? -2.473 8.839 -8.050 1.00 91.31 347 LEU A N 1
ATOM 2693 C CA . LEU A 1 347 ? -1.874 9.016 -9.374 1.00 91.31 347 LEU A CA 1
ATOM 2694 C C . LEU A 1 347 ? -1.085 10.322 -9.484 1.00 91.31 347 LEU A C 1
ATOM 2696 O O . LEU A 1 347 ? 0.016 10.317 -10.020 1.00 91.31 347 LEU A O 1
ATOM 2700 N N . CYS A 1 348 ? -1.596 11.423 -8.926 1.00 90.00 348 CYS A N 1
ATOM 2701 C CA . CYS A 1 348 ? -0.858 12.684 -8.836 1.00 90.00 348 CYS A CA 1
ATOM 2702 C C . CYS A 1 348 ? 0.450 12.505 -8.050 1.00 90.00 348 CYS A C 1
ATOM 2704 O O . CYS A 1 348 ? 1.507 12.979 -8.467 1.00 90.00 348 CYS A O 1
ATOM 2706 N N . HIS A 1 349 ? 0.385 11.752 -6.951 1.00 86.94 349 HIS A N 1
ATOM 2707 C CA . HIS A 1 349 ? 1.553 11.388 -6.159 1.00 86.94 349 HIS A CA 1
ATOM 2708 C C . HIS A 1 349 ? 2.552 10.522 -6.942 1.00 86.94 349 HIS A C 1
ATOM 2710 O O . HIS A 1 349 ? 3.726 10.880 -7.040 1.00 86.94 349 HIS A O 1
ATOM 2716 N N . LEU A 1 350 ? 2.081 9.442 -7.576 1.00 90.06 350 LEU A N 1
ATOM 2717 C CA . LEU A 1 350 ? 2.891 8.584 -8.448 1.00 90.06 350 LEU A CA 1
ATOM 2718 C C . LEU A 1 350 ? 3.578 9.400 -9.550 1.00 90.06 350 LEU A C 1
ATOM 2720 O O . LEU A 1 350 ? 4.782 9.278 -9.746 1.00 90.06 350 LEU A O 1
ATOM 2724 N N . LYS A 1 351 ? 2.840 10.291 -10.215 1.00 91.81 351 LYS A N 1
ATOM 2725 C CA . LYS A 1 351 ? 3.362 11.191 -11.248 1.00 91.81 351 LYS A CA 1
ATOM 2726 C C . LYS A 1 351 ? 4.469 12.101 -10.725 1.00 91.81 351 LYS A C 1
ATOM 2728 O O . LYS A 1 351 ? 5.451 12.326 -11.430 1.00 91.81 351 LYS A O 1
ATOM 2733 N N . GLY A 1 352 ? 4.335 12.611 -9.501 1.00 87.94 352 GLY A N 1
ATOM 2734 C CA . GLY A 1 352 ? 5.395 13.360 -8.826 1.00 87.94 352 GLY A CA 1
ATOM 2735 C C . GLY A 1 352 ? 6.666 12.528 -8.639 1.00 87.94 352 GLY A C 1
ATOM 2736 O O . GLY A 1 352 ? 7.755 12.997 -8.969 1.00 87.94 352 GLY A O 1
ATOM 2737 N N . LEU A 1 353 ? 6.526 11.276 -8.190 1.00 85.88 353 LEU A N 1
ATOM 2738 C CA . LEU A 1 353 ? 7.649 10.346 -8.026 1.00 85.88 353 LEU A CA 1
ATOM 2739 C C . LEU A 1 353 ? 8.313 9.993 -9.359 1.00 85.88 353 LEU A C 1
ATOM 2741 O O . LEU A 1 353 ? 9.535 10.065 -9.465 1.00 85.88 353 LEU A O 1
ATOM 2745 N N . VAL A 1 354 ? 7.524 9.666 -10.386 1.00 90.19 354 VAL A N 1
ATOM 2746 C CA . VAL A 1 354 ? 8.028 9.346 -11.730 1.00 90.19 354 VAL A CA 1
ATOM 2747 C C . VAL A 1 354 ? 8.829 10.521 -12.290 1.00 90.19 354 VAL A C 1
ATOM 2749 O O . VAL A 1 354 ? 9.973 10.336 -12.700 1.00 90.19 354 VAL A O 1
ATOM 2752 N N . ARG A 1 355 ? 8.291 11.746 -12.219 1.00 88.31 355 ARG A N 1
ATOM 2753 C CA . ARG A 1 355 ? 8.997 12.959 -12.665 1.00 88.31 355 ARG A CA 1
ATOM 2754 C C . ARG A 1 355 ? 10.277 13.214 -11.881 1.00 88.31 355 ARG A C 1
ATOM 2756 O O . ARG A 1 355 ? 11.298 13.528 -12.479 1.00 88.31 355 ARG A O 1
ATOM 2763 N N . SER A 1 356 ? 10.238 13.053 -10.560 1.00 83.56 356 SER A N 1
ATOM 2764 C CA . SER A 1 356 ? 11.419 13.234 -9.713 1.00 83.56 356 SER A CA 1
ATOM 2765 C C . SER A 1 356 ? 12.527 12.223 -10.015 1.00 83.56 356 SER A C 1
ATOM 2767 O O . SER A 1 356 ? 13.692 12.539 -9.800 1.00 83.56 356 SER A O 1
ATOM 2769 N N . ARG A 1 357 ? 12.181 11.007 -10.454 1.00 80.44 357 ARG A N 1
ATOM 2770 C CA . ARG A 1 357 ? 13.132 9.905 -10.674 1.00 80.44 357 ARG A CA 1
ATOM 2771 C C . ARG A 1 357 ? 13.653 9.825 -12.102 1.00 80.44 357 ARG A C 1
ATOM 2773 O O . ARG A 1 357 ? 14.802 9.442 -12.313 1.00 80.44 357 ARG A O 1
ATOM 2780 N N . PHE A 1 358 ? 12.804 10.137 -13.074 1.00 85.38 358 PHE A N 1
ATOM 2781 C CA . PHE A 1 358 ? 13.088 9.891 -14.485 1.00 85.38 358 PHE A CA 1
ATOM 2782 C C . PHE A 1 358 ? 13.005 11.142 -15.361 1.00 85.38 358 PHE A C 1
ATOM 2784 O O . PHE A 1 358 ? 13.370 11.066 -16.534 1.00 85.38 358 PHE A O 1
ATOM 2791 N N . GLY A 1 359 ? 12.553 12.285 -14.834 1.00 86.69 359 GLY A N 1
ATOM 2792 C CA . GLY A 1 359 ? 12.345 13.492 -15.634 1.00 86.69 359 GLY A CA 1
ATOM 2793 C C . GLY A 1 359 ? 11.450 13.205 -16.842 1.00 86.69 359 GLY A C 1
ATOM 2794 O O . GLY A 1 359 ? 10.380 12.616 -16.694 1.00 86.69 359 GLY A O 1
ATOM 2795 N N . ASP A 1 360 ? 11.933 13.562 -18.034 1.00 87.88 360 ASP A N 1
ATOM 2796 C CA . ASP A 1 360 ? 11.255 13.324 -19.316 1.00 87.88 360 ASP A CA 1
ATOM 2797 C C . ASP A 1 360 ? 11.779 12.086 -20.070 1.00 87.88 360 ASP A C 1
ATOM 2799 O O . ASP A 1 360 ? 11.551 11.939 -21.273 1.00 87.88 360 ASP A O 1
ATOM 2803 N N . THR A 1 361 ? 12.486 11.182 -19.382 1.00 90.94 361 THR A N 1
ATOM 2804 C CA . THR A 1 361 ? 12.992 9.942 -19.991 1.00 90.94 361 THR A CA 1
ATOM 2805 C C . THR A 1 361 ? 11.825 9.141 -20.582 1.00 90.94 361 THR A C 1
ATOM 2807 O O . THR A 1 361 ? 10.857 8.877 -19.865 1.00 90.94 361 THR A O 1
ATOM 2810 N N . PRO A 1 362 ? 11.879 8.743 -21.866 1.00 93.88 362 PRO A N 1
ATOM 2811 C CA . PRO A 1 362 ? 10.815 7.960 -22.479 1.00 93.88 362 PRO A CA 1
ATOM 2812 C C . PRO A 1 362 ? 10.786 6.534 -21.916 1.00 93.88 362 PRO A C 1
ATOM 2814 O O . PRO A 1 362 ? 11.834 5.975 -21.617 1.00 93.88 362 PRO A O 1
ATOM 2817 N N . PHE A 1 363 ? 9.598 5.942 -21.825 1.00 94.31 363 PHE A N 1
ATOM 2818 C CA . PHE A 1 363 ? 9.328 4.597 -21.323 1.00 94.31 363 PHE A CA 1
ATOM 2819 C C . PHE A 1 363 ? 8.531 3.773 -22.331 1.00 94.31 363 PHE A C 1
ATOM 2821 O O . PHE A 1 363 ? 7.561 4.255 -22.930 1.00 94.31 363 PHE A O 1
ATOM 2828 N N . LEU A 1 364 ? 8.859 2.486 -22.400 1.00 96.69 364 LEU A N 1
ATOM 2829 C CA . LEU A 1 364 ? 7.946 1.441 -22.858 1.00 96.69 364 LEU A CA 1
ATOM 2830 C C . LEU A 1 364 ? 7.183 0.855 -21.670 1.00 96.69 364 LEU A C 1
ATOM 2832 O O . LEU A 1 364 ? 7.780 0.569 -20.637 1.00 96.69 364 LEU A O 1
ATOM 2836 N N . VAL A 1 365 ? 5.878 0.643 -21.818 1.00 96.50 365 VAL A N 1
ATOM 2837 C CA . VAL A 1 365 ? 5.084 -0.167 -20.887 1.00 96.50 365 VAL A CA 1
ATOM 2838 C C . VAL A 1 365 ? 4.840 -1.511 -21.551 1.00 96.50 365 VAL A C 1
ATOM 2840 O O . VAL A 1 365 ? 4.234 -1.575 -22.620 1.00 96.50 365 VAL A O 1
ATOM 2843 N N . VAL A 1 366 ? 5.322 -2.582 -20.927 1.00 96.38 366 VAL A N 1
ATOM 2844 C CA . VAL A 1 366 ? 5.366 -3.912 -21.535 1.00 96.38 366 VAL A CA 1
ATOM 2845 C C . VAL A 1 366 ? 4.740 -4.936 -20.599 1.00 96.38 366 VAL A C 1
ATOM 2847 O O . VAL A 1 366 ? 5.223 -5.163 -19.498 1.00 96.38 366 VAL A O 1
ATOM 2850 N N . GLY A 1 367 ? 3.660 -5.580 -21.022 1.00 94.50 367 GLY A N 1
ATOM 2851 C CA . GLY A 1 367 ? 3.129 -6.766 -20.360 1.00 94.50 367 GLY A CA 1
ATOM 2852 C C . GLY A 1 367 ? 3.964 -7.985 -20.717 1.00 94.50 367 GLY A C 1
ATOM 2853 O O . GLY A 1 367 ? 4.292 -8.169 -21.884 1.00 94.50 367 GLY A O 1
ATOM 2854 N N . VAL A 1 368 ? 4.277 -8.813 -19.728 1.00 92.50 368 VAL A N 1
ATOM 2855 C CA . VAL A 1 368 ? 4.942 -10.105 -19.924 1.00 92.50 368 VAL A CA 1
ATOM 2856 C C . VAL A 1 368 ? 3.974 -11.188 -19.482 1.00 92.50 368 VAL A C 1
ATOM 2858 O O . VAL A 1 368 ? 3.518 -11.166 -18.340 1.00 92.50 368 VAL A O 1
ATOM 2861 N N . ASP A 1 369 ? 3.653 -12.116 -20.371 1.00 86.81 369 ASP A N 1
ATOM 2862 C CA . ASP A 1 369 ? 2.791 -13.262 -20.089 1.00 86.81 369 ASP A CA 1
ATOM 2863 C C . ASP A 1 369 ? 3.470 -14.575 -20.523 1.00 86.81 369 ASP A C 1
ATOM 2865 O O . ASP A 1 369 ? 4.669 -14.598 -20.803 1.00 86.81 369 ASP A O 1
ATOM 2869 N N . THR A 1 370 ? 2.738 -15.692 -20.494 1.00 79.81 370 THR A N 1
ATOM 2870 C CA . THR A 1 370 ? 3.256 -17.000 -20.931 1.00 79.81 370 THR A CA 1
ATOM 2871 C C . THR A 1 370 ? 3.477 -17.089 -22.436 1.00 79.81 370 THR A C 1
ATOM 2873 O O . THR A 1 370 ? 4.253 -17.930 -22.880 1.00 79.81 370 THR A O 1
ATOM 2876 N N . ASP A 1 371 ? 2.803 -16.235 -23.201 1.00 79.75 371 ASP A N 1
ATOM 2877 C CA . ASP A 1 371 ? 2.691 -16.302 -24.655 1.00 79.75 371 ASP A CA 1
ATOM 2878 C C . ASP A 1 371 ? 3.583 -15.250 -25.346 1.00 79.75 371 ASP A C 1
ATOM 2880 O O . ASP A 1 371 ? 3.654 -15.211 -26.574 1.00 79.75 371 ASP A O 1
ATOM 2884 N N . GLY A 1 372 ? 4.273 -14.404 -24.572 1.00 88.69 372 GLY A N 1
ATOM 2885 C CA . GLY A 1 372 ? 5.249 -13.430 -25.047 1.00 88.69 372 GLY A CA 1
ATOM 2886 C C . GLY A 1 372 ? 5.128 -12.070 -24.359 1.00 88.69 372 GLY A C 1
ATOM 2887 O O . GLY A 1 372 ? 5.013 -11.962 -23.132 1.00 88.69 372 GLY A O 1
ATOM 2888 N N . TYR A 1 373 ? 5.209 -11.011 -25.170 1.00 94.50 373 TYR A N 1
ATOM 2889 C CA . TYR A 1 373 ? 5.244 -9.627 -24.707 1.00 94.50 373 TYR A CA 1
ATOM 2890 C C . TYR A 1 373 ? 4.145 -8.789 -25.369 1.00 94.50 373 TYR A C 1
ATOM 2892 O O . TYR A 1 373 ? 3.834 -8.935 -26.551 1.00 94.50 373 TYR A O 1
ATOM 2900 N N . ARG A 1 374 ? 3.573 -7.857 -24.606 1.00 95.31 374 ARG A N 1
ATOM 2901 C CA . ARG A 1 374 ? 2.574 -6.881 -25.066 1.00 95.31 374 ARG A CA 1
ATOM 2902 C C . ARG A 1 374 ? 3.081 -5.471 -24.832 1.00 95.31 374 ARG A C 1
ATOM 2904 O O . ARG A 1 374 ? 3.187 -5.053 -23.685 1.00 95.31 374 ARG A O 1
ATOM 2911 N N . VAL A 1 375 ? 3.368 -4.723 -25.889 1.00 96.44 375 VAL A N 1
ATOM 2912 C CA . VAL A 1 375 ? 3.762 -3.313 -25.794 1.00 96.44 375 VAL A CA 1
ATOM 2913 C C . VAL A 1 375 ? 2.507 -2.447 -25.806 1.00 96.44 375 VAL A C 1
ATOM 2915 O O . VAL A 1 375 ? 1.750 -2.446 -26.778 1.00 96.44 375 VAL A O 1
ATOM 2918 N N . PHE A 1 376 ? 2.282 -1.705 -24.726 1.00 95.19 376 PHE A N 1
ATOM 2919 C CA . PHE A 1 376 ? 1.138 -0.813 -24.570 1.00 95.19 376 PHE A CA 1
ATOM 2920 C C . PHE A 1 376 ? 1.515 0.615 -24.961 1.00 95.19 376 PHE A C 1
ATOM 2922 O O . PHE A 1 376 ? 2.578 1.107 -24.585 1.00 95.19 376 PHE A O 1
ATOM 2929 N N . GLY A 1 377 ? 0.629 1.301 -25.683 1.00 94.44 377 GLY A N 1
ATOM 2930 C CA . GLY A 1 377 ? 0.788 2.719 -26.006 1.00 94.44 377 GLY A CA 1
ATOM 2931 C C . GLY A 1 377 ? -0.221 3.626 -25.294 1.00 94.44 377 GLY A C 1
ATOM 2932 O O . GLY A 1 377 ? -1.145 3.146 -24.631 1.00 94.44 377 GLY A O 1
ATOM 2933 N N . PRO A 1 378 ? -0.094 4.959 -25.435 1.00 92.31 378 PRO A N 1
ATOM 2934 C CA . PRO A 1 378 ? -0.942 5.933 -24.746 1.00 92.31 378 PRO A CA 1
ATOM 2935 C C . PRO A 1 378 ? -2.420 5.867 -25.130 1.00 92.31 378 PRO A C 1
ATOM 2937 O O . PRO A 1 378 ? -3.263 6.304 -24.352 1.00 92.31 378 PRO A O 1
ATOM 2940 N N . ARG A 1 379 ? -2.759 5.322 -26.308 1.00 89.88 379 ARG A N 1
ATOM 2941 C CA . ARG A 1 379 ? -4.161 5.164 -26.732 1.00 89.88 379 ARG A CA 1
ATOM 2942 C C . ARG A 1 379 ? -4.847 3.964 -26.082 1.00 89.88 379 ARG A C 1
ATOM 2944 O O . ARG A 1 379 ? -6.037 3.754 -26.309 1.00 89.88 379 ARG A O 1
ATOM 2951 N N . HIS A 1 380 ? -4.123 3.153 -25.310 1.00 90.88 380 HIS A N 1
ATOM 2952 C CA . HIS A 1 380 ? -4.713 2.035 -24.594 1.00 90.88 380 HIS A CA 1
ATOM 2953 C C . HIS A 1 380 ? -5.663 2.543 -23.488 1.00 90.88 380 HIS A C 1
ATOM 2955 O O . HIS A 1 380 ? -5.195 3.200 -22.554 1.00 90.88 380 HIS A O 1
ATOM 2961 N N . PRO A 1 381 ? -6.970 2.214 -23.523 1.00 83.50 381 PRO A N 1
ATOM 2962 C CA . PRO A 1 381 ? -7.974 2.804 -22.626 1.00 83.50 381 PRO A CA 1
ATOM 2963 C C . PRO A 1 381 ? -7.826 2.382 -21.154 1.00 83.50 381 PRO A C 1
ATOM 2965 O O . PRO A 1 381 ? -8.443 2.971 -20.271 1.00 83.50 381 PRO A O 1
ATOM 2968 N N . GLY A 1 382 ? -7.046 1.335 -20.885 1.00 88.19 382 GLY A N 1
ATOM 2969 C CA . GLY A 1 382 ? -6.701 0.886 -19.540 1.00 88.19 382 GLY A CA 1
ATOM 2970 C C . GLY A 1 382 ? -5.326 1.380 -19.099 1.00 88.19 382 GLY A C 1
ATOM 2971 O O . GLY A 1 382 ? -5.165 2.503 -18.633 1.00 88.19 382 GLY A O 1
ATOM 2972 N N . LEU A 1 383 ? -4.317 0.525 -19.280 1.00 91.38 383 LEU A N 1
ATOM 2973 C CA . LEU A 1 383 ? -2.943 0.784 -18.840 1.00 91.38 383 LEU A CA 1
ATOM 2974 C C . LEU A 1 383 ? -2.294 2.039 -19.445 1.00 91.38 383 LEU A C 1
ATOM 2976 O O . LEU A 1 383 ? -1.573 2.730 -18.733 1.00 91.38 383 LEU A O 1
ATOM 2980 N N . GLY A 1 384 ? -2.553 2.371 -20.713 1.00 91.38 384 GLY A N 1
ATOM 2981 C CA . GLY A 1 384 ? -2.013 3.585 -21.338 1.00 91.38 384 GLY A CA 1
ATOM 2982 C C . GLY A 1 384 ? -2.554 4.858 -20.688 1.00 91.38 384 GLY A C 1
ATOM 2983 O O . GLY A 1 384 ? -1.787 5.734 -20.290 1.00 91.38 384 GLY A O 1
ATOM 2984 N N . ASP A 1 385 ? -3.868 4.908 -20.490 1.00 89.69 385 ASP A N 1
ATOM 2985 C CA . ASP A 1 385 ? -4.556 5.982 -19.774 1.00 89.69 385 ASP A CA 1
ATOM 2986 C C . ASP A 1 385 ? -4.068 6.129 -18.319 1.00 89.69 385 ASP A C 1
ATOM 2988 O O . ASP A 1 385 ? -3.795 7.229 -17.824 1.00 89.69 385 ASP A O 1
ATOM 2992 N N . LEU A 1 386 ? -3.901 4.996 -17.633 1.00 92.81 386 LEU A N 1
ATOM 2993 C CA . LEU A 1 386 ? -3.450 4.949 -16.247 1.00 92.81 386 LEU A CA 1
ATOM 2994 C C . LEU A 1 386 ? -1.983 5.372 -16.096 1.00 92.81 386 LEU A C 1
ATOM 2996 O O . LEU A 1 386 ? -1.674 6.162 -15.211 1.00 92.81 386 LEU A O 1
ATOM 3000 N N . LEU A 1 387 ? -1.076 4.847 -16.922 1.00 94.31 387 LEU A N 1
ATOM 3001 C CA . LEU A 1 387 ? 0.371 4.983 -16.727 1.00 94.31 387 LEU A CA 1
ATOM 3002 C C . LEU A 1 387 ? 0.957 6.170 -17.498 1.00 94.31 387 LEU A C 1
ATOM 3004 O O . LEU A 1 387 ? 1.652 6.990 -16.897 1.00 94.31 387 LEU A O 1
ATOM 3008 N N . TYR A 1 388 ? 0.649 6.318 -18.789 1.00 93.69 388 TYR A N 1
ATOM 3009 C CA . TYR A 1 388 ? 1.175 7.431 -19.585 1.00 93.69 388 TYR A CA 1
ATOM 3010 C C . TYR A 1 388 ? 0.440 8.741 -19.284 1.00 93.69 388 TYR A C 1
ATOM 3012 O O . TYR A 1 388 ? 1.075 9.755 -18.995 1.00 93.69 388 TYR A O 1
ATOM 3020 N N . ILE A 1 389 ? -0.898 8.739 -19.308 1.00 89.62 389 ILE A N 1
ATOM 3021 C CA . ILE A 1 389 ? -1.663 9.988 -19.148 1.00 89.62 389 ILE A CA 1
ATOM 3022 C C . ILE A 1 389 ? -1.737 10.415 -17.676 1.00 89.62 389 ILE A C 1
ATOM 3024 O O . ILE A 1 389 ? -1.385 11.548 -17.324 1.00 89.62 389 ILE A O 1
ATOM 3028 N N . SER A 1 390 ? -2.162 9.499 -16.802 1.00 90.44 390 SER A N 1
ATOM 3029 C CA . SER A 1 390 ? -2.401 9.810 -15.386 1.00 90.44 390 SER A CA 1
ATOM 3030 C C . SER A 1 390 ? -1.146 9.640 -14.520 1.00 90.44 390 SER A C 1
ATOM 3032 O O . SER A 1 390 ? -0.854 10.495 -13.685 1.00 90.44 390 SER A O 1
ATOM 3034 N N . GLY A 1 391 ? -0.388 8.561 -14.734 1.00 90.81 391 GLY A N 1
ATOM 3035 C CA . GLY A 1 391 ? 0.759 8.149 -13.916 1.00 90.81 391 GLY A CA 1
ATOM 3036 C C . GLY A 1 391 ? 2.070 8.868 -14.231 1.00 90.81 391 GLY A C 1
ATOM 3037 O O . GLY A 1 391 ? 3.004 8.788 -13.440 1.00 90.81 391 GLY A O 1
ATOM 3038 N N . GLY A 1 392 ? 2.138 9.612 -15.338 1.00 92.00 392 GLY A N 1
ATOM 3039 C CA . GLY A 1 392 ? 3.263 10.492 -15.653 1.00 92.00 392 GLY A CA 1
ATOM 3040 C C . GLY A 1 392 ? 4.459 9.836 -16.334 1.00 92.00 392 GLY A C 1
ATOM 3041 O O . GLY A 1 392 ? 5.483 10.501 -16.459 1.00 92.00 392 GLY A O 1
ATOM 3042 N N . PHE A 1 393 ? 4.351 8.582 -16.775 1.00 94.50 393 PHE A N 1
ATOM 3043 C CA . PHE A 1 393 ? 5.372 7.989 -17.636 1.00 94.50 393 PHE A CA 1
ATOM 3044 C C . PHE A 1 393 ? 5.351 8.688 -19.002 1.00 94.50 393 PHE A C 1
ATOM 3046 O O . PHE A 1 393 ? 4.282 8.938 -19.558 1.00 94.50 393 PHE A O 1
ATOM 3053 N N . THR A 1 394 ? 6.516 9.012 -19.558 1.00 94.62 394 THR A N 1
ATOM 3054 C CA . THR A 1 394 ? 6.613 9.656 -20.877 1.00 94.62 394 THR A CA 1
ATOM 3055 C C . THR A 1 394 ? 6.675 8.580 -21.961 1.00 94.62 394 THR A C 1
ATOM 3057 O O . THR A 1 394 ? 7.565 7.740 -21.901 1.00 94.62 394 THR A O 1
ATOM 3060 N N . PRO A 1 395 ? 5.774 8.536 -22.957 1.00 94.75 395 PRO A N 1
ATOM 3061 C CA . PRO A 1 395 ? 5.834 7.515 -24.004 1.00 94.75 395 PRO A CA 1
ATOM 3062 C C . PRO A 1 395 ? 6.990 7.753 -24.974 1.00 94.75 395 PRO A C 1
ATOM 3064 O O . PRO A 1 395 ? 7.275 8.892 -25.351 1.00 94.75 395 PRO A O 1
ATOM 3067 N N . CYS A 1 396 ? 7.627 6.677 -25.443 1.00 92.06 396 CYS A N 1
ATOM 3068 C CA . CYS A 1 396 ? 8.554 6.784 -26.567 1.00 92.06 396 CYS A CA 1
ATOM 3069 C C . CYS A 1 396 ? 7.804 7.117 -27.875 1.00 92.06 396 CYS A C 1
ATOM 3071 O O . CYS A 1 396 ? 6.604 6.866 -28.024 1.00 92.06 396 CYS A O 1
ATOM 3073 N N . ARG A 1 397 ? 8.511 7.699 -28.853 1.00 91.19 397 ARG A N 1
ATOM 3074 C CA . ARG A 1 397 ? 7.895 8.164 -30.112 1.00 91.19 397 ARG A CA 1
ATOM 3075 C C . ARG A 1 397 ? 7.220 7.037 -30.895 1.00 91.19 397 ARG A C 1
ATOM 3077 O O . ARG A 1 397 ? 6.164 7.256 -31.479 1.00 91.19 397 ARG A O 1
ATOM 3084 N N . THR A 1 398 ? 7.804 5.843 -30.873 1.00 92.50 398 THR A N 1
ATOM 3085 C CA . THR A 1 398 ? 7.334 4.664 -31.613 1.00 92.50 398 THR A CA 1
ATOM 3086 C C . THR A 1 398 ? 6.003 4.117 -31.095 1.00 92.50 398 THR A C 1
ATOM 3088 O O . THR A 1 398 ? 5.274 3.503 -31.867 1.00 92.50 398 THR A O 1
ATOM 3091 N N . VAL A 1 399 ? 5.625 4.397 -29.839 1.00 94.19 399 VAL A N 1
ATOM 3092 C CA . VAL A 1 399 ? 4.342 3.944 -29.264 1.00 94.19 399 VAL A CA 1
ATOM 3093 C C . VAL A 1 399 ? 3.273 5.035 -29.182 1.00 94.19 399 VAL A C 1
ATOM 3095 O O . VAL A 1 399 ? 2.164 4.750 -28.746 1.00 94.19 399 VAL A O 1
ATOM 3098 N N . HIS A 1 400 ? 3.540 6.276 -29.608 1.00 88.69 400 HIS A N 1
ATOM 3099 C CA . HIS A 1 400 ? 2.637 7.414 -29.364 1.00 88.69 400 HIS A CA 1
ATOM 3100 C C . HIS A 1 400 ? 1.225 7.235 -29.963 1.00 88.69 400 HIS A C 1
ATOM 3102 O O . HIS A 1 400 ? 0.227 7.617 -29.354 1.00 88.69 400 HIS A O 1
ATOM 3108 N N . GLY A 1 401 ? 1.133 6.619 -31.146 1.00 88.00 401 GLY A N 1
ATOM 3109 C CA . GLY A 1 401 ? -0.136 6.283 -31.806 1.00 88.00 401 GLY A CA 1
ATOM 3110 C C . GLY A 1 401 ? -0.686 4.899 -31.455 1.00 88.00 401 GLY A C 1
ATOM 3111 O O . GLY A 1 401 ? -1.731 4.509 -31.972 1.00 88.00 401 GLY A O 1
ATOM 3112 N N . LEU A 1 402 ? 0.012 4.145 -30.607 1.00 91.00 402 LEU A N 1
ATOM 3113 C CA . LEU A 1 402 ? -0.273 2.742 -30.360 1.00 91.00 402 LEU A CA 1
ATOM 3114 C C . LEU A 1 402 ? -1.357 2.573 -29.292 1.00 91.00 402 LEU A C 1
ATOM 3116 O O . LEU A 1 402 ? -1.372 3.272 -28.275 1.00 91.00 402 LEU A O 1
ATOM 3120 N N . ARG A 1 403 ? -2.258 1.611 -29.515 1.00 91.56 403 ARG A N 1
ATOM 3121 C CA . ARG A 1 403 ? -3.075 1.033 -28.442 1.00 91.56 403 ARG A CA 1
ATOM 3122 C C . ARG A 1 403 ? -2.299 -0.103 -27.781 1.00 91.56 403 ARG A C 1
ATOM 3124 O O . ARG A 1 403 ? -1.863 0.036 -26.649 1.00 91.56 403 ARG A O 1
ATOM 3131 N N . GLU A 1 404 ? -2.063 -1.185 -28.507 1.00 93.50 404 GLU A N 1
ATOM 3132 C CA . GLU A 1 404 ? -1.327 -2.356 -28.029 1.00 93.50 404 GLU A CA 1
ATOM 3133 C C . GLU A 1 404 ? -0.760 -3.123 -29.229 1.00 93.50 404 GLU A C 1
ATOM 3135 O O . GLU A 1 404 ? -1.415 -3.170 -30.272 1.00 93.50 404 GLU A O 1
ATOM 3140 N N . VAL A 1 405 ? 0.423 -3.725 -29.084 1.00 95.19 405 VAL A N 1
ATOM 3141 C CA . VAL A 1 405 ? 0.994 -4.692 -30.039 1.00 95.19 405 VAL A CA 1
ATOM 3142 C C . VAL A 1 405 ? 1.589 -5.876 -29.285 1.00 95.19 405 VAL A C 1
ATOM 3144 O O . VAL A 1 405 ? 2.271 -5.693 -28.278 1.00 95.19 405 VAL A O 1
ATOM 3147 N N . ARG A 1 406 ? 1.354 -7.089 -29.793 1.00 95.00 406 ARG A N 1
ATOM 3148 C CA . ARG A 1 406 ? 2.023 -8.310 -29.331 1.00 95.00 406 ARG A CA 1
ATOM 3149 C C . ARG A 1 406 ? 3.305 -8.549 -30.111 1.00 95.00 406 ARG A C 1
ATOM 3151 O O . ARG A 1 406 ? 3.307 -8.404 -31.330 1.00 95.00 406 ARG A O 1
ATOM 3158 N N . VAL A 1 407 ? 4.345 -8.951 -29.395 1.00 95.25 407 VAL A N 1
ATOM 3159 C CA . VAL A 1 407 ? 5.652 -9.317 -29.944 1.00 95.25 407 VAL A CA 1
ATOM 3160 C C . VAL A 1 407 ? 6.152 -10.599 -29.284 1.00 95.25 407 VAL A C 1
ATOM 3162 O O . VAL A 1 407 ? 5.792 -10.908 -28.143 1.00 95.25 407 VAL A O 1
ATOM 3165 N N . ALA A 1 408 ? 6.941 -11.371 -30.024 1.00 91.25 408 ALA A N 1
ATOM 3166 C CA . ALA A 1 408 ? 7.327 -12.724 -29.629 1.00 91.25 408 ALA A CA 1
ATOM 3167 C C . ALA A 1 408 ? 8.575 -12.753 -28.736 1.00 91.25 408 ALA A C 1
ATOM 3169 O O . ALA A 1 408 ? 8.761 -13.694 -27.965 1.00 91.25 408 ALA A O 1
ATOM 3170 N N . SER A 1 409 ? 9.431 -11.731 -28.821 1.00 93.38 409 SER A N 1
ATOM 3171 C CA . SER A 1 409 ? 10.732 -11.712 -28.152 1.00 93.38 409 SER A CA 1
ATOM 3172 C C . SER A 1 409 ? 11.054 -10.363 -27.514 1.00 93.38 409 SER A C 1
ATOM 3174 O O . SER A 1 409 ? 10.470 -9.329 -27.843 1.00 93.38 409 SER A O 1
ATOM 3176 N N . LEU A 1 410 ? 12.022 -10.376 -26.597 1.00 92.62 410 LEU A N 1
ATOM 3177 C CA . LEU A 1 410 ? 12.526 -9.160 -25.966 1.00 92.62 410 LEU A CA 1
ATOM 3178 C C . LEU A 1 410 ? 13.311 -8.280 -26.956 1.00 92.62 410 LEU A C 1
ATOM 3180 O O . LEU A 1 410 ? 13.274 -7.059 -26.834 1.00 92.62 410 LEU A O 1
ATOM 3184 N N . ASP A 1 411 ? 13.933 -8.875 -27.976 1.00 93.44 411 ASP A N 1
ATOM 3185 C CA . ASP A 1 411 ? 14.618 -8.145 -29.051 1.00 93.44 411 ASP A CA 1
ATOM 3186 C C . ASP A 1 411 ? 13.626 -7.343 -29.908 1.00 93.44 411 ASP A C 1
ATOM 3188 O O . ASP A 1 411 ? 13.887 -6.197 -30.273 1.00 93.44 411 ASP A O 1
ATOM 3192 N N . GLU A 1 412 ? 12.439 -7.899 -30.172 1.00 95.19 412 GLU A N 1
ATOM 3193 C CA . GLU A 1 412 ? 11.356 -7.169 -30.839 1.00 95.19 412 GLU A CA 1
ATOM 3194 C C . GLU A 1 412 ? 10.825 -6.017 -29.970 1.00 95.19 412 GLU A C 1
ATOM 3196 O O . GLU A 1 412 ? 10.479 -4.959 -30.496 1.00 95.19 412 GLU A O 1
ATOM 3201 N N . VAL A 1 413 ? 10.809 -6.173 -28.639 1.00 95.31 413 VAL A N 1
ATOM 3202 C CA . VAL A 1 413 ? 10.519 -5.061 -27.714 1.00 95.31 413 VAL A CA 1
ATOM 3203 C C . VAL A 1 413 ? 11.624 -3.997 -27.788 1.00 95.31 413 VAL A C 1
ATOM 3205 O O . VAL A 1 413 ? 11.325 -2.804 -27.862 1.00 95.31 413 VAL A O 1
ATOM 3208 N N . ALA A 1 414 ? 12.896 -4.401 -27.808 1.00 94.19 414 ALA A N 1
ATOM 3209 C CA . ALA A 1 414 ? 14.043 -3.498 -27.914 1.00 94.19 414 ALA A CA 1
ATOM 3210 C C . ALA A 1 414 ? 14.043 -2.705 -29.235 1.00 94.19 414 ALA A C 1
ATOM 3212 O O . ALA A 1 414 ? 14.417 -1.528 -29.255 1.00 94.19 414 ALA A O 1
ATOM 3213 N N . ALA A 1 415 ? 13.525 -3.295 -30.318 1.00 94.94 415 ALA A N 1
ATOM 3214 C CA . ALA A 1 415 ? 13.391 -2.654 -31.627 1.00 94.94 415 ALA A CA 1
ATOM 3215 C C . ALA A 1 415 ? 12.486 -1.402 -31.627 1.00 94.94 415 ALA A C 1
ATOM 3217 O O . ALA A 1 415 ? 12.591 -0.571 -32.531 1.00 94.94 415 ALA A O 1
ATOM 3218 N N . PHE A 1 416 ? 11.658 -1.189 -30.593 1.00 93.81 416 PHE A N 1
ATOM 3219 C CA . PHE A 1 416 ? 10.927 0.074 -30.408 1.00 93.81 416 PHE A CA 1
ATOM 3220 C C . PHE A 1 416 ? 11.845 1.263 -30.069 1.00 93.81 416 PHE A C 1
ATOM 3222 O O . PHE A 1 416 ? 11.371 2.403 -30.028 1.00 93.81 416 PHE A O 1
ATOM 3229 N N . GLY A 1 417 ? 13.143 1.034 -29.841 1.00 90.31 417 GLY A N 1
ATOM 3230 C CA . GLY A 1 417 ? 14.161 2.082 -29.747 1.00 90.31 417 GLY A CA 1
ATOM 3231 C C . GLY A 1 417 ? 14.132 2.864 -28.434 1.00 90.31 417 GLY A C 1
ATOM 3232 O O . GLY A 1 417 ? 14.505 4.036 -28.398 1.00 90.31 417 GLY A O 1
ATOM 3233 N N . CYS A 1 418 ? 13.660 2.244 -27.353 1.00 91.25 418 CYS A N 1
ATOM 3234 C CA . CYS A 1 418 ? 13.625 2.844 -26.025 1.00 91.25 418 CYS A CA 1
ATOM 3235 C C . CYS A 1 418 ? 14.447 1.992 -25.060 1.00 91.25 418 CYS A C 1
ATOM 3237 O O . CYS A 1 418 ? 14.230 0.791 -24.981 1.00 91.25 418 CYS A O 1
ATOM 3239 N N . ARG A 1 419 ? 15.372 2.610 -24.318 1.00 89.62 419 ARG A N 1
ATOM 3240 C CA . ARG A 1 419 ? 16.240 1.912 -23.347 1.00 89.62 419 ARG A CA 1
ATOM 3241 C C . ARG A 1 419 ? 15.590 1.716 -21.981 1.00 89.62 419 ARG A C 1
ATOM 3243 O O . ARG A 1 419 ? 16.089 0.966 -21.144 1.00 89.62 419 ARG A O 1
ATOM 3250 N N . THR A 1 420 ? 14.479 2.402 -21.746 1.00 92.50 420 THR A N 1
ATOM 3251 C CA . THR A 1 420 ? 13.809 2.416 -20.455 1.00 92.50 420 THR A CA 1
ATOM 3252 C C . THR A 1 420 ? 12.449 1.746 -20.571 1.00 92.50 420 THR A C 1
ATOM 3254 O O . THR A 1 420 ? 11.640 2.107 -21.427 1.00 92.50 420 THR A O 1
ATOM 3257 N N . ALA A 1 421 ? 12.185 0.769 -19.708 1.00 94.31 421 ALA A N 1
ATOM 3258 C CA . ALA A 1 421 ? 10.959 -0.016 -19.762 1.00 94.31 421 ALA A CA 1
ATOM 3259 C C . ALA A 1 421 ? 10.367 -0.276 -18.372 1.00 94.31 421 ALA A C 1
ATOM 3261 O O . ALA A 1 421 ? 11.078 -0.508 -17.392 1.00 94.31 421 ALA A O 1
ATOM 3262 N N . LEU A 1 422 ? 9.036 -0.247 -18.310 1.00 95.25 422 LEU A N 1
ATOM 3263 C CA . LEU A 1 422 ? 8.217 -0.749 -17.219 1.00 95.25 422 LEU A CA 1
ATOM 3264 C C . LEU A 1 422 ? 7.581 -2.072 -17.657 1.00 95.25 422 LEU A C 1
ATOM 3266 O O . LEU A 1 422 ? 6.663 -2.086 -18.476 1.00 95.25 422 LEU A O 1
ATOM 3270 N N . PHE A 1 423 ? 8.046 -3.171 -17.077 1.00 94.31 423 PHE A N 1
ATOM 3271 C CA . PHE A 1 423 ? 7.523 -4.509 -17.287 1.00 94.31 423 PHE A CA 1
ATOM 3272 C C . PHE A 1 423 ? 6.456 -4.869 -16.249 1.00 94.31 423 PHE A C 1
ATOM 3274 O O . PHE A 1 423 ? 6.686 -4.809 -15.041 1.00 94.31 423 PHE A O 1
ATOM 3281 N N . LEU A 1 424 ? 5.294 -5.294 -16.736 1.00 93.81 424 LEU A N 1
ATOM 3282 C CA . LEU A 1 424 ? 4.166 -5.810 -15.969 1.00 93.81 424 LEU A CA 1
ATOM 3283 C C . LEU A 1 424 ? 4.142 -7.338 -16.113 1.00 93.81 424 LEU A C 1
ATOM 3285 O O . LEU A 1 424 ? 3.637 -7.865 -17.103 1.00 93.81 424 LEU A O 1
ATOM 3289 N N . VAL A 1 425 ? 4.729 -8.046 -15.149 1.00 89.62 425 VAL A N 1
ATOM 3290 C CA . VAL A 1 425 ? 5.034 -9.482 -15.243 1.00 89.62 425 VAL A CA 1
ATOM 3291 C C . VAL A 1 425 ? 3.901 -10.341 -14.689 1.00 89.62 425 VAL A C 1
ATOM 3293 O O . VAL A 1 425 ? 3.606 -10.289 -13.495 1.00 89.62 425 VAL A O 1
ATOM 3296 N N . GLN A 1 426 ? 3.296 -11.172 -15.535 1.00 85.88 426 GLN A N 1
ATOM 3297 C CA . GLN A 1 426 ? 2.220 -12.079 -15.155 1.00 85.88 426 GLN A CA 1
ATOM 3298 C C . GLN A 1 426 ? 2.740 -13.404 -14.596 1.00 85.88 426 GLN A C 1
ATOM 3300 O O . GLN A 1 426 ? 3.542 -14.095 -15.215 1.00 85.88 426 GLN A O 1
ATOM 3305 N N . GLY A 1 427 ? 2.253 -13.781 -13.408 1.00 72.12 427 GLY A N 1
ATOM 3306 C CA . GLY A 1 427 ? 2.605 -15.043 -12.754 1.00 72.12 427 GLY A CA 1
ATOM 3307 C C . GLY A 1 427 ? 3.831 -14.948 -11.840 1.00 72.12 427 GLY A C 1
ATOM 3308 O O . GLY A 1 427 ? 3.876 -14.102 -10.945 1.00 72.12 427 GLY A O 1
ATOM 3309 N N . ARG A 1 428 ? 4.789 -15.875 -11.996 1.00 64.12 428 ARG A N 1
ATOM 3310 C CA . ARG A 1 428 ? 5.988 -15.951 -11.140 1.00 64.12 428 ARG A CA 1
ATOM 3311 C C . ARG A 1 428 ? 6.928 -14.775 -11.410 1.00 64.12 428 ARG A C 1
ATOM 3313 O O . ARG A 1 428 ? 7.060 -14.321 -12.542 1.00 64.12 428 ARG A O 1
ATOM 3320 N N . ALA A 1 429 ? 7.615 -14.318 -10.364 1.00 66.00 429 ALA A N 1
ATOM 3321 C CA . ALA A 1 429 ? 8.653 -13.304 -10.501 1.00 66.00 429 ALA A CA 1
ATOM 3322 C C . ALA A 1 429 ? 9.722 -13.768 -11.504 1.00 66.00 429 ALA A C 1
ATOM 3324 O O . ALA A 1 429 ? 10.179 -14.911 -11.439 1.00 66.00 429 ALA A O 1
ATOM 3325 N N . ARG A 1 430 ? 10.125 -12.870 -12.407 1.00 75.25 430 ARG A N 1
ATOM 3326 C CA . ARG A 1 430 ? 11.171 -13.102 -13.410 1.00 75.25 430 ARG A CA 1
ATOM 3327 C C . ARG A 1 430 ? 12.393 -12.236 -13.071 1.00 75.25 430 ARG A C 1
ATOM 3329 O O . ARG A 1 430 ? 12.569 -11.178 -13.669 1.00 75.25 430 ARG A O 1
ATOM 3336 N N . PRO A 1 431 ? 13.204 -12.629 -12.069 1.00 71.69 431 PRO A N 1
ATOM 3337 C CA . PRO A 1 431 ? 14.296 -11.799 -11.555 1.00 71.69 431 PRO A CA 1
ATOM 3338 C C . PRO A 1 431 ? 15.422 -11.572 -12.573 1.00 71.69 431 PRO A C 1
ATOM 3340 O O . PRO A 1 431 ? 16.189 -10.632 -12.416 1.00 71.69 431 PRO A O 1
ATOM 3343 N N . SER A 1 432 ? 15.512 -12.403 -13.615 1.00 80.44 432 SER A N 1
ATOM 3344 C CA . SER A 1 432 ? 16.465 -12.254 -14.718 1.00 80.44 432 SER A CA 1
ATOM 3345 C C . SER A 1 432 ? 16.074 -11.172 -15.730 1.00 80.44 432 SER A C 1
ATOM 3347 O O . SER A 1 432 ? 16.933 -10.712 -16.473 1.00 80.44 432 SER A O 1
ATOM 3349 N N . LEU A 1 433 ? 14.812 -10.717 -15.746 1.00 84.38 433 LEU A N 1
ATOM 3350 C CA . LEU A 1 433 ? 14.294 -9.795 -16.763 1.00 84.38 433 LEU A CA 1
ATOM 3351 C C . LEU A 1 433 ? 15.074 -8.468 -16.876 1.00 84.38 433 LEU A C 1
ATOM 3353 O O . LEU A 1 433 ? 15.293 -8.028 -18.001 1.00 84.38 433 LEU A O 1
ATOM 3357 N N . PRO A 1 434 ? 15.537 -7.826 -15.782 1.00 84.81 434 PRO A N 1
ATOM 3358 C CA . PRO A 1 434 ? 16.364 -6.624 -15.895 1.00 84.81 434 PRO A CA 1
ATOM 3359 C C . PRO A 1 434 ? 17.706 -6.867 -16.597 1.00 84.81 434 PRO A C 1
ATOM 3361 O O . PRO A 1 434 ? 18.152 -6.004 -17.348 1.00 84.81 434 PRO A O 1
ATOM 3364 N N . ALA A 1 435 ? 18.330 -8.029 -16.374 1.00 85.25 435 ALA A N 1
ATOM 3365 C CA . ALA A 1 435 ? 19.573 -8.409 -17.045 1.00 85.25 435 ALA A CA 1
ATOM 3366 C C . ALA A 1 435 ? 19.314 -8.730 -18.524 1.00 85.25 435 ALA A C 1
ATOM 3368 O O . ALA A 1 435 ? 19.970 -8.159 -19.385 1.00 85.25 435 ALA A O 1
ATOM 3369 N N . GLU A 1 436 ? 18.278 -9.527 -18.813 1.00 88.81 436 GLU A N 1
ATOM 3370 C CA . GLU A 1 436 ? 17.843 -9.825 -20.186 1.00 88.81 436 GLU A CA 1
ATOM 3371 C C . GLU A 1 436 ? 17.543 -8.537 -20.975 1.00 88.81 436 GLU A C 1
ATOM 3373 O O . GLU A 1 436 ? 17.884 -8.421 -22.149 1.00 88.81 436 GLU A O 1
ATOM 3378 N N . TRP A 1 437 ? 16.929 -7.539 -20.329 1.00 91.69 437 TRP A N 1
ATOM 3379 C CA . TRP A 1 437 ? 16.661 -6.247 -20.956 1.00 91.69 437 TRP A CA 1
ATOM 3380 C C . TRP A 1 437 ? 17.940 -5.454 -21.222 1.00 91.69 437 TRP A C 1
ATOM 3382 O O . TRP A 1 437 ? 18.106 -4.926 -22.318 1.00 91.69 437 TRP A O 1
ATOM 3392 N N . ALA A 1 438 ? 18.855 -5.388 -20.252 1.00 88.44 438 ALA A N 1
ATOM 3393 C CA . ALA A 1 438 ? 20.149 -4.734 -20.435 1.00 88.44 438 ALA A CA 1
ATOM 3394 C C . ALA A 1 438 ? 20.969 -5.366 -21.570 1.00 88.44 438 ALA A C 1
ATOM 3396 O O . ALA A 1 438 ? 21.619 -4.635 -22.315 1.00 88.44 438 ALA A O 1
ATOM 3397 N N . ASP A 1 439 ? 20.881 -6.684 -21.748 1.00 90.25 439 ASP A N 1
ATOM 3398 C CA . ASP A 1 439 ? 21.511 -7.386 -22.867 1.00 90.25 439 ASP A CA 1
ATOM 3399 C C . ASP A 1 439 ? 20.862 -7.011 -24.214 1.00 90.25 439 ASP A C 1
ATOM 3401 O O . ASP A 1 439 ? 21.570 -6.787 -25.195 1.00 90.25 439 ASP A O 1
ATOM 3405 N N . ALA A 1 440 ? 19.532 -6.863 -24.258 1.00 91.00 440 ALA A N 1
ATOM 3406 C CA . ALA A 1 440 ? 18.790 -6.545 -25.483 1.00 91.00 440 ALA A CA 1
ATOM 3407 C C . ALA A 1 440 ? 18.959 -5.087 -25.965 1.00 91.00 440 ALA A C 1
ATOM 3409 O O . ALA A 1 440 ? 19.020 -4.837 -27.169 1.00 91.00 440 ALA A O 1
ATOM 3410 N N . VAL A 1 441 ? 19.029 -4.102 -25.055 1.00 90.31 441 VAL A N 1
ATOM 3411 C CA . VAL A 1 441 ? 19.157 -2.667 -25.416 1.00 90.31 441 VAL A CA 1
ATOM 3412 C C . VAL A 1 441 ? 20.556 -2.073 -25.209 1.00 90.31 441 VAL A C 1
ATOM 3414 O O . VAL A 1 441 ? 20.810 -0.937 -25.626 1.00 90.31 441 VAL A O 1
ATOM 3417 N N . GLY A 1 442 ? 21.467 -2.829 -24.594 1.00 84.94 442 GLY A N 1
ATOM 3418 C CA . GLY A 1 442 ? 22.801 -2.393 -24.183 1.00 84.94 442 GLY A CA 1
ATOM 3419 C C . GLY A 1 442 ? 22.839 -1.840 -22.745 1.00 84.94 442 GLY A C 1
ATOM 3420 O O . GLY A 1 442 ? 21.834 -1.341 -22.242 1.00 84.94 442 GLY A O 1
ATOM 3421 N N . PRO A 1 443 ? 23.992 -1.887 -22.051 1.00 74.31 443 PRO A N 1
ATOM 3422 C CA . PRO A 1 443 ? 24.072 -1.583 -20.616 1.00 74.31 443 PRO A CA 1
ATOM 3423 C C . PRO A 1 443 ? 24.042 -0.082 -20.278 1.00 74.31 443 PRO A C 1
ATOM 3425 O O . PRO A 1 443 ? 23.639 0.303 -19.181 1.00 74.31 443 PRO A O 1
ATOM 3428 N N . GLU A 1 444 ? 24.458 0.795 -21.195 1.00 77.06 444 GLU A N 1
ATOM 3429 C CA . GLU A 1 444 ? 24.569 2.229 -20.911 1.00 77.06 444 GLU A CA 1
ATOM 3430 C C . GLU A 1 444 ? 23.216 2.955 -20.947 1.00 77.06 444 GLU A C 1
ATOM 3432 O O . GLU A 1 444 ? 22.557 3.065 -21.987 1.00 77.06 444 GLU A O 1
ATOM 3437 N N . GLY A 1 445 ? 22.829 3.532 -19.806 1.00 73.75 445 GLY A N 1
ATOM 3438 C CA . GLY A 1 445 ? 21.611 4.338 -19.678 1.00 73.75 445 GLY A CA 1
ATOM 3439 C C . GLY A 1 445 ? 20.315 3.523 -19.664 1.00 73.75 445 GLY A C 1
ATOM 3440 O O . GLY A 1 445 ? 19.233 4.105 -19.746 1.00 73.75 445 GLY A O 1
ATOM 3441 N N . THR A 1 446 ? 20.411 2.197 -19.554 1.00 83.69 446 THR A N 1
ATOM 3442 C CA . THR A 1 446 ? 19.256 1.302 -19.464 1.00 83.69 446 THR A CA 1
ATOM 3443 C C . THR A 1 446 ? 18.626 1.360 -18.084 1.00 83.69 446 THR A C 1
ATOM 3445 O O . THR A 1 446 ? 19.303 1.279 -17.060 1.00 83.69 446 THR A O 1
ATOM 3448 N N . ARG A 1 447 ? 17.299 1.501 -18.056 1.00 83.50 447 ARG A N 1
ATOM 3449 C CA . ARG A 1 447 ? 16.507 1.517 -16.823 1.00 83.50 447 ARG A CA 1
ATOM 3450 C C . ARG A 1 447 ? 15.346 0.542 -16.953 1.00 83.50 447 ARG A C 1
ATOM 3452 O O . ARG A 1 447 ? 14.580 0.593 -17.910 1.00 83.50 447 ARG A O 1
ATOM 3459 N N . CYS A 1 448 ? 15.195 -0.337 -15.975 1.00 86.38 448 CYS A N 1
ATOM 3460 C CA . CYS A 1 448 ? 14.152 -1.354 -15.976 1.00 86.38 448 CYS A CA 1
ATOM 3461 C C . CYS A 1 448 ? 13.380 -1.302 -14.660 1.00 86.38 448 CYS A C 1
ATOM 3463 O O . CYS A 1 448 ? 13.966 -1.415 -13.586 1.00 86.38 448 CYS A O 1
ATOM 3465 N N . LEU A 1 449 ? 12.058 -1.169 -14.750 1.00 87.25 449 LEU A N 1
ATOM 3466 C CA . LEU A 1 449 ? 11.137 -1.403 -13.643 1.00 87.25 449 LEU A CA 1
ATOM 3467 C C . LEU A 1 449 ? 10.377 -2.691 -13.935 1.00 87.25 449 LEU A C 1
ATOM 3469 O O . LEU A 1 449 ? 9.754 -2.791 -14.984 1.00 87.25 449 LEU A O 1
ATOM 3473 N N . ALA A 1 450 ? 10.394 -3.661 -13.026 1.00 87.25 450 ALA A N 1
ATOM 3474 C CA . ALA A 1 450 ? 9.613 -4.886 -13.167 1.00 87.25 450 ALA A CA 1
ATOM 3475 C C . ALA A 1 450 ? 8.648 -5.016 -11.989 1.00 87.25 450 ALA A C 1
ATOM 3477 O O . ALA A 1 450 ? 9.063 -5.029 -10.833 1.00 87.25 450 ALA A O 1
ATOM 3478 N N . VAL A 1 451 ? 7.353 -5.109 -12.283 1.00 86.62 451 VAL A N 1
ATOM 3479 C CA . VAL A 1 451 ? 6.289 -5.215 -11.283 1.00 86.62 451 VAL A CA 1
ATOM 3480 C C . VAL A 1 451 ? 5.400 -6.398 -11.631 1.00 86.62 451 VAL A C 1
ATOM 3482 O O . VAL A 1 451 ? 5.002 -6.561 -12.780 1.00 86.62 451 VAL A O 1
ATOM 3485 N N . GLY A 1 452 ? 5.069 -7.229 -10.642 1.00 84.81 452 GLY A N 1
ATOM 3486 C CA . GLY A 1 452 ? 4.100 -8.308 -10.843 1.00 84.81 452 GLY A CA 1
ATOM 3487 C C . GLY A 1 452 ? 2.740 -7.752 -11.275 1.00 84.81 452 GLY A C 1
ATOM 3488 O O . GLY A 1 452 ? 2.313 -6.718 -10.777 1.00 84.81 452 GLY A O 1
ATOM 3489 N N . TRP A 1 453 ? 2.038 -8.415 -12.185 1.00 84.62 453 TRP A N 1
ATOM 3490 C CA . TRP A 1 453 ? 0.743 -7.971 -12.691 1.00 84.62 453 TRP A CA 1
ATOM 3491 C C . TRP A 1 453 ? -0.119 -9.158 -13.092 1.00 84.62 453 TRP A C 1
ATOM 3493 O O . TRP A 1 453 ? 0.309 -10.019 -13.835 1.00 84.62 453 TRP A O 1
ATOM 3503 N N . CYS A 1 454 ? -1.369 -9.218 -12.647 1.00 79.94 454 CYS A N 1
ATOM 3504 C CA . CYS A 1 454 ? -2.222 -10.376 -12.939 1.00 79.94 454 CYS A CA 1
ATOM 3505 C C . CYS A 1 454 ? -2.825 -10.403 -14.358 1.00 79.94 454 CYS A C 1
ATOM 3507 O O . CYS A 1 454 ? -3.538 -11.345 -14.680 1.00 79.94 454 CYS A O 1
ATOM 3509 N N . GLY A 1 455 ? -2.609 -9.365 -15.172 1.00 81.88 455 GLY A N 1
ATOM 3510 C CA . GLY A 1 455 ? -3.207 -9.237 -16.507 1.00 81.88 455 GLY A CA 1
ATOM 3511 C C . GLY A 1 455 ? -4.646 -8.701 -16.528 1.00 81.88 455 GLY A C 1
ATOM 3512 O O . GLY A 1 455 ? -5.134 -8.338 -17.592 1.00 81.88 455 GLY A O 1
ATOM 3513 N N . VAL A 1 456 ? -5.326 -8.607 -15.379 1.00 84.00 456 VAL A N 1
ATOM 3514 C CA . VAL A 1 456 ? -6.730 -8.163 -15.288 1.00 84.00 456 VAL A CA 1
ATOM 3515 C C . VAL A 1 456 ? -6.836 -6.640 -15.160 1.00 84.00 456 VAL A C 1
ATOM 3517 O O . VAL A 1 456 ? -6.261 -6.043 -14.254 1.00 84.00 456 VAL A O 1
ATOM 3520 N N . GLU A 1 457 ? -7.627 -6.016 -16.035 1.00 86.94 457 GLU A N 1
ATOM 3521 C CA . GLU A 1 457 ? -7.775 -4.557 -16.162 1.00 86.94 457 GLU A CA 1
ATOM 3522 C C . GLU A 1 457 ? -9.055 -3.990 -15.525 1.00 86.94 457 GLU A C 1
ATOM 3524 O O . GLU A 1 457 ? -9.940 -3.436 -16.190 1.00 86.94 457 GLU A O 1
ATOM 3529 N N . ASP A 1 458 ? -9.133 -4.077 -14.203 1.00 89.12 458 ASP A N 1
ATOM 3530 C CA . ASP A 1 458 ? -10.238 -3.543 -13.408 1.00 89.12 458 ASP A CA 1
ATOM 3531 C C . ASP A 1 458 ? -9.773 -2.487 -12.387 1.00 89.12 458 ASP A C 1
ATOM 3533 O O . ASP A 1 458 ? -8.577 -2.273 -12.171 1.00 89.12 458 ASP A O 1
ATOM 3537 N N . ALA A 1 459 ? -10.728 -1.793 -11.768 1.00 90.44 459 ALA A N 1
ATOM 3538 C CA . ALA A 1 459 ? -10.468 -0.710 -10.828 1.00 90.44 459 ALA A CA 1
ATOM 3539 C C . ALA A 1 459 ? -9.637 -1.158 -9.613 1.00 90.44 459 ALA A C 1
ATOM 3541 O O . ALA A 1 459 ? -8.698 -0.465 -9.216 1.00 90.44 459 ALA A O 1
ATOM 3542 N N . ALA A 1 460 ? -9.938 -2.327 -9.038 1.00 88.50 460 ALA A N 1
ATOM 3543 C CA . ALA A 1 460 ? -9.199 -2.856 -7.893 1.00 88.50 460 ALA A CA 1
ATOM 3544 C C . ALA A 1 460 ? -7.744 -3.191 -8.254 1.00 88.50 460 ALA A C 1
ATOM 3546 O O . ALA A 1 460 ? -6.833 -2.950 -7.459 1.00 88.50 460 ALA A O 1
ATOM 3547 N N . ARG A 1 461 ? -7.509 -3.724 -9.455 1.00 89.19 461 ARG A N 1
ATOM 3548 C CA . ARG A 1 461 ? -6.167 -4.031 -9.949 1.00 89.19 461 ARG A CA 1
ATOM 3549 C C . ARG A 1 461 ? -5.388 -2.771 -10.309 1.00 89.19 461 ARG A C 1
ATOM 3551 O O . ARG A 1 461 ? -4.207 -2.705 -9.985 1.00 89.19 461 ARG A O 1
ATOM 3558 N N . TYR A 1 462 ? -6.024 -1.741 -10.864 1.00 92.25 462 TYR A N 1
ATOM 3559 C CA . TYR A 1 462 ? -5.371 -0.441 -11.057 1.00 92.25 462 TYR A CA 1
ATOM 3560 C C . TYR A 1 462 ? -4.942 0.196 -9.740 1.00 92.25 462 TYR A C 1
ATOM 3562 O O . TYR A 1 462 ? -3.811 0.667 -9.635 1.00 92.25 462 TYR A O 1
ATOM 3570 N N . GLU A 1 463 ? -5.809 0.170 -8.724 1.00 90.50 463 GLU A N 1
ATOM 3571 C CA . GLU A 1 463 ? -5.466 0.662 -7.388 1.00 90.50 463 GLU A CA 1
ATOM 3572 C C . GLU A 1 463 ? -4.225 -0.050 -6.834 1.00 90.50 463 GLU A C 1
ATOM 3574 O O . GLU A 1 463 ? -3.289 0.603 -6.368 1.00 90.50 463 GLU A O 1
ATOM 3579 N N . TRP A 1 464 ? -4.199 -1.381 -6.945 1.00 88.12 464 TRP A N 1
ATOM 3580 C CA . TRP A 1 464 ? -3.074 -2.209 -6.515 1.00 88.12 464 TRP A CA 1
ATOM 3581 C C . TRP A 1 464 ? -1.788 -1.903 -7.297 1.00 88.12 464 TRP A C 1
ATOM 3583 O O . TRP A 1 464 ? -0.718 -1.792 -6.700 1.00 88.12 464 TRP A O 1
ATOM 3593 N N . LEU A 1 465 ? -1.876 -1.725 -8.619 1.00 91.19 465 LEU A N 1
ATOM 3594 C CA . LEU A 1 465 ? -0.718 -1.427 -9.465 1.00 91.19 465 LEU A CA 1
ATOM 3595 C C . LEU A 1 465 ? -0.096 -0.073 -9.111 1.00 91.19 465 LEU A C 1
ATOM 3597 O O . LEU A 1 465 ? 1.122 0.024 -8.984 1.00 91.19 465 LEU A O 1
ATOM 3601 N N . VAL A 1 466 ? -0.917 0.961 -8.903 1.00 91.81 466 VAL A N 1
ATOM 3602 C CA . VAL A 1 466 ? -0.441 2.295 -8.498 1.00 91.81 466 VAL A CA 1
ATOM 3603 C C . VAL A 1 466 ? 0.236 2.255 -7.130 1.00 91.81 466 VAL A C 1
ATOM 3605 O O . VAL A 1 466 ? 1.285 2.875 -6.945 1.00 91.81 466 VAL A O 1
ATOM 3608 N N . GLU A 1 467 ? -0.331 1.511 -6.178 1.00 86.38 467 GLU A N 1
ATOM 3609 C CA . GLU A 1 467 ? 0.292 1.294 -4.870 1.00 86.38 467 GLU A CA 1
ATOM 3610 C C . GLU A 1 467 ? 1.645 0.586 -5.016 1.00 86.38 467 GLU A C 1
ATOM 3612 O O . GLU A 1 467 ? 2.648 1.050 -4.474 1.00 86.38 467 GLU A O 1
ATOM 3617 N N . ARG A 1 468 ? 1.710 -0.490 -5.807 1.00 85.06 468 ARG A N 1
ATOM 3618 C CA . ARG A 1 468 ? 2.945 -1.258 -5.998 1.00 85.06 468 ARG A CA 1
ATOM 3619 C C . ARG A 1 468 ? 4.041 -0.456 -6.700 1.00 85.06 468 ARG A C 1
ATOM 3621 O O . ARG A 1 468 ? 5.191 -0.517 -6.275 1.00 85.06 468 ARG A O 1
ATOM 3628 N N . LEU A 1 469 ? 3.687 0.321 -7.723 1.00 89.19 469 LEU A N 1
ATOM 3629 C CA . LEU A 1 469 ? 4.617 1.216 -8.414 1.00 89.19 469 LEU A CA 1
ATOM 3630 C C . LEU A 1 469 ? 5.158 2.294 -7.477 1.00 89.19 469 LEU A C 1
ATOM 3632 O O . LEU A 1 469 ? 6.356 2.550 -7.464 1.00 89.19 469 LEU A O 1
ATOM 3636 N N . THR A 1 470 ? 4.289 2.889 -6.660 1.00 87.31 470 THR A N 1
ATOM 3637 C CA . THR A 1 470 ? 4.690 3.902 -5.678 1.00 87.31 470 THR A CA 1
ATOM 3638 C C . THR A 1 470 ? 5.713 3.329 -4.698 1.00 87.31 470 THR A C 1
ATOM 3640 O O . THR A 1 470 ? 6.739 3.958 -4.457 1.00 87.31 470 THR A O 1
ATOM 3643 N N . LEU A 1 471 ? 5.477 2.115 -4.188 1.00 78.06 471 LEU A N 1
ATOM 3644 C CA . LEU A 1 471 ? 6.418 1.422 -3.304 1.00 78.06 471 LEU A CA 1
ATOM 3645 C C . LEU A 1 471 ? 7.770 1.177 -3.988 1.00 78.06 471 LEU A C 1
ATOM 3647 O O . LEU A 1 471 ? 8.791 1.552 -3.422 1.00 78.06 471 LEU A O 1
ATOM 3651 N N . HIS A 1 472 ? 7.785 0.641 -5.213 1.00 79.12 472 HIS A N 1
ATOM 3652 C CA . HIS A 1 472 ? 9.034 0.394 -5.949 1.00 79.12 472 HIS A CA 1
ATOM 3653 C C . HIS A 1 472 ? 9.839 1.671 -6.225 1.00 79.12 472 HIS A C 1
ATOM 3655 O O . HIS A 1 472 ? 11.058 1.666 -6.100 1.00 79.12 472 HIS A O 1
ATOM 3661 N N . LEU A 1 473 ? 9.188 2.796 -6.538 1.00 79.31 473 LEU A N 1
ATOM 3662 C CA . LEU A 1 473 ? 9.889 4.066 -6.793 1.00 79.31 473 LEU A CA 1
ATOM 3663 C C . LEU A 1 473 ? 10.490 4.715 -5.536 1.00 79.31 473 LEU A C 1
ATOM 3665 O O . LEU A 1 473 ? 11.325 5.624 -5.634 1.00 79.31 473 LEU A O 1
ATOM 3669 N N . LEU A 1 474 ? 10.053 4.265 -4.361 1.00 73.81 474 LEU A N 1
ATOM 3670 C CA . LEU A 1 474 ? 10.574 4.681 -3.064 1.00 73.81 474 LEU A CA 1
ATOM 3671 C C . LEU A 1 474 ? 11.679 3.751 -2.545 1.00 73.81 474 LEU A C 1
ATOM 3673 O O . LEU A 1 474 ? 12.303 4.085 -1.537 1.00 73.81 474 LEU A O 1
ATOM 3677 N N . GLU A 1 475 ? 11.935 2.615 -3.203 1.00 63.50 475 GLU A N 1
ATOM 3678 C CA . GLU A 1 475 ? 12.980 1.682 -2.785 1.00 63.50 475 GLU A CA 1
ATOM 3679 C C . GLU A 1 475 ? 14.392 2.282 -2.979 1.00 63.50 475 GLU A C 1
ATOM 3681 O O . GLU A 1 475 ? 14.639 3.024 -3.938 1.00 63.50 475 GLU A O 1
ATOM 3686 N N . PRO A 1 476 ? 15.346 1.976 -2.075 1.00 46.38 476 PRO A N 1
ATOM 3687 C CA . PRO A 1 476 ? 16.673 2.599 -2.056 1.00 46.38 476 PRO A CA 1
ATOM 3688 C C . PRO A 1 476 ? 17.497 2.387 -3.328 1.00 46.38 476 PRO A C 1
ATOM 3690 O O . PRO A 1 476 ? 18.305 3.244 -3.680 1.00 46.38 476 PRO A O 1
ATOM 3693 N N . GLU A 1 477 ? 17.289 1.268 -4.022 1.00 45.22 477 GLU A N 1
ATOM 3694 C CA . GLU A 1 477 ? 17.990 0.921 -5.265 1.00 45.22 477 GLU A CA 1
ATOM 3695 C C . GLU A 1 477 ? 17.698 1.931 -6.389 1.00 45.22 477 GLU A C 1
ATOM 3697 O O . GLU A 1 477 ? 18.566 2.196 -7.214 1.00 45.22 477 GLU A O 1
ATOM 3702 N N . PHE A 1 478 ? 16.538 2.601 -6.345 1.00 45.69 478 PHE A N 1
ATOM 3703 C CA . PHE A 1 478 ? 16.187 3.727 -7.222 1.00 45.69 478 PHE A CA 1
ATOM 3704 C C . PHE A 1 478 ? 16.462 5.105 -6.589 1.00 45.69 478 PHE A C 1
ATOM 3706 O O . PHE A 1 478 ? 16.344 6.134 -7.258 1.00 45.69 478 PHE A O 1
ATOM 3713 N N . ALA A 1 479 ? 16.832 5.149 -5.303 1.00 34.88 479 ALA A N 1
ATOM 3714 C CA . ALA A 1 479 ? 17.217 6.362 -4.578 1.00 34.88 479 ALA A CA 1
ATOM 3715 C C . ALA A 1 479 ? 18.696 6.746 -4.736 1.00 34.88 479 ALA A C 1
ATOM 3717 O O . ALA A 1 479 ? 19.046 7.904 -4.493 1.00 34.88 479 ALA A O 1
ATOM 3718 N N . ALA A 1 480 ? 19.538 5.808 -5.182 1.00 31.55 480 ALA A N 1
ATOM 3719 C CA . ALA A 1 480 ? 20.963 6.026 -5.434 1.00 31.55 480 ALA A CA 1
ATOM 3720 C C . ALA A 1 480 ? 21.252 7.073 -6.534 1.00 31.55 480 ALA A C 1
ATOM 3722 O O . ALA A 1 480 ? 22.328 7.657 -6.540 1.00 31.55 480 ALA A O 1
ATOM 3723 N N . ASP A 1 481 ? 20.271 7.389 -7.385 1.00 29.84 481 ASP A N 1
ATOM 3724 C CA . ASP A 1 481 ? 20.386 8.390 -8.460 1.00 29.84 481 ASP A CA 1
ATOM 3725 C C . ASP A 1 481 ? 19.974 9.821 -8.050 1.00 29.84 481 ASP A C 1
ATOM 3727 O O . ASP A 1 481 ? 19.961 10.723 -8.883 1.00 29.84 481 ASP A O 1
ATOM 3731 N N . THR A 1 482 ? 19.612 10.060 -6.782 1.00 27.28 482 THR A N 1
ATOM 3732 C CA . THR A 1 482 ? 19.191 11.399 -6.293 1.00 27.28 482 THR A CA 1
ATOM 3733 C C . THR A 1 482 ? 20.191 12.101 -5.378 1.00 27.28 482 THR A C 1
ATOM 3735 O O . THR A 1 482 ? 19.881 13.160 -4.840 1.00 27.28 482 THR A O 1
ATOM 3738 N N . SER A 1 483 ? 21.388 11.548 -5.203 1.00 25.05 483 SER A N 1
ATOM 3739 C CA . SER A 1 483 ? 22.506 12.257 -4.573 1.00 25.05 483 SER A CA 1
ATOM 3740 C C . SER A 1 483 ? 23.476 12.739 -5.649 1.00 25.05 483 SER A C 1
ATOM 3742 O O . SER A 1 483 ? 24.538 12.148 -5.839 1.00 25.05 483 SER A O 1
ATOM 3744 N N . GLY A 1 484 ? 23.051 13.774 -6.371 1.00 25.48 484 GLY A N 1
ATOM 3745 C CA . GLY A 1 484 ? 23.905 14.674 -7.143 1.00 25.48 484 GLY A CA 1
ATOM 3746 C C . GLY A 1 484 ? 23.909 16.039 -6.480 1.00 25.48 484 GLY A C 1
ATOM 3747 O O . GLY A 1 484 ? 22.798 16.482 -6.104 1.00 25.48 484 GLY A O 1
#

Radius of gyration: 27.78 Å; chains: 1; bounding box: 77×50×70 Å

Foldseek 3Di:
DDDPPFDWQKFWDDKDKDWAAFQDKDKDAAAQWKKKKAWQPFWKWKWKDALLHTAIDIAGRQKIWIDFHRMIIIITTPGRGITMMMITTIHIDTPDPPGRCSNLDASYIDIDHHPCPLVVVVVVVVVPDDDPVVVNVSSSVVVVVVVVRVSVSVVVPPPDPDLLVLLVVVLVVCLVCLQDDDDLQVSCVNVVHGSVVNQVSNCLQQLDGPVVSSLLSLLLQLLQVLLVVPDDLCRSCNVSHHPDSVVVQVSNCVLQVDGSVVLSVLSVVADDDPDDQQLCSLSSNHDQPVVCVVDDDPDDPDRDDDPPPDDPDDQQCLQLVVSCVVCVNSVRNSSSVSLSVSLLSLLVSLLVLCCLQQNQAAEWEWEQDPQAIKTAALPASFCNSSCVVRNNHHHDPLRHPPGMDGDHDLLVVLVSVHLEYEYAYADDDDVCVQVVSCVNNPVPPHYYHYDYANPDRHPSRSSVVSSRSSNVSPDVVSVVVVPD